Protein AF-A0A382HNX2-F1 (afdb_monomer)

pLDDT: mean 73.64, std 20.99, range [24.77, 97.56]

Mean predicted aligned error: 14.46 Å

Structure (mmCIF, N/CA/C/O backbone):
data_AF-A0A382HNX2-F1
#
_entry.id   AF-A0A382HNX2-F1
#
loop_
_atom_site.group_PDB
_atom_site.id
_atom_site.type_symbol
_atom_site.label_atom_id
_atom_site.label_alt_id
_atom_site.label_comp_id
_atom_site.label_asym_id
_atom_site.label_entity_id
_atom_site.label_seq_id
_atom_site.pdbx_PDB_ins_code
_atom_site.Cartn_x
_atom_site.Cartn_y
_atom_site.Cartn_z
_atom_site.occupancy
_atom_site.B_iso_or_equiv
_atom_site.auth_seq_id
_atom_site.auth_comp_id
_atom_site.auth_asym_id
_atom_site.auth_atom_id
_atom_site.pdbx_PDB_model_num
ATOM 1 N N . GLN A 1 1 ? 37.925 16.550 -41.181 1.00 49.12 1 GLN A N 1
ATOM 2 C CA . GLN A 1 1 ? 36.698 15.886 -40.701 1.00 49.12 1 GLN A CA 1
ATOM 3 C C . GLN A 1 1 ? 35.550 16.806 -41.052 1.00 49.12 1 GLN A C 1
ATOM 5 O O . GLN A 1 1 ? 35.467 17.882 -40.474 1.00 49.12 1 GLN A O 1
ATOM 10 N N . GLU A 1 2 ? 34.756 16.438 -42.053 1.00 73.44 2 GLU A N 1
ATOM 11 C CA . GLU A 1 2 ? 33.459 17.076 -42.283 1.00 73.44 2 GLU A CA 1
ATOM 12 C C . GLU A 1 2 ? 32.478 16.519 -41.256 1.00 73.44 2 GLU A C 1
ATOM 14 O O . GLU A 1 2 ? 32.384 15.306 -41.069 1.00 73.44 2 GLU A O 1
ATOM 19 N N . TRP A 1 3 ? 31.809 17.417 -40.544 1.00 77.94 3 TRP A N 1
ATOM 20 C CA . TRP A 1 3 ? 30.756 17.072 -39.603 1.00 77.94 3 TRP A CA 1
ATOM 21 C C . TRP A 1 3 ? 29.420 17.252 -40.316 1.00 77.94 3 TRP A C 1
ATOM 23 O O . TRP A 1 3 ? 29.147 18.337 -40.823 1.00 77.94 3 TRP A O 1
ATOM 33 N N . ALA A 1 4 ? 28.601 16.203 -40.349 1.00 78.12 4 ALA A N 1
ATOM 34 C CA . ALA A 1 4 ? 27.236 16.274 -40.854 1.00 78.12 4 ALA A CA 1
ATOM 35 C C . ALA A 1 4 ? 26.265 16.418 -39.677 1.00 78.12 4 ALA A C 1
ATOM 37 O O . ALA A 1 4 ? 26.322 15.644 -38.716 1.00 78.12 4 ALA A O 1
ATOM 38 N N . THR A 1 5 ? 25.376 17.406 -39.750 1.00 83.69 5 THR A N 1
ATOM 39 C CA . THR A 1 5 ? 24.282 17.556 -38.786 1.00 83.69 5 THR A CA 1
ATOM 40 C C . THR A 1 5 ? 23.164 16.603 -39.176 1.00 83.69 5 THR A C 1
ATOM 42 O O . THR A 1 5 ? 22.699 16.629 -40.311 1.00 83.69 5 THR A O 1
ATOM 45 N N . VAL A 1 6 ? 22.723 15.769 -38.236 1.00 86.81 6 VAL A N 1
ATOM 46 C CA . VAL A 1 6 ? 21.667 14.779 -38.474 1.00 86.81 6 VAL A CA 1
ATOM 47 C C . VAL A 1 6 ? 20.552 14.924 -37.447 1.00 86.81 6 VAL A C 1
ATOM 49 O O . VAL A 1 6 ? 20.805 15.226 -36.279 1.00 86.81 6 VAL A O 1
ATOM 52 N N . GLN A 1 7 ? 19.310 14.712 -37.873 1.00 86.88 7 GLN A N 1
ATOM 53 C CA . GLN A 1 7 ? 18.127 14.839 -37.023 1.00 86.88 7 GLN A CA 1
ATOM 54 C C . GLN A 1 7 ? 17.655 13.477 -36.506 1.00 86.88 7 GLN A C 1
ATOM 56 O O . GLN A 1 7 ? 17.804 12.451 -37.167 1.00 86.88 7 GLN A O 1
ATOM 61 N N . TYR A 1 8 ? 17.076 13.454 -35.305 1.00 87.12 8 TYR A N 1
ATOM 62 C CA . TYR A 1 8 ? 16.462 12.237 -34.780 1.00 87.12 8 TYR A CA 1
ATOM 63 C C . TYR A 1 8 ? 15.129 11.979 -35.483 1.00 87.12 8 TYR A C 1
ATOM 65 O O . TYR A 1 8 ? 14.230 12.817 -35.431 1.00 87.12 8 TYR A O 1
ATOM 73 N N . ALA A 1 9 ? 14.999 10.808 -36.098 1.00 86.81 9 ALA A N 1
ATOM 74 C CA . ALA A 1 9 ? 13.754 10.313 -36.660 1.00 86.81 9 ALA A CA 1
ATOM 75 C C . ALA A 1 9 ? 13.205 9.217 -35.740 1.00 86.81 9 ALA A C 1
ATOM 77 O O . ALA A 1 9 ? 13.688 8.082 -35.758 1.00 86.81 9 ALA A O 1
ATOM 78 N N . SER A 1 10 ? 12.210 9.552 -34.912 1.00 86.06 10 SER A N 1
ATOM 79 C CA . SER A 1 10 ? 11.530 8.531 -34.111 1.00 86.06 10 SER A CA 1
ATOM 80 C C . SER A 1 10 ? 10.676 7.640 -35.021 1.00 86.06 10 SER A C 1
ATOM 82 O O . SER A 1 10 ? 9.797 8.161 -35.706 1.00 86.06 10 SER A O 1
ATOM 84 N N . PRO A 1 11 ? 10.860 6.308 -35.002 1.00 86.00 11 PRO A N 1
ATOM 85 C CA . PRO A 1 11 ? 10.054 5.389 -35.808 1.00 86.00 11 PRO A CA 1
ATOM 86 C C . PRO A 1 11 ? 8.613 5.234 -35.295 1.00 86.00 11 PRO A C 1
ATOM 88 O O . PRO A 1 11 ? 7.787 4.628 -35.970 1.00 86.00 11 PRO A O 1
ATOM 91 N N . PHE A 1 12 ? 8.309 5.761 -34.105 1.00 87.56 12 PHE A N 1
ATOM 92 C CA . PHE A 1 12 ? 7.009 5.616 -33.448 1.00 87.56 12 PHE A CA 1
ATOM 93 C C . PHE A 1 12 ? 6.353 6.961 -33.122 1.00 87.56 12 PHE A C 1
ATOM 95 O O . PHE A 1 12 ? 5.431 6.978 -32.311 1.00 87.56 12 PHE A O 1
ATOM 102 N N . ALA A 1 13 ? 6.840 8.077 -33.679 1.00 86.25 13 ALA A N 1
ATOM 103 C CA . ALA A 1 13 ? 6.238 9.397 -33.500 1.00 86.25 13 ALA A CA 1
ATOM 104 C C . ALA A 1 13 ? 5.675 9.936 -34.818 1.00 86.25 13 ALA A C 1
ATOM 106 O O . ALA A 1 13 ? 6.231 9.698 -35.887 1.00 86.25 13 ALA A O 1
ATOM 107 N N . GLY A 1 14 ? 4.592 10.700 -34.718 1.00 82.00 14 GLY A N 1
ATOM 108 C CA . GLY A 1 14 ? 3.951 11.376 -35.836 1.00 82.00 14 GLY A CA 1
ATOM 109 C C . GLY A 1 14 ? 3.401 12.737 -35.425 1.00 82.00 14 GLY A C 1
ATOM 110 O O . GLY A 1 14 ? 3.397 13.108 -34.248 1.00 82.00 14 GLY A O 1
ATOM 111 N N . ALA A 1 15 ? 2.931 13.489 -36.412 1.00 79.94 15 ALA A N 1
ATOM 112 C CA . ALA A 1 15 ? 2.198 14.726 -36.202 1.00 79.94 15 ALA A CA 1
ATOM 113 C C . ALA A 1 15 ? 0.983 14.740 -37.122 1.00 79.94 15 ALA A C 1
ATOM 115 O O . ALA A 1 15 ? 1.081 14.345 -38.281 1.00 79.94 15 ALA A O 1
ATOM 116 N N . ILE A 1 16 ? -0.152 15.188 -36.595 1.00 66.69 16 ILE A N 1
ATOM 117 C CA . ILE A 1 16 ? -1.338 15.478 -37.394 1.00 66.69 16 ILE A CA 1
ATOM 118 C C . ILE A 1 16 ? -1.238 16.948 -37.794 1.00 66.69 16 ILE A C 1
ATOM 120 O O . ILE A 1 16 ? -1.287 17.834 -36.933 1.00 66.69 16 ILE A O 1
ATOM 124 N N . SER A 1 17 ? -1.082 17.212 -39.091 1.00 59.78 17 SER A N 1
ATOM 125 C CA . SER A 1 17 ? -1.536 18.479 -39.657 1.00 59.78 17 SER A CA 1
ATOM 126 C C . SER A 1 17 ? -3.048 18.360 -39.842 1.00 59.78 17 SER A C 1
ATOM 128 O O . SER A 1 17 ? -3.530 17.340 -40.329 1.00 59.78 17 SER A O 1
ATOM 130 N N . GLN A 1 18 ? -3.835 19.365 -39.454 1.00 55.78 18 GLN A N 1
ATOM 131 C CA . GLN A 1 18 ? -5.302 19.305 -39.597 1.00 55.78 18 GLN A CA 1
ATOM 132 C C . GLN A 1 18 ? -5.797 19.315 -41.061 1.00 55.78 18 GLN A C 1
ATOM 134 O O . GLN A 1 18 ? -6.995 19.366 -41.320 1.00 55.78 18 GLN A O 1
ATOM 139 N N . ASP A 1 19 ? -4.881 19.200 -42.021 1.00 55.50 19 ASP A N 1
ATOM 140 C CA . ASP A 1 19 ? -5.126 19.202 -43.458 1.00 55.50 19 ASP A CA 1
ATOM 141 C C . ASP A 1 19 ? -5.513 17.848 -44.066 1.00 55.50 19 ASP A C 1
ATOM 143 O O . ASP A 1 19 ? -5.903 17.810 -45.233 1.00 55.50 19 ASP A O 1
ATOM 147 N N . GLU A 1 20 ? -5.461 16.738 -43.322 1.00 49.59 20 GLU A N 1
ATOM 148 C CA . GLU A 1 20 ? -5.934 15.442 -43.849 1.00 49.59 20 GLU A CA 1
ATOM 149 C C . GLU A 1 20 ? -7.461 15.385 -44.048 1.00 49.59 20 GLU A C 1
ATOM 151 O O . GLU A 1 20 ? -7.953 14.489 -44.733 1.00 49.59 20 GLU A O 1
ATOM 156 N N . ALA A 1 21 ? -8.217 16.359 -43.524 1.00 48.00 21 ALA A N 1
ATOM 157 C CA . ALA A 1 21 ? -9.655 16.474 -43.768 1.00 48.00 21 ALA A CA 1
ATOM 158 C C . ALA A 1 21 ? -10.026 17.336 -44.999 1.00 48.00 21 ALA A C 1
ATOM 160 O O . ALA A 1 21 ? -11.071 17.078 -45.595 1.00 48.00 21 ALA A O 1
ATOM 161 N N . GLU A 1 22 ? -9.215 18.327 -45.414 1.00 49.22 22 GLU A N 1
ATOM 162 C CA . GLU A 1 22 ? -9.618 19.312 -46.450 1.00 49.22 22 GLU A CA 1
ATOM 163 C C . GLU A 1 22 ? -8.528 19.771 -47.455 1.00 49.22 22 GLU A C 1
ATOM 165 O O . GLU A 1 22 ? -8.841 20.512 -48.390 1.00 49.22 22 GLU A O 1
ATOM 170 N N . GLY A 1 23 ? -7.272 19.314 -47.358 1.00 48.12 23 GLY A N 1
ATOM 171 C CA . GLY A 1 23 ? -6.268 19.483 -48.422 1.00 48.12 23 GLY A CA 1
ATOM 172 C C . GLY A 1 23 ? -5.794 20.918 -48.722 1.00 48.12 23 GLY A C 1
ATOM 173 O O . GLY A 1 23 ? -5.524 21.225 -49.888 1.00 48.12 23 GLY A O 1
ATOM 174 N N . LYS A 1 24 ? -5.657 21.808 -47.726 1.00 45.16 24 LYS A N 1
ATOM 175 C CA . LYS A 1 24 ? -5.153 23.184 -47.916 1.00 45.16 24 LYS A CA 1
ATOM 176 C C . LYS A 1 24 ? -4.105 23.592 -46.877 1.00 45.16 24 LYS A C 1
ATOM 178 O O . LYS A 1 24 ? -4.451 24.097 -45.821 1.00 45.16 24 LYS A O 1
ATOM 183 N N . SER A 1 25 ? -2.833 23.578 -47.279 1.00 44.91 25 SER A N 1
ATOM 184 C CA . SER A 1 25 ? -1.682 24.022 -46.476 1.00 44.91 25 SER A CA 1
ATOM 185 C C . SER A 1 25 ? -1.876 25.394 -45.810 1.00 44.91 25 SER A C 1
ATOM 187 O O . SER A 1 25 ? -1.602 26.426 -46.427 1.00 44.91 25 SER A O 1
ATOM 189 N N . VAL A 1 26 ? -2.293 25.426 -44.540 1.00 50.91 26 VAL A N 1
ATOM 190 C CA . VAL A 1 26 ? -2.293 26.655 -43.728 1.00 50.91 26 VAL A CA 1
ATOM 191 C C . VAL A 1 26 ? -1.007 26.713 -42.911 1.00 50.91 26 VAL A C 1
ATOM 193 O O . VAL A 1 26 ? -0.846 26.089 -41.865 1.00 50.91 26 VAL A O 1
ATOM 196 N N . MET A 1 27 ? -0.051 27.470 -43.438 1.00 51.03 27 MET A N 1
ATOM 197 C CA . MET A 1 27 ? 1.117 27.930 -42.700 1.00 51.03 27 MET A CA 1
ATOM 198 C C . MET A 1 27 ? 0.672 28.972 -41.670 1.00 51.03 27 MET A C 1
ATOM 200 O O . MET A 1 27 ? 0.082 29.976 -42.055 1.00 51.03 27 MET A O 1
ATOM 204 N N . PHE A 1 28 ? 1.003 28.739 -40.396 1.00 55.47 28 PHE A N 1
ATOM 205 C CA . PHE A 1 28 ? 1.136 29.752 -39.342 1.00 55.47 28 PHE A CA 1
ATOM 206 C C . PHE A 1 28 ? 0.075 30.869 -39.365 1.00 55.47 28 PHE A C 1
ATOM 208 O O . PHE A 1 28 ? 0.379 32.006 -39.726 1.00 55.47 28 PHE A O 1
ATOM 215 N N . ASP A 1 29 ? -1.150 30.580 -38.916 1.00 54.62 29 ASP A N 1
ATOM 216 C CA . ASP A 1 29 ? -2.023 31.666 -38.472 1.00 54.62 29 ASP A CA 1
ATOM 217 C C . ASP A 1 29 ? -1.476 32.202 -37.139 1.00 54.62 29 ASP A C 1
ATOM 219 O O . ASP A 1 29 ? -1.540 31.536 -36.103 1.00 54.62 29 ASP A O 1
ATOM 223 N N . SER A 1 30 ? -0.911 33.413 -37.156 1.00 54.47 30 SER A N 1
ATOM 224 C CA . SER A 1 30 ? -0.420 34.104 -35.956 1.00 54.47 30 SER A CA 1
ATOM 225 C C . SER A 1 30 ? -1.533 34.459 -34.956 1.00 54.47 30 SER A C 1
ATOM 227 O O . SER A 1 30 ? -1.247 35.049 -33.914 1.00 54.47 30 SER A O 1
ATOM 229 N N . SER A 1 31 ? -2.784 34.110 -35.271 1.00 54.81 31 SER A N 1
ATOM 230 C CA . SER A 1 31 ? -3.999 34.340 -34.484 1.00 54.81 31 SER A CA 1
ATOM 231 C C . SER A 1 31 ? -4.629 33.062 -33.909 1.00 54.81 31 SER A C 1
ATOM 233 O O . SER A 1 31 ? -5.722 33.151 -33.352 1.00 54.81 31 SER A O 1
ATOM 235 N N . ALA A 1 32 ? -3.977 31.895 -34.016 1.00 55.72 32 ALA A N 1
ATOM 236 C CA . ALA A 1 32 ? -4.496 30.611 -33.527 1.00 55.72 32 ALA A CA 1
ATOM 237 C C . ALA A 1 32 ? -4.654 30.582 -31.987 1.00 55.72 32 ALA A C 1
ATOM 239 O O . ALA A 1 32 ? -3.803 30.080 -31.254 1.00 55.72 32 ALA A O 1
ATOM 240 N N . GLY A 1 33 ? -5.750 31.158 -31.487 1.00 60.19 33 GLY A N 1
ATOM 241 C CA . GLY A 1 33 ? -6.189 31.083 -30.090 1.00 60.19 33 GLY A CA 1
ATOM 242 C C . GLY A 1 33 ? -7.009 29.829 -29.775 1.00 60.19 33 GLY A C 1
ATOM 243 O O . GLY A 1 33 ? -7.269 29.550 -28.606 1.00 60.19 33 GLY A O 1
ATOM 244 N N . ASP A 1 34 ? -7.391 29.063 -30.801 1.00 65.25 34 ASP A N 1
ATOM 245 C CA . ASP A 1 34 ? -8.194 27.852 -30.667 1.00 65.25 34 ASP A CA 1
ATOM 246 C C . ASP A 1 34 ? -7.316 26.598 -30.659 1.00 65.25 34 ASP A C 1
ATOM 248 O O . ASP A 1 34 ? -6.572 26.327 -31.603 1.00 65.25 34 ASP A O 1
ATOM 252 N N . TYR A 1 35 ? -7.470 25.771 -29.620 1.00 62.94 35 TYR A N 1
ATOM 253 C CA . TYR A 1 35 ? -6.813 24.458 -29.496 1.00 62.94 35 TYR A CA 1
ATOM 254 C C . TYR A 1 35 ? -7.069 23.553 -30.713 1.00 62.94 35 TYR A C 1
ATOM 256 O O . TYR A 1 35 ? -6.234 22.738 -31.088 1.00 62.94 35 TYR A O 1
ATOM 264 N N . ASN A 1 36 ? -8.203 23.751 -31.384 1.00 63.34 36 ASN A N 1
ATOM 265 C CA . ASN A 1 36 ? -8.571 23.032 -32.595 1.00 63.34 36 ASN A CA 1
ATOM 266 C C . ASN A 1 36 ? -7.934 23.603 -33.868 1.00 63.34 36 ASN A C 1
ATOM 268 O O . ASN A 1 36 ? -8.417 23.256 -34.930 1.00 63.34 36 ASN A O 1
ATOM 272 N N . SER A 1 37 ? -6.924 24.471 -33.794 1.00 61.44 37 SER A N 1
ATOM 273 C CA . SER A 1 37 ? -6.220 25.020 -34.968 1.00 61.44 37 SER A CA 1
ATOM 274 C C . SER A 1 37 ? -4.703 24.785 -34.932 1.00 61.44 37 SER A C 1
ATOM 276 O O . SER A 1 37 ? -3.972 25.260 -35.800 1.00 61.44 37 SER A O 1
ATOM 278 N N . VAL A 1 38 ? -4.210 24.043 -33.931 1.00 65.69 38 VAL A N 1
ATOM 279 C CA . VAL A 1 38 ? -2.777 23.785 -33.728 1.00 65.69 38 VAL A CA 1
ATOM 280 C C . VAL A 1 38 ? -2.398 22.344 -34.073 1.00 65.69 38 VAL A C 1
ATOM 282 O O . VAL A 1 38 ? -3.174 21.404 -33.895 1.00 65.69 38 VAL A O 1
ATOM 285 N N . PHE A 1 39 ? -1.165 22.160 -34.551 1.00 68.62 39 PHE A N 1
ATOM 286 C CA . PHE A 1 39 ? -0.590 20.836 -34.789 1.00 68.62 39 PHE A CA 1
ATOM 287 C C . PHE A 1 39 ? -0.551 20.020 -33.498 1.00 68.62 39 PHE A C 1
ATOM 289 O O . PHE A 1 39 ? -0.147 20.519 -32.447 1.00 68.62 39 PHE A O 1
ATOM 296 N N . THR A 1 40 ? -0.904 18.740 -33.601 1.00 74.56 40 THR A N 1
ATOM 297 C CA . THR A 1 40 ? -0.832 17.803 -32.475 1.00 74.56 40 THR A CA 1
ATOM 298 C C . THR A 1 40 ? 0.122 16.664 -32.821 1.00 74.56 40 THR A C 1
ATOM 300 O O . THR A 1 40 ? -0.093 15.937 -33.792 1.00 74.56 40 THR A O 1
ATOM 303 N N . SER A 1 41 ? 1.197 16.514 -32.045 1.00 81.38 41 SER A N 1
ATOM 304 C CA . SER A 1 41 ? 2.126 15.384 -32.143 1.00 81.38 41 SER A CA 1
ATOM 305 C C . SER A 1 41 ? 1.685 14.217 -31.256 1.00 81.38 41 SER A C 1
ATOM 307 O O . SER A 1 41 ? 1.023 14.408 -30.237 1.00 81.38 41 SER A O 1
ATOM 309 N N . TYR A 1 42 ? 2.041 12.993 -31.646 1.00 82.31 42 TYR A N 1
ATOM 310 C CA . TYR A 1 42 ? 1.700 11.766 -30.922 1.00 82.31 42 TYR A CA 1
ATOM 311 C C . TYR A 1 42 ? 2.802 10.707 -31.070 1.00 82.31 42 TYR A C 1
ATOM 313 O O . TYR A 1 42 ? 3.628 10.780 -31.980 1.00 82.31 42 TYR A O 1
ATOM 321 N N . GLY A 1 43 ? 2.806 9.706 -30.183 1.00 85.44 43 GLY A N 1
ATOM 322 C CA . GLY A 1 43 ? 3.707 8.552 -30.258 1.00 85.44 43 GLY A CA 1
ATOM 323 C C . GLY A 1 43 ? 4.835 8.534 -29.220 1.00 85.44 43 GLY A C 1
ATOM 324 O O . GLY A 1 43 ? 4.747 9.191 -28.184 1.00 85.44 43 GLY A O 1
ATOM 325 N N . MET A 1 44 ? 5.886 7.743 -29.467 1.00 86.38 44 MET A N 1
ATOM 326 C CA . MET A 1 44 ? 7.024 7.598 -28.544 1.00 86.38 44 MET A CA 1
ATOM 327 C C . MET A 1 44 ? 8.199 8.479 -28.968 1.00 86.38 44 MET A C 1
ATOM 329 O O . MET A 1 44 ? 8.638 8.429 -30.117 1.00 86.38 44 MET A O 1
ATOM 333 N N . TRP A 1 45 ? 8.759 9.241 -28.029 1.00 85.38 45 TRP A N 1
ATOM 334 C CA . TRP A 1 45 ? 9.949 10.059 -28.260 1.00 85.38 45 TRP A CA 1
ATOM 335 C C . TRP A 1 45 ? 11.076 9.640 -27.322 1.00 85.38 45 TRP A C 1
ATOM 337 O O . TRP A 1 45 ? 10.991 9.825 -26.106 1.00 85.38 45 TRP A O 1
ATOM 347 N N . PHE A 1 46 ? 12.140 9.070 -27.884 1.00 83.81 46 PHE A N 1
ATOM 348 C CA . PHE A 1 46 ? 13.290 8.636 -27.102 1.00 83.81 46 PHE A CA 1
ATOM 349 C C . PHE A 1 46 ? 14.323 9.763 -26.973 1.00 83.81 46 PHE A C 1
ATOM 351 O O . PHE A 1 46 ? 14.476 10.585 -27.880 1.00 83.81 46 PHE A O 1
ATOM 358 N N . PRO A 1 47 ? 15.041 9.839 -25.839 1.00 80.75 47 PRO A N 1
ATOM 359 C CA . PRO A 1 47 ? 16.089 10.829 -25.658 1.00 80.75 47 PRO A CA 1
ATOM 360 C C . PRO A 1 47 ? 17.218 10.622 -26.669 1.00 80.75 47 PRO A C 1
ATOM 362 O O . PRO A 1 47 ? 17.553 9.497 -27.039 1.00 80.75 47 PRO A O 1
ATOM 365 N N . GLN A 1 48 ? 17.830 11.735 -27.063 1.00 77.75 48 GLN A N 1
ATOM 366 C CA . GLN A 1 48 ? 18.949 11.766 -27.999 1.00 77.75 48 GLN A CA 1
ATOM 367 C C . GLN A 1 48 ? 20.109 10.894 -27.505 1.00 77.75 48 GLN A C 1
ATOM 369 O O . GLN A 1 48 ? 20.364 10.792 -26.296 1.00 77.75 48 GLN A O 1
ATOM 374 N N . VAL A 1 49 ? 20.848 10.311 -28.450 1.00 77.38 49 VAL A N 1
ATOM 375 C CA . VAL A 1 49 ? 22.042 9.528 -28.129 1.00 77.38 49 VAL A CA 1
ATOM 376 C C . VAL A 1 49 ? 23.077 10.377 -27.398 1.00 77.38 49 VAL A C 1
ATOM 378 O O . VAL A 1 49 ? 23.268 11.560 -27.676 1.00 77.38 49 VAL A O 1
ATOM 381 N N . LYS A 1 50 ? 23.754 9.766 -26.426 1.00 76.75 50 LYS A N 1
ATOM 382 C CA . LYS A 1 50 ? 24.860 10.418 -25.724 1.00 76.75 50 LYS A CA 1
ATOM 383 C C . LYS A 1 50 ? 26.114 10.397 -26.595 1.00 76.75 50 LYS A C 1
ATOM 385 O O . LYS A 1 50 ? 26.274 9.507 -27.432 1.00 76.75 50 LYS A O 1
ATOM 390 N N . ILE A 1 51 ? 27.005 11.358 -26.356 1.00 78.25 51 ILE A N 1
ATOM 391 C CA . ILE A 1 51 ? 28.327 11.443 -26.991 1.00 78.25 51 ILE A CA 1
ATOM 392 C C . ILE A 1 51 ? 29.049 10.087 -26.848 1.00 78.25 51 ILE A C 1
ATOM 394 O O . ILE A 1 51 ? 28.885 9.412 -25.832 1.00 78.25 51 ILE A O 1
ATOM 398 N N . ASN A 1 52 ? 29.829 9.700 -27.862 1.00 76.56 52 ASN A N 1
ATOM 399 C CA . ASN A 1 52 ? 30.576 8.433 -27.962 1.00 76.56 52 ASN A CA 1
ATOM 400 C C . ASN A 1 52 ? 29.744 7.157 -28.205 1.00 76.56 52 ASN A C 1
ATOM 402 O O . ASN A 1 52 ? 30.285 6.059 -28.097 1.00 76.56 52 ASN A O 1
ATOM 406 N N . ASN A 1 53 ? 28.467 7.270 -28.589 1.00 77.75 53 ASN A N 1
ATOM 407 C CA . ASN A 1 53 ? 27.687 6.129 -29.087 1.00 77.75 53 ASN A CA 1
ATOM 408 C C . ASN A 1 53 ? 27.682 6.065 -30.617 1.00 77.75 53 ASN A C 1
ATOM 410 O O . ASN A 1 53 ? 27.781 7.088 -31.296 1.00 77.75 53 ASN A O 1
ATOM 414 N N . LYS A 1 54 ? 27.542 4.853 -31.161 1.00 83.38 54 LYS A N 1
ATOM 415 C CA . LYS A 1 54 ? 27.423 4.620 -32.604 1.00 83.38 54 LYS A CA 1
ATOM 416 C C . LYS A 1 54 ? 25.950 4.637 -32.999 1.00 83.38 54 LYS A C 1
ATOM 418 O O . LYS A 1 54 ? 25.130 4.018 -32.337 1.00 83.38 54 LYS A O 1
ATOM 423 N N . VAL A 1 55 ? 25.613 5.309 -34.093 1.00 85.06 55 VAL A N 1
ATOM 424 C CA . VAL A 1 55 ? 24.241 5.364 -34.618 1.00 85.06 55 VAL A CA 1
ATOM 425 C C . VAL A 1 55 ? 24.199 4.949 -36.076 1.00 85.06 55 VAL A C 1
ATOM 427 O O . VAL A 1 55 ? 25.175 5.124 -36.805 1.00 85.06 55 VAL A O 1
ATOM 430 N N . ILE A 1 56 ? 23.051 4.425 -36.497 1.00 86.56 56 ILE A N 1
ATOM 431 C CA . ILE A 1 56 ? 22.754 4.223 -37.914 1.00 86.56 56 ILE A CA 1
ATOM 432 C C . ILE A 1 56 ? 22.144 5.515 -38.449 1.00 86.56 56 ILE A C 1
ATOM 434 O O . ILE A 1 56 ? 21.095 5.955 -37.973 1.00 86.56 56 ILE A O 1
ATOM 438 N N . VAL A 1 57 ? 22.817 6.100 -39.438 1.00 86.81 57 VAL A N 1
ATOM 439 C CA . VAL A 1 57 ? 22.407 7.323 -40.131 1.00 86.81 57 VAL A CA 1
ATOM 440 C C . VAL A 1 57 ? 22.019 6.976 -41.562 1.00 86.81 57 VAL A C 1
ATOM 442 O O . VAL A 1 57 ? 22.705 6.194 -42.219 1.00 86.81 57 VAL A O 1
ATOM 445 N N . PHE A 1 58 ? 20.946 7.583 -42.051 1.00 87.25 58 PHE A N 1
ATOM 446 C CA . PHE A 1 58 ? 20.555 7.563 -43.453 1.00 87.25 58 PHE A CA 1
ATOM 447 C C . PHE A 1 58 ? 20.439 8.996 -43.973 1.00 87.25 58 PHE A C 1
ATOM 449 O O . PHE A 1 58 ? 20.009 9.893 -43.252 1.00 87.25 58 PHE A O 1
ATOM 456 N N . PHE A 1 59 ? 20.829 9.205 -45.226 1.00 88.19 59 PHE A N 1
ATOM 457 C CA . PHE A 1 59 ? 20.740 10.495 -45.904 1.00 88.19 59 PHE A CA 1
ATOM 458 C C . PHE A 1 59 ? 19.638 10.412 -46.952 1.00 88.19 59 PHE A C 1
ATOM 460 O O . PHE A 1 59 ? 19.677 9.546 -47.831 1.00 88.19 59 PHE A O 1
ATOM 467 N N . ALA A 1 60 ? 18.628 11.269 -46.830 1.00 84.75 60 ALA A N 1
ATOM 468 C CA . ALA A 1 60 ? 17.551 11.323 -47.806 1.00 84.75 60 ALA A CA 1
ATOM 469 C C . ALA A 1 60 ? 18.067 11.919 -49.125 1.00 84.75 60 ALA A C 1
ATOM 471 O O . ALA A 1 60 ? 18.886 12.832 -49.117 1.00 84.75 60 ALA A O 1
ATOM 472 N N . GLU A 1 61 ? 17.585 11.402 -50.259 1.00 85.38 61 GLU A N 1
ATOM 473 C CA . GLU A 1 61 ? 17.813 11.993 -51.592 1.00 85.38 61 GLU A CA 1
ATOM 474 C C . GLU A 1 61 ? 19.292 12.152 -52.002 1.00 85.38 61 GLU A C 1
ATOM 476 O O . GLU A 1 61 ? 19.603 12.943 -52.888 1.00 85.38 61 GLU A O 1
ATOM 481 N N . ASN A 1 62 ? 20.204 11.377 -51.398 1.00 80.44 62 ASN A N 1
ATOM 482 C CA . ASN A 1 62 ? 21.653 11.512 -51.596 1.00 80.44 62 ASN A CA 1
ATOM 483 C C . ASN A 1 62 ? 22.195 12.910 -51.211 1.00 80.44 62 ASN A C 1
ATOM 485 O O . ASN A 1 62 ? 23.212 13.355 -51.742 1.00 80.44 62 ASN A O 1
ATOM 489 N N . ASP A 1 63 ? 21.512 13.589 -50.287 1.00 80.31 63 ASP A N 1
ATOM 490 C CA . ASP A 1 63 ? 21.875 14.902 -49.761 1.00 80.31 63 ASP A CA 1
ATOM 491 C C . ASP A 1 63 ? 22.452 14.771 -48.341 1.00 80.31 63 ASP A C 1
ATOM 493 O O . ASP A 1 63 ? 21.789 14.294 -47.415 1.00 80.31 63 ASP A O 1
ATOM 497 N N . PHE A 1 64 ? 23.702 15.207 -48.163 1.00 77.25 64 PHE A N 1
ATOM 498 C CA . PHE A 1 64 ? 24.399 15.165 -46.875 1.00 77.25 64 PHE A CA 1
ATOM 499 C C . PHE A 1 64 ? 23.806 16.123 -45.832 1.00 77.25 64 PHE A C 1
ATOM 501 O O . PHE A 1 64 ? 24.041 15.929 -44.638 1.00 77.25 64 PHE A O 1
ATOM 508 N N . GLU A 1 65 ? 23.014 17.117 -46.246 1.00 81.94 65 GLU A N 1
ATOM 509 C CA . GLU A 1 65 ? 22.326 18.032 -45.328 1.00 81.94 65 GLU A CA 1
ATOM 510 C C . GLU A 1 65 ? 21.034 17.430 -44.749 1.00 81.94 65 GLU A C 1
ATOM 512 O O . GLU A 1 65 ? 20.574 17.849 -43.685 1.00 81.94 65 GLU A O 1
ATOM 517 N N . LYS A 1 66 ? 20.466 16.399 -45.392 1.00 83.56 66 LYS A N 1
ATOM 518 C CA . LYS A 1 66 ? 19.219 15.727 -44.976 1.00 83.56 66 LYS A CA 1
ATOM 519 C C . LYS A 1 66 ? 19.486 14.381 -44.304 1.00 83.56 66 LYS A C 1
ATOM 521 O O . LYS A 1 66 ? 18.940 13.342 -44.690 1.00 83.56 66 LYS A O 1
ATOM 526 N N . GLY A 1 67 ? 20.362 14.392 -43.306 1.00 86.25 67 GLY A N 1
ATOM 527 C CA . GLY A 1 67 ? 20.692 13.205 -42.527 1.00 86.25 67 GLY A CA 1
ATOM 528 C C . GLY A 1 67 ? 19.719 12.961 -41.374 1.00 86.25 67 GLY A C 1
ATOM 529 O O . GLY A 1 67 ? 19.391 13.871 -40.611 1.00 86.25 67 GLY A O 1
ATOM 530 N N . TYR A 1 68 ? 19.316 11.708 -41.194 1.00 87.31 68 TYR A N 1
ATOM 531 C CA . TYR A 1 68 ? 18.459 11.260 -40.103 1.00 87.31 68 TYR A CA 1
ATOM 532 C C . TYR A 1 68 ? 19.046 10.026 -39.422 1.00 87.31 68 TYR A C 1
ATOM 534 O O . TYR A 1 68 ? 19.669 9.183 -40.066 1.00 87.31 68 TYR A O 1
ATOM 542 N N . TYR A 1 69 ? 18.823 9.885 -38.117 1.00 88.12 69 TYR A N 1
ATOM 543 C CA . TYR A 1 69 ? 19.166 8.673 -37.375 1.00 88.12 69 TYR A CA 1
ATOM 544 C C . TYR A 1 69 ? 17.963 8.161 -36.586 1.00 88.12 69 TYR A C 1
ATOM 546 O O . TYR A 1 69 ? 17.188 8.950 -36.047 1.00 88.12 69 TYR A O 1
ATOM 554 N N . PHE A 1 70 ? 17.820 6.837 -36.499 1.00 84.00 70 PHE A N 1
ATOM 555 C CA . PHE A 1 70 ? 16.694 6.195 -35.803 1.00 84.00 70 PHE A CA 1
ATOM 556 C C . PHE A 1 70 ? 17.118 5.083 -34.830 1.00 84.00 70 PHE A C 1
ATOM 558 O O . PHE A 1 70 ? 16.353 4.738 -33.931 1.00 84.00 70 PHE A O 1
ATOM 565 N N . ALA A 1 71 ? 18.333 4.537 -34.973 1.00 81.44 71 ALA A N 1
ATOM 566 C CA . ALA A 1 71 ? 18.819 3.410 -34.177 1.00 81.44 71 ALA A CA 1
ATOM 567 C C . ALA A 1 71 ? 20.203 3.678 -33.567 1.00 81.44 71 ALA A C 1
ATOM 569 O O . ALA A 1 71 ? 21.086 4.253 -34.207 1.00 81.44 71 ALA A O 1
ATOM 570 N N . ASN A 1 72 ? 20.385 3.210 -32.330 1.00 82.19 72 ASN A N 1
ATOM 571 C CA . ASN A 1 72 ? 21.661 3.197 -31.619 1.00 82.19 72 ASN A CA 1
ATOM 572 C C . ASN A 1 72 ? 22.274 1.790 -31.692 1.00 82.19 72 ASN A C 1
ATOM 574 O O . ASN A 1 72 ? 21.601 0.797 -31.409 1.00 82.19 72 ASN A O 1
ATOM 578 N N . CYS A 1 73 ? 23.549 1.712 -32.051 1.00 77.44 73 CYS A N 1
ATOM 579 C CA . CYS A 1 73 ? 24.337 0.491 -32.017 1.00 77.44 73 CYS A CA 1
ATOM 580 C C . CYS A 1 73 ? 25.017 0.393 -30.651 1.00 77.44 73 CYS A C 1
ATOM 582 O O . CYS A 1 73 ? 26.047 1.028 -30.407 1.00 77.44 73 CYS A O 1
ATOM 584 N N . LEU A 1 74 ? 24.427 -0.410 -29.766 1.00 72.50 74 LEU A N 1
ATOM 585 C CA . LEU A 1 74 ? 24.992 -0.674 -28.447 1.00 72.50 74 LEU A CA 1
ATOM 586 C C . LEU A 1 74 ? 26.365 -1.357 -28.587 1.00 72.50 74 LEU A C 1
ATOM 588 O O . LEU A 1 74 ? 26.500 -2.258 -29.418 1.00 72.50 74 LEU A O 1
ATOM 592 N N . PRO A 1 75 ? 27.375 -0.960 -27.793 1.00 67.31 75 PRO A N 1
ATOM 593 C CA . PRO A 1 75 ? 28.648 -1.667 -27.741 1.00 67.31 75 PRO A CA 1
ATOM 594 C C . PRO A 1 75 ? 28.466 -3.117 -27.282 1.00 67.31 75 PRO A C 1
ATOM 596 O O . PRO A 1 75 ? 27.579 -3.428 -26.477 1.00 67.31 75 PRO A O 1
ATOM 599 N N . ASP A 1 76 ? 29.332 -4.005 -27.771 1.00 61.59 76 ASP A N 1
ATOM 600 C CA . ASP A 1 76 ? 29.319 -5.407 -27.363 1.00 61.59 76 ASP A CA 1
ATOM 601 C C . ASP A 1 76 ? 29.481 -5.515 -25.837 1.00 61.59 76 ASP A C 1
ATOM 603 O O . ASP A 1 76 ? 30.306 -4.833 -25.229 1.00 61.59 76 ASP A O 1
ATOM 607 N N . TYR A 1 77 ? 28.672 -6.376 -25.214 1.00 62.16 77 TYR A N 1
ATOM 608 C CA . TYR A 1 77 ? 28.662 -6.637 -23.766 1.00 62.16 77 TYR A CA 1
ATOM 609 C C . TYR A 1 77 ? 28.224 -5.470 -22.847 1.00 62.16 77 TYR A C 1
ATOM 611 O O . TYR A 1 77 ? 28.427 -5.561 -21.634 1.00 62.16 77 TYR A O 1
ATOM 619 N N . GLN A 1 78 ? 27.575 -4.421 -23.376 1.00 66.31 78 GLN A N 1
ATOM 620 C CA . GLN A 1 78 ? 27.113 -3.245 -22.608 1.00 66.31 78 GLN A CA 1
ATOM 621 C C . GLN A 1 78 ? 25.592 -3.017 -22.593 1.00 66.31 78 GLN A C 1
ATOM 623 O O . GLN A 1 78 ? 25.100 -1.901 -22.762 1.00 66.31 78 GLN A O 1
ATOM 628 N N . ASN A 1 79 ? 24.820 -4.083 -22.438 1.00 70.00 79 ASN A N 1
ATOM 629 C CA . ASN A 1 79 ? 23.362 -3.996 -22.419 1.00 70.00 79 ASN A CA 1
ATOM 630 C C . ASN A 1 79 ? 22.727 -4.934 -21.391 1.00 70.00 79 ASN A C 1
ATOM 632 O O . ASN A 1 79 ? 21.617 -5.429 -21.588 1.00 70.00 79 ASN A O 1
ATOM 636 N N . HIS A 1 80 ? 23.448 -5.220 -20.309 1.00 70.88 80 HIS A N 1
ATOM 637 C CA . HIS A 1 80 ? 22.981 -6.149 -19.290 1.00 70.88 80 HIS A CA 1
ATOM 638 C C . HIS A 1 80 ? 21.817 -5.582 -18.469 1.00 70.88 80 HIS A C 1
ATOM 640 O O . HIS A 1 80 ? 20.975 -6.329 -17.978 1.00 70.88 80 HIS A O 1
ATOM 646 N N . THR A 1 81 ? 21.748 -4.265 -18.327 1.00 72.94 81 THR A N 1
ATOM 647 C CA . THR A 1 81 ? 20.689 -3.575 -17.592 1.00 72.94 81 THR A CA 1
ATOM 648 C C . THR A 1 81 ? 19.413 -3.403 -18.407 1.00 72.94 81 THR A C 1
ATOM 650 O O . THR A 1 81 ? 18.372 -3.098 -17.832 1.00 72.94 81 THR A O 1
ATOM 653 N N . LEU A 1 82 ? 19.450 -3.636 -19.722 1.00 79.69 82 LEU A N 1
ATOM 654 C CA . LEU A 1 82 ? 18.264 -3.562 -20.567 1.00 79.69 82 LEU A CA 1
ATOM 655 C C . LEU A 1 82 ? 17.451 -4.863 -20.482 1.00 79.69 82 LEU A C 1
ATOM 657 O O . LEU A 1 82 ? 18.038 -5.932 -20.641 1.00 79.69 82 LEU A O 1
ATOM 661 N N . PRO A 1 83 ? 16.117 -4.813 -20.318 1.00 77.81 83 PRO A N 1
ATOM 662 C CA . PRO A 1 83 ? 15.289 -3.640 -20.019 1.00 77.81 83 PRO A CA 1
ATOM 663 C C . PRO A 1 83 ? 15.129 -3.355 -18.509 1.00 77.81 83 PRO A C 1
ATOM 665 O O . PRO A 1 83 ? 14.565 -2.321 -18.158 1.00 77.81 83 PRO A O 1
ATOM 668 N N . GLY A 1 84 ? 15.570 -4.258 -17.621 1.00 72.06 84 GLY A N 1
ATOM 669 C CA . GLY A 1 84 ? 15.100 -4.306 -16.233 1.00 72.06 84 GLY A CA 1
ATOM 670 C C . GLY A 1 84 ? 16.143 -4.382 -15.123 1.00 72.06 84 GLY A C 1
ATOM 671 O O . GLY A 1 84 ? 15.812 -4.935 -14.080 1.00 72.06 84 GLY A O 1
ATOM 672 N N . LEU A 1 85 ? 17.360 -3.855 -15.300 1.00 76.25 85 LEU A N 1
ATOM 673 C CA . LEU A 1 85 ? 18.402 -3.769 -14.256 1.00 76.25 85 LEU A CA 1
ATOM 674 C C . LEU A 1 85 ? 18.610 -5.092 -13.498 1.00 76.25 85 LEU A C 1
ATOM 676 O O . LEU A 1 85 ? 18.412 -5.167 -12.280 1.00 76.25 85 LEU A O 1
ATOM 680 N N . ALA A 1 86 ? 18.981 -6.147 -14.223 1.00 69.38 86 ALA A N 1
ATOM 681 C CA . ALA A 1 86 ? 19.151 -7.460 -13.620 1.00 69.38 86 ALA A CA 1
ATOM 682 C C . ALA A 1 86 ? 20.213 -7.475 -12.502 1.00 69.38 86 ALA A C 1
ATOM 684 O O . ALA A 1 86 ? 21.264 -6.829 -12.567 1.00 69.38 86 ALA A O 1
ATOM 685 N N . SER A 1 87 ? 19.909 -8.227 -11.448 1.00 70.19 87 SER A N 1
ATOM 686 C CA . SER A 1 87 ? 20.766 -8.423 -10.286 1.00 70.19 87 SER A CA 1
ATOM 687 C C . SER A 1 87 ? 21.884 -9.428 -10.563 1.00 70.19 87 SER A C 1
ATOM 689 O O . SER A 1 87 ? 21.758 -10.300 -11.420 1.00 70.19 87 SER A O 1
ATOM 691 N N . SER A 1 88 ? 22.988 -9.332 -9.822 1.00 63.62 88 SER A N 1
ATOM 692 C CA . SER A 1 88 ? 24.087 -10.299 -9.893 1.00 63.62 88 SER A CA 1
ATOM 693 C C . SER A 1 88 ? 24.695 -10.579 -8.520 1.00 63.62 88 SER A C 1
ATOM 695 O O . SER A 1 88 ? 24.757 -9.695 -7.667 1.00 63.62 88 SER A O 1
ATOM 697 N N . LYS A 1 89 ? 25.205 -11.803 -8.333 1.00 54.28 89 LYS A N 1
ATOM 698 C CA . LYS A 1 89 ? 25.810 -12.280 -7.076 1.00 54.28 89 LYS A CA 1
ATOM 699 C C . LYS A 1 89 ? 27.190 -11.665 -6.750 1.00 54.28 89 LYS A C 1
ATOM 701 O O . LYS A 1 89 ? 27.724 -11.923 -5.679 1.00 54.28 89 LYS A O 1
ATOM 706 N N . LYS A 1 90 ? 27.811 -10.877 -7.642 1.00 51.34 90 LYS A N 1
ATOM 707 C CA . LYS A 1 90 ? 29.225 -10.452 -7.514 1.00 51.34 90 LYS A CA 1
ATOM 708 C C . LYS A 1 90 ? 29.358 -8.952 -7.193 1.00 51.34 90 LYS A C 1
ATOM 710 O O . LYS A 1 90 ? 29.104 -8.117 -8.057 1.00 51.34 90 LYS A O 1
ATOM 715 N N . LYS A 1 91 ? 29.760 -8.622 -5.956 1.00 44.84 91 LYS A N 1
ATOM 716 C CA . LYS A 1 91 ? 30.033 -7.251 -5.461 1.00 44.84 91 LYS A CA 1
ATOM 717 C C . LYS A 1 91 ? 31.444 -6.794 -5.825 1.00 44.84 91 LYS A C 1
ATOM 719 O O . LYS A 1 91 ? 32.338 -7.618 -5.726 1.00 44.84 91 LYS A O 1
ATOM 724 N N . THR A 1 92 ? 31.636 -5.497 -6.108 1.00 38.19 92 THR A N 1
ATOM 725 C CA . THR A 1 92 ? 32.952 -4.825 -6.065 1.00 38.19 92 THR A CA 1
ATOM 726 C C . THR A 1 92 ? 33.481 -4.705 -4.639 1.00 38.19 92 THR A C 1
ATOM 728 O O . THR A 1 92 ? 32.842 -4.053 -3.816 1.00 38.19 92 THR A O 1
ATOM 731 N N . GLY A 1 93 ? 34.626 -5.328 -4.347 1.00 37.81 93 GLY A N 1
ATOM 732 C CA . GLY A 1 93 ? 35.325 -5.275 -3.059 1.00 37.81 93 GLY A CA 1
ATOM 733 C C . GLY A 1 93 ? 35.656 -6.631 -2.428 1.00 37.81 93 GLY A C 1
ATOM 734 O O . GLY A 1 93 ? 36.173 -6.659 -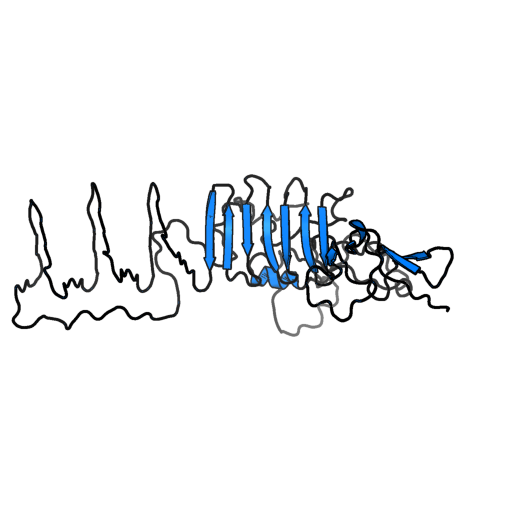1.314 1.00 37.81 93 GLY A O 1
ATOM 735 N N . GLY A 1 94 ? 35.406 -7.752 -3.110 1.00 34.22 94 GLY A N 1
ATOM 736 C CA . GLY A 1 94 ? 35.794 -9.088 -2.645 1.00 34.22 94 GLY A CA 1
ATOM 737 C C . GLY A 1 94 ? 37.271 -9.386 -2.897 1.00 34.22 94 GLY A C 1
ATOM 738 O O . GLY A 1 94 ? 37.607 -10.438 -3.435 1.00 34.22 94 GLY A O 1
ATOM 739 N N . SER A 1 95 ? 38.172 -8.456 -2.572 1.00 35.06 95 SER A N 1
ATOM 740 C CA . SER A 1 95 ? 39.601 -8.691 -2.726 1.00 35.06 95 SER A CA 1
ATOM 741 C C . SER A 1 95 ? 40.103 -9.596 -1.599 1.00 35.06 95 SER A C 1
ATOM 743 O O . SER A 1 95 ? 40.707 -9.134 -0.635 1.00 35.06 95 SER A O 1
ATOM 745 N N . GLY A 1 96 ? 40.012 -10.908 -1.817 1.00 34.44 96 GLY A N 1
ATOM 746 C CA . GLY A 1 96 ? 41.055 -11.854 -1.396 1.00 34.44 96 GLY A CA 1
ATOM 747 C C . GLY A 1 96 ? 42.376 -11.641 -2.160 1.00 34.44 96 GLY A C 1
ATOM 748 O O . GLY A 1 96 ? 43.178 -12.558 -2.302 1.00 34.44 96 GLY A O 1
ATOM 749 N N . GLY A 1 97 ? 42.597 -10.438 -2.698 1.00 31.38 97 GLY A N 1
ATOM 750 C CA . GLY A 1 97 ? 43.867 -9.994 -3.230 1.00 31.38 97 GLY A CA 1
ATOM 751 C C . GLY A 1 97 ? 44.793 -9.676 -2.066 1.00 31.38 97 GLY A C 1
ATOM 752 O O . GLY A 1 97 ? 44.436 -8.934 -1.153 1.00 31.38 97 GLY A O 1
ATOM 753 N N . LEU A 1 98 ? 45.992 -10.237 -2.142 1.00 36.06 98 LEU A N 1
ATOM 754 C CA . LEU A 1 98 ? 47.129 -10.230 -1.216 1.00 36.06 98 LEU A CA 1
ATOM 755 C C . LEU A 1 98 ? 47.552 -8.857 -0.620 1.00 36.06 98 LEU A C 1
ATOM 757 O O . LEU A 1 98 ? 48.552 -8.780 0.083 1.00 36.06 98 LEU A O 1
ATOM 761 N N . SER A 1 99 ? 46.826 -7.766 -0.883 1.00 32.94 99 SER A N 1
ATOM 762 C CA . SER A 1 99 ? 47.126 -6.399 -0.441 1.00 32.94 99 SER A CA 1
ATOM 763 C C . SER A 1 99 ? 46.395 -5.960 0.839 1.00 32.94 99 SER A C 1
ATOM 765 O O . SER A 1 99 ? 46.797 -4.965 1.438 1.00 32.94 99 SER A O 1
ATOM 767 N N . ALA A 1 100 ? 45.348 -6.668 1.286 1.00 32.62 100 ALA A N 1
ATOM 768 C CA . ALA A 1 100 ? 44.567 -6.287 2.476 1.00 32.62 100 ALA A CA 1
ATOM 769 C C . ALA A 1 100 ? 45.169 -6.756 3.821 1.00 32.62 100 ALA A C 1
ATOM 771 O O . ALA A 1 100 ? 44.681 -6.380 4.883 1.00 32.62 100 ALA A O 1
ATOM 772 N N . LEU A 1 101 ? 46.248 -7.545 3.799 1.00 30.84 101 LEU A N 1
ATOM 773 C CA . LEU A 1 101 ? 46.924 -8.047 5.005 1.00 30.84 101 LEU A CA 1
ATOM 774 C C . LEU A 1 101 ? 47.917 -7.053 5.640 1.00 30.84 101 LEU A C 1
ATOM 776 O O . LEU A 1 101 ? 48.473 -7.366 6.689 1.00 30.84 101 LEU A O 1
ATOM 780 N N . ILE A 1 102 ? 48.163 -5.878 5.040 1.00 36.94 102 ILE A N 1
ATOM 781 C CA . ILE A 1 102 ? 49.268 -4.992 5.472 1.00 36.94 102 ILE A CA 1
ATOM 782 C C . ILE A 1 102 ? 48.805 -3.639 6.044 1.00 36.94 102 ILE A C 1
ATOM 784 O O . ILE A 1 102 ? 49.552 -3.015 6.792 1.00 36.94 102 ILE A O 1
ATOM 788 N N . SER A 1 103 ? 47.574 -3.185 5.803 1.00 30.94 103 SER A N 1
ATOM 789 C CA . SER A 1 103 ? 47.118 -1.875 6.299 1.00 30.94 103 SER A CA 1
ATOM 790 C C . SER A 1 103 ? 45.835 -1.978 7.119 1.00 30.94 103 SER A C 1
ATOM 792 O O . SER A 1 103 ? 44.756 -1.586 6.677 1.00 30.94 103 SER A O 1
ATOM 794 N N . ALA A 1 104 ? 45.960 -2.499 8.338 1.00 30.31 104 ALA A N 1
ATOM 795 C CA . ALA A 1 104 ? 44.929 -2.365 9.356 1.00 30.31 104 ALA A CA 1
ATOM 796 C C . ALA A 1 104 ? 44.827 -0.893 9.805 1.00 30.31 104 ALA A C 1
ATOM 798 O O . ALA A 1 104 ? 45.749 -0.353 10.414 1.00 30.31 104 ALA A O 1
ATOM 799 N N . GLY A 1 105 ? 43.689 -0.259 9.520 1.00 27.52 105 GLY A N 1
ATOM 800 C CA . GLY A 1 105 ? 43.257 1.013 10.100 1.00 27.52 105 GLY A CA 1
ATOM 801 C C . GLY A 1 105 ? 41.746 0.946 10.361 1.00 27.52 105 GLY A C 1
ATOM 802 O O . GLY A 1 105 ? 41.003 0.621 9.437 1.00 27.52 105 GLY A O 1
ATOM 803 N N . PRO A 1 106 ? 41.259 1.171 11.595 1.00 35.97 106 PRO A N 1
ATOM 804 C CA . PRO A 1 106 ? 39.897 0.821 11.974 1.00 35.97 106 PRO A CA 1
ATOM 805 C C . PRO A 1 106 ? 38.947 1.976 11.662 1.00 35.97 106 PRO A C 1
ATOM 807 O O . PRO A 1 106 ? 38.869 2.927 12.436 1.00 35.97 106 PRO A O 1
ATOM 810 N N . THR A 1 107 ? 38.189 1.933 10.564 1.00 25.09 107 THR A N 1
ATOM 811 C CA . THR A 1 107 ? 36.968 2.752 10.472 1.00 25.09 107 THR A CA 1
ATOM 812 C C . THR A 1 107 ? 35.943 2.187 9.487 1.00 25.09 107 THR A C 1
ATOM 814 O O . THR A 1 107 ? 36.211 2.051 8.302 1.00 25.09 107 THR A O 1
ATOM 817 N N . ALA A 1 108 ? 34.742 1.961 10.030 1.00 26.52 108 ALA A N 1
ATOM 818 C CA . ALA A 1 108 ? 33.431 1.901 9.382 1.00 26.52 108 ALA A CA 1
ATOM 819 C C . ALA A 1 108 ? 33.069 0.697 8.484 1.00 26.52 108 ALA A C 1
ATOM 821 O O . ALA A 1 108 ? 33.414 0.628 7.312 1.00 26.52 108 ALA A O 1
ATOM 822 N N . GLY A 1 109 ? 32.163 -0.129 9.025 1.00 25.00 109 GLY A N 1
ATOM 823 C CA . GLY A 1 109 ? 31.025 -0.673 8.274 1.00 25.00 109 GLY A CA 1
ATOM 824 C C . GLY A 1 109 ? 31.200 -2.091 7.750 1.00 25.00 109 GLY A C 1
ATOM 825 O O . GLY A 1 109 ? 31.567 -2.282 6.598 1.00 25.00 109 GLY A O 1
ATOM 826 N N . GLY A 1 110 ? 30.879 -3.075 8.593 1.00 24.77 110 GLY A N 1
ATOM 827 C CA . GLY A 1 110 ? 30.940 -4.501 8.281 1.00 24.77 110 GLY A CA 1
ATOM 828 C C . GLY A 1 110 ? 30.251 -4.880 6.968 1.00 24.77 110 GLY A C 1
ATOM 829 O O . GLY A 1 110 ? 29.099 -4.524 6.711 1.00 24.77 110 GLY A O 1
ATOM 830 N N . GLY A 1 111 ? 30.987 -5.636 6.155 1.00 28.36 111 GLY A N 1
ATOM 831 C CA . GLY A 1 111 ? 30.447 -6.373 5.028 1.00 28.36 111 GLY A CA 1
ATOM 832 C C . GLY A 1 111 ? 29.481 -7.443 5.525 1.00 28.36 111 GLY A C 1
ATOM 833 O O . GLY A 1 111 ? 29.864 -8.330 6.277 1.00 28.36 111 GLY A O 1
ATOM 834 N N . GLY A 1 112 ? 28.224 -7.341 5.103 1.00 31.81 112 GLY A N 1
ATOM 835 C CA . GLY A 1 112 ? 27.318 -8.481 5.079 1.00 31.81 112 GLY A CA 1
ATOM 836 C C . GLY A 1 112 ? 27.598 -9.295 3.822 1.00 31.81 112 GLY A C 1
ATOM 837 O O . GLY A 1 112 ? 27.336 -8.826 2.705 1.00 31.81 112 GLY A O 1
ATOM 838 N N . GLU A 1 113 ? 28.172 -10.475 4.014 1.00 42.75 113 GLU A N 1
ATOM 839 C CA . GLU A 1 113 ? 28.047 -11.616 3.108 1.00 42.75 113 GLU A CA 1
ATOM 840 C C . GLU A 1 113 ? 26.534 -11.922 2.939 1.00 42.75 113 GLU A C 1
ATOM 842 O O . GLU A 1 113 ? 25.734 -11.601 3.818 1.00 42.75 113 GLU A O 1
ATOM 847 N N . ASP A 1 114 ? 26.123 -12.406 1.765 1.00 43.66 114 ASP A N 1
ATOM 848 C CA . ASP A 1 114 ? 24.738 -12.807 1.422 1.00 43.66 114 ASP A CA 1
ATOM 849 C C . ASP A 1 114 ? 23.724 -11.698 1.090 1.00 43.66 114 ASP A C 1
ATOM 851 O O . ASP A 1 114 ? 22.665 -11.550 1.704 1.00 43.66 114 ASP A O 1
ATOM 855 N N . GLY A 1 115 ? 24.013 -10.929 0.039 1.00 49.91 115 GLY A N 1
ATOM 856 C CA . GLY A 1 115 ? 22.996 -10.094 -0.600 1.00 49.91 115 GLY A CA 1
ATOM 857 C C . GLY A 1 115 ? 23.283 -9.910 -2.080 1.00 49.91 115 GLY A C 1
ATOM 858 O O . GLY A 1 115 ? 24.366 -9.435 -2.444 1.00 49.91 115 GLY A O 1
ATOM 859 N N . ASN A 1 116 ? 22.314 -10.276 -2.917 1.00 56.31 116 ASN A N 1
ATOM 860 C CA . ASN A 1 116 ? 22.315 -9.953 -4.335 1.00 56.31 116 ASN A CA 1
ATOM 861 C C . ASN A 1 116 ? 22.407 -8.427 -4.513 1.00 56.31 116 ASN A C 1
ATOM 863 O O . ASN A 1 116 ? 21.850 -7.656 -3.735 1.00 56.31 116 ASN A O 1
ATOM 867 N N . VAL A 1 117 ? 23.159 -7.958 -5.510 1.00 59.59 117 VAL A N 1
ATOM 868 C CA . VAL A 1 117 ? 23.283 -6.521 -5.799 1.00 59.59 117 VAL A CA 1
ATOM 869 C C . VAL A 1 117 ? 22.796 -6.235 -7.204 1.00 59.59 117 VAL A C 1
ATOM 871 O O . VAL A 1 117 ? 23.100 -6.968 -8.146 1.00 59.59 117 VAL A O 1
ATOM 874 N N . VAL A 1 118 ? 22.059 -5.135 -7.362 1.00 57.94 118 VAL A N 1
ATOM 875 C CA . VAL A 1 118 ? 21.725 -4.647 -8.699 1.00 57.94 118 VAL A CA 1
ATOM 876 C C . VAL A 1 118 ? 23.028 -4.162 -9.325 1.00 57.94 118 VAL A C 1
ATOM 878 O O . VAL A 1 118 ? 23.620 -3.194 -8.844 1.00 57.94 118 VAL A O 1
ATOM 881 N N . GLY A 1 119 ? 23.505 -4.867 -10.348 1.00 57.59 119 GLY A N 1
ATOM 882 C CA . GLY A 1 119 ? 24.755 -4.529 -11.018 1.00 57.59 119 GLY A CA 1
ATOM 883 C C . GLY A 1 119 ? 24.561 -3.350 -11.965 1.00 57.59 119 GLY A C 1
ATOM 884 O O . GLY A 1 119 ? 23.599 -3.325 -12.730 1.00 57.59 119 GLY A O 1
ATOM 885 N N . ALA A 1 120 ? 25.475 -2.382 -11.936 1.00 60.09 120 ALA A N 1
ATOM 886 C CA . ALA A 1 120 ? 25.585 -1.398 -13.008 1.00 60.09 120 ALA A CA 1
ATOM 887 C C . ALA A 1 120 ? 26.154 -2.043 -14.290 1.00 60.09 120 ALA A C 1
ATOM 889 O O . ALA A 1 120 ? 26.711 -3.147 -14.256 1.00 60.09 120 ALA A O 1
ATOM 890 N N . GLU A 1 121 ? 26.031 -1.346 -15.424 1.00 57.12 121 GLU A N 1
ATOM 891 C CA . GLU A 1 121 ? 26.697 -1.750 -16.670 1.00 57.12 121 GLU A CA 1
ATOM 892 C C . GLU A 1 121 ? 28.220 -1.838 -16.491 1.00 57.12 121 GLU A C 1
ATOM 894 O O . GLU A 1 121 ? 28.819 -1.104 -15.698 1.00 57.12 121 GLU A O 1
ATOM 899 N N . ARG A 1 122 ? 28.866 -2.732 -17.251 1.00 57.75 122 ARG A N 1
ATOM 900 C CA . ARG A 1 122 ? 30.331 -2.853 -17.245 1.00 57.75 122 ARG A CA 1
ATOM 901 C C . ARG A 1 122 ? 30.961 -1.585 -17.831 1.00 57.75 122 ARG A C 1
ATOM 903 O O . ARG A 1 122 ? 30.614 -1.176 -18.940 1.00 57.75 122 ARG A O 1
ATOM 910 N N . GLY A 1 123 ? 31.920 -0.997 -17.115 1.00 45.53 123 GLY A N 1
ATOM 911 C CA . GLY A 1 123 ? 32.777 0.054 -17.668 1.00 45.53 123 GLY A CA 1
ATOM 912 C C . GLY A 1 123 ? 33.669 -0.508 -18.778 1.00 45.53 123 GLY A C 1
ATOM 913 O O . GLY A 1 123 ? 34.214 -1.600 -18.629 1.00 45.53 123 GLY A O 1
ATOM 914 N N . ILE A 1 124 ? 33.814 0.216 -19.892 1.00 45.03 124 ILE A N 1
ATOM 915 C CA . ILE A 1 124 ? 34.796 -0.126 -20.932 1.00 45.03 124 ILE A CA 1
ATOM 916 C C . ILE A 1 124 ? 36.151 0.436 -20.507 1.00 45.03 124 ILE A C 1
ATOM 918 O O . ILE A 1 124 ? 36.253 1.633 -20.239 1.00 45.03 124 ILE A O 1
ATOM 922 N N . VAL A 1 125 ? 37.195 -0.391 -20.523 1.00 37.94 125 VAL A N 1
ATOM 923 C CA . VAL A 1 125 ? 38.549 0.103 -20.811 1.00 37.94 125 VAL A CA 1
ATOM 924 C C . VAL A 1 125 ? 38.618 0.240 -22.326 1.00 37.94 125 VAL A C 1
ATOM 926 O O . VAL A 1 125 ? 38.379 -0.744 -23.028 1.00 37.94 125 VAL A O 1
ATOM 929 N N . MET A 1 126 ? 38.839 1.454 -22.841 1.00 30.83 126 MET A N 1
ATOM 930 C CA . MET A 1 126 ? 38.826 1.695 -24.287 1.00 30.83 126 MET A CA 1
ATOM 931 C C . MET A 1 126 ? 39.788 0.730 -25.010 1.00 30.83 126 MET A C 1
ATOM 933 O O . MET A 1 126 ? 40.849 0.410 -24.461 1.00 30.83 126 MET A O 1
ATOM 937 N N . PRO A 1 127 ? 39.466 0.261 -26.233 1.00 35.56 127 PRO A N 1
ATOM 938 C CA . PRO A 1 127 ? 40.366 -0.608 -26.985 1.00 35.56 127 PRO A CA 1
ATOM 939 C C . PRO A 1 127 ? 41.679 0.143 -27.260 1.00 35.56 127 PRO A C 1
ATOM 941 O O . PRO A 1 127 ? 41.706 1.067 -28.068 1.00 35.56 127 PRO A O 1
ATOM 944 N N . GLY A 1 128 ? 42.745 -0.218 -26.542 1.00 45.22 128 GLY A N 1
ATOM 945 C CA . GLY A 1 128 ? 44.051 0.453 -26.595 1.00 45.22 128 GLY A CA 1
ATOM 946 C C . GLY A 1 128 ? 44.741 0.635 -25.238 1.00 45.22 128 GLY A C 1
ATOM 947 O O . GLY A 1 128 ? 45.955 0.800 -25.210 1.00 45.22 128 GLY A O 1
ATOM 948 N N . GLU A 1 129 ? 44.007 0.538 -24.124 1.00 44.53 129 GLU A N 1
ATOM 949 C CA . GLU A 1 129 ? 44.559 0.659 -22.758 1.00 44.53 129 GLU A CA 1
ATOM 950 C C . GLU A 1 129 ? 44.521 -0.653 -21.959 1.00 44.53 129 GLU A C 1
ATOM 952 O O . GLU A 1 129 ? 44.688 -0.647 -20.743 1.00 44.53 129 GLU A O 1
ATOM 957 N N . VAL A 1 130 ? 44.310 -1.798 -22.616 1.00 42.62 130 VAL A N 1
ATOM 958 C CA . VAL A 1 130 ? 44.427 -3.104 -21.950 1.00 42.62 130 VAL A CA 1
ATOM 959 C C . VAL A 1 130 ? 45.918 -3.456 -21.883 1.00 42.62 130 VAL A C 1
ATOM 961 O O . VAL A 1 130 ? 46.527 -3.640 -22.942 1.00 42.62 130 VAL A O 1
ATOM 964 N N . PRO A 1 131 ? 46.546 -3.530 -20.693 1.00 41.66 131 PRO A N 1
ATOM 965 C CA . PRO A 1 131 ? 47.943 -3.930 -20.585 1.00 41.66 131 PRO A CA 1
ATOM 966 C C . PRO A 1 131 ? 48.141 -5.316 -21.221 1.00 41.66 131 PRO A C 1
ATOM 968 O O . PRO A 1 131 ? 47.293 -6.195 -21.022 1.00 41.66 131 PRO A O 1
ATOM 971 N N . PRO A 1 132 ? 49.232 -5.548 -21.975 1.00 36.41 132 PRO A N 1
ATOM 972 C CA . PRO A 1 132 ? 49.502 -6.854 -22.567 1.00 36.41 132 PRO A CA 1
ATOM 973 C C . PRO A 1 132 ? 49.531 -7.933 -21.474 1.00 36.41 132 PRO A C 1
ATOM 975 O O . PRO A 1 132 ? 50.345 -7.854 -20.557 1.00 36.41 132 PRO A O 1
ATOM 978 N N . GLY A 1 133 ? 48.636 -8.922 -21.563 1.00 48.97 133 GLY A N 1
ATOM 979 C CA . GLY A 1 133 ? 48.560 -10.046 -20.619 1.00 48.97 133 GLY A CA 1
ATOM 980 C C . GLY A 1 133 ? 47.315 -10.098 -19.727 1.00 48.97 133 GLY A C 1
ATOM 981 O O . GLY A 1 133 ? 47.164 -11.066 -18.989 1.00 48.97 133 GLY A O 1
ATOM 982 N N . VAL A 1 134 ? 46.401 -9.122 -19.801 1.00 42.72 134 VAL A N 1
ATOM 983 C CA . VAL A 1 134 ? 45.065 -9.266 -19.196 1.00 42.72 134 VAL A CA 1
ATOM 984 C C . VAL A 1 134 ? 44.149 -9.930 -20.221 1.00 42.72 134 VAL A C 1
ATOM 986 O O . VAL A 1 134 ? 43.502 -9.258 -21.025 1.00 42.72 134 VAL A O 1
ATOM 989 N N . GLU A 1 135 ? 44.122 -11.264 -20.233 1.00 40.12 135 GLU A N 1
ATOM 990 C CA . GLU A 1 135 ? 43.018 -11.983 -20.865 1.00 40.12 135 GLU A CA 1
ATOM 991 C C . GLU A 1 135 ? 41.733 -11.526 -20.174 1.00 40.12 135 GLU A C 1
ATOM 993 O O . GLU A 1 135 ? 41.595 -11.625 -18.953 1.00 40.12 135 GLU A O 1
ATOM 998 N N . GLY A 1 136 ? 40.823 -10.932 -20.945 1.00 42.56 136 GLY A N 1
ATOM 999 C CA . GLY A 1 136 ? 39.522 -10.519 -20.450 1.00 42.56 136 GLY A CA 1
ATOM 1000 C C . GLY A 1 136 ? 38.717 -11.754 -20.086 1.00 42.56 136 GLY A C 1
ATOM 1001 O O . GLY A 1 136 ? 37.940 -12.235 -20.911 1.00 42.56 136 GLY A O 1
ATOM 1002 N N . ASP A 1 137 ? 38.899 -12.252 -18.863 1.00 39.28 137 ASP A N 1
ATOM 1003 C CA . ASP A 1 137 ? 38.015 -13.247 -18.282 1.00 39.28 137 ASP A CA 1
ATOM 1004 C C . ASP A 1 137 ? 36.604 -12.651 -18.264 1.00 39.28 137 ASP A C 1
ATOM 1006 O O . ASP A 1 137 ? 36.220 -11.793 -17.463 1.00 39.28 137 ASP A O 1
A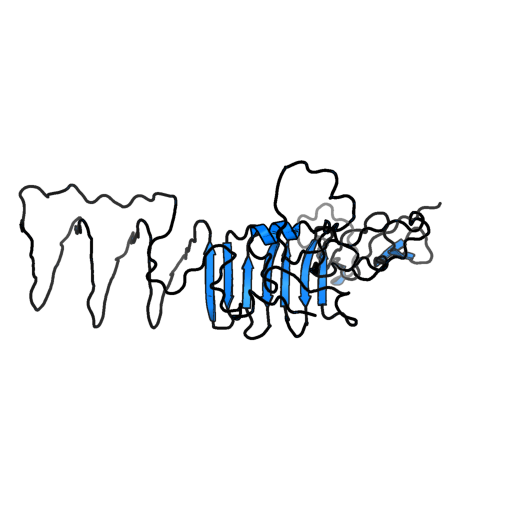TOM 1010 N N . THR A 1 138 ? 35.837 -13.048 -19.270 1.00 44.56 138 THR A N 1
ATOM 1011 C CA . THR A 1 138 ? 34.485 -12.566 -19.504 1.00 44.56 138 THR A CA 1
ATOM 1012 C C . THR A 1 138 ? 33.526 -13.218 -18.502 1.00 44.56 138 THR A C 1
ATOM 1014 O O . THR A 1 138 ? 32.434 -12.678 -18.259 1.00 44.56 138 THR A O 1
ATOM 1017 N N . ALA A 1 139 ? 33.960 -14.313 -17.857 1.00 36.78 139 ALA A N 1
ATOM 1018 C CA . ALA A 1 139 ? 33.237 -15.076 -16.858 1.00 36.78 139 ALA A CA 1
ATOM 1019 C C . ALA A 1 139 ? 33.351 -14.416 -15.474 1.00 36.78 139 ALA A C 1
ATOM 1021 O O . ALA A 1 139 ? 34.079 -14.812 -14.572 1.00 36.78 139 ALA A O 1
ATOM 1022 N N . GLY A 1 140 ? 32.503 -13.412 -15.261 1.00 45.84 140 GLY A N 1
ATOM 1023 C CA . GLY A 1 140 ? 32.218 -12.935 -13.911 1.00 45.84 140 GLY A CA 1
ATOM 1024 C C . GLY A 1 140 ? 33.113 -11.817 -13.389 1.00 45.84 140 GLY A C 1
ATOM 1025 O O . GLY A 1 140 ? 33.300 -11.734 -12.177 1.00 45.84 140 GLY A O 1
ATOM 1026 N N . ALA A 1 141 ? 33.563 -10.930 -14.279 1.00 46.97 141 ALA A N 1
ATOM 1027 C CA . ALA A 1 141 ? 34.075 -9.619 -13.899 1.00 46.97 141 ALA A CA 1
ATOM 1028 C C . ALA A 1 141 ? 33.089 -8.875 -12.974 1.00 46.97 141 ALA A C 1
ATOM 1030 O O . ALA A 1 141 ? 31.883 -8.796 -13.246 1.00 46.97 141 ALA A O 1
ATOM 1031 N N . GLU A 1 142 ? 33.649 -8.365 -11.883 1.00 53.53 142 GLU A N 1
ATOM 1032 C CA . GLU A 1 142 ? 33.021 -7.665 -10.764 1.00 53.53 142 GLU A CA 1
ATOM 1033 C C . GLU A 1 142 ? 32.227 -6.427 -11.231 1.00 53.53 142 GLU A C 1
ATOM 1035 O O . GLU A 1 142 ? 32.697 -5.674 -12.086 1.00 53.53 142 GLU A O 1
ATOM 1040 N N . ARG A 1 143 ? 31.014 -6.201 -10.701 1.00 59.06 143 ARG A N 1
ATOM 1041 C CA . ARG A 1 143 ? 30.158 -5.072 -11.112 1.00 59.06 143 ARG A CA 1
ATOM 1042 C C . ARG A 1 143 ? 29.975 -4.064 -9.994 1.00 59.06 143 ARG A C 1
ATOM 1044 O O . ARG A 1 143 ? 29.630 -4.4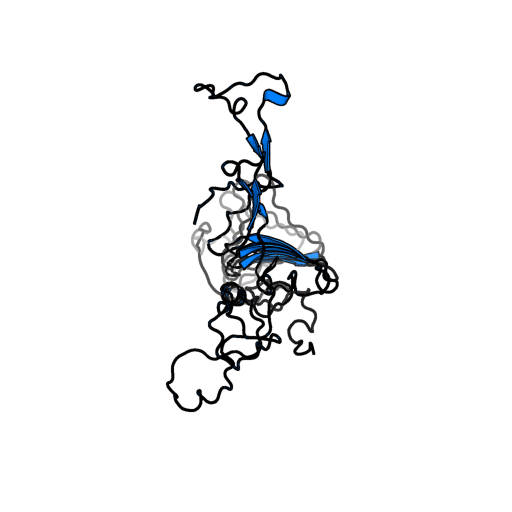32 -8.871 1.00 59.06 143 ARG A O 1
ATOM 1051 N N . VAL A 1 144 ? 30.118 -2.787 -10.347 1.00 64.06 144 VAL A N 1
ATOM 1052 C CA . VAL A 1 144 ? 29.847 -1.684 -9.424 1.00 64.06 144 VAL A CA 1
ATOM 1053 C C . VAL A 1 144 ? 28.368 -1.733 -9.019 1.00 64.06 144 VAL A C 1
ATOM 1055 O O . VAL A 1 144 ? 27.503 -1.844 -9.896 1.00 64.06 144 VAL A O 1
ATOM 1058 N N . PRO A 1 145 ? 28.046 -1.658 -7.716 1.00 65.69 145 PRO A N 1
ATOM 1059 C CA . PRO A 1 145 ? 26.664 -1.621 -7.262 1.00 65.69 145 PRO A CA 1
ATOM 1060 C C . PRO A 1 145 ? 25.918 -0.407 -7.821 1.00 65.69 145 PRO A C 1
ATOM 1062 O O . PRO A 1 145 ? 26.361 0.735 -7.693 1.00 65.69 145 PRO A O 1
ATOM 1065 N N . HIS A 1 146 ? 24.747 -0.645 -8.402 1.00 75.12 146 HIS A N 1
ATOM 1066 C CA . HIS A 1 146 ? 23.852 0.414 -8.843 1.00 75.12 146 HIS A CA 1
ATOM 1067 C C . HIS A 1 146 ? 23.209 1.118 -7.624 1.00 75.12 146 HIS A C 1
ATOM 1069 O O . HIS A 1 146 ? 22.857 0.425 -6.661 1.00 75.12 146 HIS A O 1
ATOM 1075 N N . PRO A 1 147 ? 22.967 2.450 -7.648 1.00 79.62 147 PRO A N 1
ATOM 1076 C CA . PRO A 1 147 ? 22.271 3.181 -6.580 1.00 79.62 147 PRO A CA 1
ATOM 1077 C C . PRO A 1 147 ? 20.932 2.579 -6.129 1.00 79.62 147 PRO A C 1
ATOM 1079 O O . PRO A 1 147 ? 20.555 2.724 -4.966 1.00 79.62 147 PRO A O 1
ATOM 1082 N N . LEU A 1 148 ? 20.244 1.849 -7.013 1.00 81.69 148 LEU A N 1
ATOM 1083 C CA . LEU A 1 148 ? 19.029 1.095 -6.682 1.00 81.69 148 LEU A CA 1
ATOM 1084 C C . LEU A 1 148 ? 19.257 0.090 -5.544 1.00 81.69 148 LEU A C 1
ATOM 1086 O O . LEU A 1 148 ? 18.357 -0.117 -4.743 1.00 81.69 148 LEU A O 1
ATOM 1090 N N . THR A 1 149 ? 20.457 -0.476 -5.408 1.00 80.19 149 THR A N 1
ATOM 1091 C CA . THR A 1 149 ? 20.800 -1.378 -4.296 1.00 80.19 149 THR A CA 1
ATOM 1092 C C . THR A 1 149 ? 20.595 -0.698 -2.940 1.00 80.19 149 THR A C 1
ATOM 1094 O O . THR A 1 149 ? 20.077 -1.309 -2.011 1.00 80.19 149 THR A O 1
ATOM 1097 N N . ASN A 1 150 ? 20.941 0.588 -2.819 1.00 81.75 150 ASN A N 1
ATOM 1098 C CA . ASN A 1 150 ? 20.733 1.338 -1.579 1.00 81.75 150 ASN A CA 1
ATOM 1099 C C . ASN A 1 150 ? 19.250 1.638 -1.339 1.00 81.75 150 ASN A C 1
ATOM 1101 O O . ASN A 1 150 ? 18.804 1.630 -0.195 1.00 81.75 150 ASN A O 1
ATOM 1105 N N . ALA A 1 151 ? 18.484 1.871 -2.407 1.00 83.81 151 ALA A N 1
ATOM 1106 C CA . ALA A 1 151 ? 17.041 2.044 -2.304 1.00 83.81 151 ALA A CA 1
ATOM 1107 C C . ALA A 1 151 ? 16.339 0.750 -1.866 1.00 83.81 151 ALA A C 1
ATOM 1109 O O . ALA A 1 151 ? 15.515 0.806 -0.962 1.00 83.81 151 ALA A O 1
ATOM 1110 N N . LEU A 1 152 ? 16.712 -0.410 -2.420 1.00 84.50 152 LEU A N 1
ATOM 1111 C CA . LEU A 1 152 ? 16.158 -1.706 -2.008 1.00 84.50 152 LEU A CA 1
ATOM 1112 C C . LEU A 1 152 ? 16.464 -2.016 -0.539 1.00 84.50 152 LEU A C 1
ATOM 1114 O O . LEU A 1 152 ? 15.578 -2.451 0.187 1.00 84.50 152 LEU A O 1
ATOM 1118 N N . LYS A 1 153 ? 17.676 -1.701 -0.067 1.00 85.69 153 LYS A N 1
ATOM 1119 C CA . LYS A 1 153 ? 18.023 -1.805 1.361 1.00 85.69 153 LYS A CA 1
ATOM 1120 C C . LYS A 1 153 ? 17.173 -0.887 2.235 1.00 85.69 153 LYS A C 1
ATOM 1122 O O . LYS A 1 153 ? 16.689 -1.313 3.274 1.00 85.69 153 LYS A O 1
ATOM 1127 N N . ALA A 1 154 ? 16.969 0.363 1.818 1.00 85.56 154 ALA A N 1
ATOM 1128 C CA . ALA A 1 154 ? 16.114 1.301 2.548 1.00 85.56 154 ALA A CA 1
ATOM 1129 C C . ALA A 1 154 ? 14.641 0.857 2.571 1.00 85.56 154 ALA A C 1
ATOM 1131 O O . ALA A 1 154 ? 13.919 1.189 3.506 1.00 85.56 154 ALA A O 1
ATOM 1132 N N . GLN A 1 155 ? 14.212 0.119 1.548 1.00 85.62 155 GLN A N 1
ATOM 1133 C CA . GLN A 1 155 ? 12.892 -0.494 1.453 1.00 85.62 155 GLN A CA 1
ATOM 1134 C C . GLN A 1 155 ? 12.773 -1.819 2.199 1.00 85.62 155 GLN A C 1
ATOM 1136 O O . GLN A 1 155 ? 11.661 -2.300 2.303 1.00 85.62 155 GLN A O 1
ATOM 1141 N N . GLY A 1 156 ? 13.867 -2.436 2.653 1.00 83.88 156 GLY A N 1
ATOM 1142 C CA . GLY A 1 156 ? 13.835 -3.787 3.221 1.00 83.88 156 GLY A CA 1
ATOM 1143 C C . GLY A 1 156 ? 13.620 -4.915 2.201 1.00 83.88 156 GLY A C 1
ATOM 1144 O O . GLY A 1 156 ? 13.292 -6.028 2.592 1.00 83.88 156 GLY A O 1
ATOM 1145 N N . LEU A 1 157 ? 13.810 -4.652 0.902 1.00 84.88 157 LEU A N 1
ATOM 1146 C CA . LEU A 1 157 ? 13.595 -5.619 -0.186 1.00 84.88 157 LEU A CA 1
ATOM 1147 C C . LEU A 1 157 ? 14.899 -6.187 -0.772 1.00 84.88 157 LEU A C 1
ATOM 1149 O O . LEU A 1 157 ? 14.880 -6.854 -1.800 1.00 84.88 157 LEU A O 1
ATOM 1153 N N . ASP A 1 158 ? 16.054 -5.927 -0.163 1.00 79.75 158 ASP A N 1
ATOM 1154 C CA . ASP A 1 158 ? 17.359 -6.373 -0.675 1.00 79.75 158 ASP A CA 1
ATOM 1155 C C . ASP A 1 158 ? 17.559 -7.897 -0.635 1.00 79.75 158 ASP A C 1
ATOM 1157 O O . ASP A 1 158 ? 18.390 -8.434 -1.361 1.00 79.75 158 ASP A O 1
ATOM 1161 N N . LYS A 1 159 ? 16.790 -8.605 0.193 1.00 79.75 159 LYS A N 1
ATOM 1162 C CA . LYS A 1 159 ? 16.774 -10.076 0.229 1.00 79.75 159 LYS A CA 1
ATOM 1163 C C . LYS A 1 159 ? 15.556 -10.684 -0.463 1.00 79.75 159 LYS A C 1
ATOM 1165 O O . LYS A 1 159 ? 15.507 -11.896 -0.656 1.00 79.75 159 LYS A O 1
ATOM 1170 N N . ASP A 1 160 ? 14.599 -9.851 -0.864 1.00 79.81 160 ASP A N 1
ATOM 1171 C CA . ASP A 1 160 ? 13.415 -10.283 -1.594 1.00 79.81 160 ASP A CA 1
ATOM 1172 C C . ASP A 1 160 ? 13.728 -10.318 -3.097 1.00 79.81 160 ASP A C 1
ATOM 1174 O O . ASP A 1 160 ? 13.821 -9.295 -3.786 1.00 79.81 160 ASP A O 1
ATOM 1178 N N . HIS A 1 161 ? 13.917 -11.528 -3.614 1.00 77.56 161 HIS A N 1
ATOM 1179 C CA . HIS A 1 161 ? 14.258 -11.754 -5.016 1.00 77.56 161 HIS A CA 1
ATOM 1180 C C . HIS A 1 161 ? 13.098 -11.493 -5.976 1.00 77.56 161 HIS A C 1
ATOM 1182 O O . HIS A 1 161 ? 13.338 -11.191 -7.143 1.00 77.56 161 HIS A O 1
ATOM 1188 N N . ILE A 1 162 ? 11.866 -11.569 -5.479 1.00 81.75 162 ILE A N 1
ATOM 1189 C CA . ILE A 1 162 ? 10.640 -11.469 -6.266 1.00 81.75 162 ILE A CA 1
ATOM 1190 C C . ILE A 1 162 ? 10.211 -9.996 -6.340 1.00 81.75 162 ILE A C 1
ATOM 1192 O O . ILE A 1 162 ? 10.018 -9.435 -7.424 1.00 81.75 162 ILE A O 1
ATOM 1196 N N . ARG A 1 163 ? 10.119 -9.317 -5.189 1.00 86.50 163 ARG A N 1
ATOM 1197 C CA . ARG A 1 163 ? 9.663 -7.918 -5.101 1.00 86.50 163 ARG A CA 1
ATOM 1198 C C . ARG A 1 163 ? 10.798 -6.916 -5.282 1.00 86.50 163 ARG A C 1
ATOM 1200 O O . ARG A 1 163 ? 10.589 -5.860 -5.888 1.00 86.50 163 ARG A O 1
ATOM 1207 N N . GLY A 1 164 ? 11.993 -7.231 -4.785 1.00 83.00 164 GLY A N 1
ATOM 1208 C CA . GLY A 1 164 ? 13.131 -6.316 -4.739 1.00 83.00 164 GLY A CA 1
ATOM 1209 C C . GLY A 1 164 ? 14.059 -6.430 -5.939 1.00 83.00 164 GLY A C 1
ATOM 1210 O O . GLY A 1 164 ? 14.188 -5.496 -6.740 1.00 83.00 164 GLY A O 1
ATOM 1211 N N . HIS A 1 165 ? 14.717 -7.570 -6.103 1.00 79.50 165 HIS A N 1
ATOM 1212 C CA . HIS A 1 165 ? 15.616 -7.753 -7.238 1.00 79.50 165 HIS A CA 1
ATOM 1213 C C . HIS A 1 165 ? 14.859 -7.954 -8.555 1.00 79.50 165 HIS A C 1
ATOM 1215 O O . HIS A 1 165 ? 13.652 -8.180 -8.615 1.00 79.50 165 HIS A O 1
ATOM 1221 N N . SER A 1 166 ? 15.564 -7.715 -9.654 1.00 77.50 166 SER A N 1
ATOM 1222 C CA . SER A 1 166 ? 15.085 -7.980 -11.006 1.00 77.50 166 SER A CA 1
ATOM 1223 C C . SER A 1 166 ? 15.991 -9.034 -11.613 1.00 77.50 166 SER A C 1
ATOM 1225 O O . SER A 1 166 ? 17.206 -8.950 -11.433 1.00 77.50 166 SER A O 1
ATOM 1227 N N . SER A 1 167 ? 15.429 -10.001 -12.321 1.00 75.06 167 SER A N 1
ATOM 1228 C CA . SER A 1 167 ? 16.171 -10.947 -13.163 1.00 75.06 167 SER A CA 1
ATOM 1229 C C . SER A 1 167 ? 16.101 -10.565 -14.648 1.00 75.06 167 SER A C 1
ATOM 1231 O O . SER A 1 167 ? 16.892 -11.057 -15.448 1.00 75.06 167 SER A O 1
ATOM 1233 N N . SER A 1 168 ? 15.231 -9.622 -15.018 1.00 79.38 168 SER A N 1
ATOM 1234 C CA . SER A 1 168 ? 14.912 -9.294 -16.408 1.00 79.38 168 SER A CA 1
ATOM 1235 C C . SER A 1 168 ? 16.051 -8.575 -17.138 1.00 79.38 168 SER A C 1
ATOM 1237 O O . SER A 1 168 ? 16.313 -7.384 -16.925 1.00 79.38 168 SER A O 1
ATOM 1239 N N . SER A 1 169 ? 16.716 -9.300 -18.038 1.00 79.00 169 SER A N 1
ATOM 1240 C CA . SER A 1 169 ? 17.775 -8.786 -18.907 1.00 79.00 169 SER A CA 1
ATOM 1241 C C . SER A 1 169 ? 17.750 -9.455 -20.276 1.00 79.00 169 SER A C 1
ATOM 1243 O O . SER A 1 169 ? 17.682 -10.679 -20.379 1.00 79.00 169 SER A O 1
ATOM 1245 N N . ALA A 1 170 ? 17.950 -8.661 -21.330 1.00 74.62 170 ALA A N 1
ATOM 1246 C CA . ALA A 1 170 ? 18.071 -9.119 -22.714 1.00 74.62 170 ALA A CA 1
ATOM 1247 C C . ALA A 1 170 ? 19.301 -10.016 -22.960 1.00 74.62 170 ALA A C 1
ATOM 1249 O O . ALA A 1 170 ? 19.511 -10.504 -24.071 1.00 74.62 170 ALA A O 1
ATOM 1250 N N . ARG A 1 171 ? 20.160 -10.183 -21.946 1.00 72.44 171 ARG A N 1
ATOM 1251 C CA . ARG A 1 171 ? 21.352 -11.038 -21.967 1.00 72.44 171 ARG A CA 1
ATOM 1252 C C . ARG A 1 171 ? 21.326 -12.140 -20.906 1.00 72.44 171 ARG A C 1
ATOM 1254 O O . ARG A 1 171 ? 22.338 -12.817 -20.755 1.00 72.44 171 ARG A O 1
ATOM 1261 N N . ARG A 1 172 ? 20.226 -12.301 -20.153 1.00 67.44 172 ARG A N 1
ATOM 1262 C CA . ARG A 1 172 ? 20.072 -13.423 -19.207 1.00 67.44 172 ARG A CA 1
ATOM 1263 C C . ARG A 1 172 ? 19.981 -14.749 -19.963 1.00 67.44 172 ARG A C 1
ATOM 1265 O O . ARG A 1 172 ? 20.649 -15.706 -19.597 1.00 67.44 172 ARG A O 1
ATOM 1272 N N . ASP A 1 173 ? 19.190 -14.770 -21.030 1.00 68.06 173 ASP A N 1
ATOM 1273 C CA . ASP A 1 173 ? 18.886 -15.957 -21.826 1.00 68.06 173 ASP A CA 1
ATOM 1274 C C . ASP A 1 173 ? 19.442 -15.832 -23.256 1.00 68.06 173 ASP A C 1
ATOM 1276 O O . ASP A 1 173 ? 19.601 -14.728 -23.783 1.00 68.06 173 ASP A O 1
ATOM 1280 N N . LEU A 1 174 ? 19.690 -16.971 -23.917 1.00 70.00 174 LEU A N 1
ATOM 1281 C CA . LEU A 1 174 ? 20.046 -17.013 -25.348 1.00 70.00 174 LEU A CA 1
ATOM 1282 C C . LEU A 1 174 ? 18.940 -16.417 -26.233 1.00 70.00 174 LEU A C 1
ATOM 1284 O O . LEU A 1 174 ? 19.225 -15.802 -27.259 1.00 70.00 174 LEU A O 1
ATOM 1288 N N . THR A 1 175 ? 17.687 -16.585 -25.808 1.00 76.44 175 THR A N 1
ATOM 1289 C CA . THR A 1 175 ? 16.509 -15.973 -26.428 1.00 76.44 175 THR A CA 1
ATOM 1290 C C . THR A 1 175 ? 15.901 -15.025 -25.406 1.00 76.44 175 THR A C 1
ATOM 1292 O O . THR A 1 175 ? 15.533 -15.471 -24.323 1.00 76.44 175 THR A O 1
ATOM 1295 N N . SER A 1 176 ? 15.827 -13.727 -25.713 1.00 77.50 176 SER A N 1
ATOM 1296 C CA . SER A 1 176 ? 15.287 -12.740 -24.769 1.00 77.50 176 SER A CA 1
ATOM 1297 C C . SER A 1 176 ? 13.824 -13.050 -24.460 1.00 77.50 176 SER A C 1
ATOM 1299 O O . SER A 1 176 ? 12.991 -13.005 -25.360 1.00 77.50 176 SER A O 1
ATOM 1301 N N . LYS A 1 177 ? 13.527 -13.328 -23.189 1.00 84.19 177 LYS A N 1
ATOM 1302 C CA . LYS A 1 177 ? 12.160 -13.511 -22.666 1.00 84.19 177 LYS A CA 1
ATOM 1303 C C . LYS A 1 177 ? 11.568 -12.227 -22.086 1.00 84.19 177 LYS A C 1
ATOM 1305 O O . LYS A 1 177 ? 10.414 -12.197 -21.689 1.00 84.19 177 LYS A O 1
ATOM 1310 N N . CYS A 1 178 ? 12.370 -11.166 -22.013 1.00 85.31 178 CYS A N 1
ATOM 1311 C CA . CYS A 1 178 ? 11.946 -9.888 -21.472 1.00 85.31 178 CYS A CA 1
ATOM 1312 C C . CYS A 1 178 ? 11.810 -8.831 -22.569 1.00 85.31 178 CYS A C 1
ATOM 1314 O O . CYS A 1 178 ? 12.644 -8.730 -23.477 1.00 85.31 178 CYS A O 1
ATOM 1316 N N . PHE A 1 179 ? 10.793 -7.994 -22.424 1.00 90.00 179 PHE A N 1
ATOM 1317 C CA . PHE A 1 179 ? 10.531 -6.815 -23.231 1.00 90.00 179 PHE A CA 1
ATOM 1318 C C . PHE A 1 179 ? 10.399 -5.597 -22.316 1.00 90.00 179 PHE A C 1
ATOM 1320 O O . PHE A 1 179 ? 9.943 -5.705 -21.180 1.00 90.00 179 PHE A O 1
ATOM 1327 N N . GLY A 1 180 ? 10.808 -4.416 -22.776 1.00 90.19 180 GLY A N 1
ATOM 1328 C CA . GLY A 1 180 ? 10.646 -3.226 -21.955 1.00 90.19 180 GLY A CA 1
ATOM 1329 C C . GLY A 1 180 ? 11.448 -2.014 -22.387 1.00 90.19 180 GLY A C 1
ATOM 1330 O O . GLY A 1 180 ? 12.138 -2.010 -23.405 1.00 90.19 180 GLY A O 1
ATOM 1331 N N . ILE A 1 181 ? 11.345 -0.975 -21.565 1.00 89.81 181 ILE A N 1
ATOM 1332 C CA . ILE A 1 181 ? 11.960 0.331 -21.762 1.00 89.81 181 ILE A CA 1
ATOM 1333 C C . ILE A 1 181 ? 12.745 0.685 -20.501 1.00 89.81 181 ILE A C 1
ATOM 1335 O O . ILE A 1 181 ? 12.179 0.768 -19.411 1.00 89.81 181 ILE A O 1
ATOM 1339 N N . LEU A 1 182 ? 14.036 0.967 -20.676 1.00 88.56 182 LEU A N 1
ATOM 1340 C CA . LEU A 1 182 ? 14.880 1.584 -19.659 1.00 88.56 182 LEU A CA 1
ATOM 1341 C C . LEU A 1 182 ? 15.286 2.977 -20.136 1.00 88.56 182 LEU A C 1
ATOM 1343 O O . LEU A 1 182 ? 15.916 3.144 -21.180 1.00 88.56 182 LEU A O 1
ATOM 1347 N N . THR A 1 183 ? 14.924 3.996 -19.368 1.00 88.06 183 THR A N 1
ATOM 1348 C CA . THR A 1 183 ? 15.341 5.375 -19.663 1.00 88.06 183 THR A CA 1
ATOM 1349 C C . THR A 1 183 ? 16.810 5.599 -19.270 1.00 88.06 183 THR A C 1
ATOM 1351 O O . THR A 1 183 ? 17.315 4.896 -18.397 1.00 88.06 183 THR A O 1
ATOM 1354 N N . PRO A 1 184 ? 17.509 6.622 -19.800 1.00 83.62 184 PRO A N 1
ATOM 1355 C CA . PRO A 1 184 ? 18.871 6.956 -19.359 1.00 83.62 184 PRO A CA 1
ATOM 1356 C C . PRO A 1 184 ? 18.974 7.297 -17.865 1.00 83.62 184 PRO A C 1
ATOM 1358 O O . PRO A 1 184 ? 20.017 7.105 -17.251 1.00 83.62 184 PRO A O 1
ATOM 1361 N N . GLY A 1 185 ? 17.883 7.799 -17.278 1.00 83.69 185 GLY A N 1
ATOM 1362 C CA . GLY A 1 185 ? 17.762 8.014 -15.836 1.00 83.69 185 GLY A CA 1
ATOM 1363 C C . GLY A 1 185 ? 17.490 6.736 -15.042 1.00 83.69 185 GLY A C 1
ATOM 1364 O O . GLY A 1 185 ? 17.459 6.808 -13.822 1.00 83.69 185 GLY A O 1
ATOM 1365 N N . GLN A 1 186 ? 17.316 5.596 -15.717 1.00 86.00 186 GLN A N 1
ATOM 1366 C CA . GLN A 1 186 ? 17.083 4.252 -15.180 1.00 86.00 186 GLN A CA 1
ATOM 1367 C C . GLN A 1 186 ? 15.705 4.022 -14.545 1.00 86.00 186 GLN A C 1
ATOM 1369 O O . GLN A 1 186 ? 15.536 3.189 -13.659 1.00 86.00 186 GLN A O 1
ATOM 1374 N N . HIS A 1 187 ? 14.688 4.745 -15.016 1.00 90.81 187 HIS A N 1
ATOM 1375 C CA . HIS A 1 187 ? 13.293 4.322 -14.857 1.00 90.81 187 HIS A CA 1
ATOM 1376 C C . HIS A 1 187 ? 13.010 3.155 -15.798 1.00 90.81 187 HIS A C 1
ATOM 1378 O O . HIS A 1 187 ? 13.415 3.221 -16.962 1.00 90.81 187 HIS A O 1
ATOM 1384 N N . GLN A 1 188 ? 12.309 2.144 -15.299 1.00 91.62 188 GLN A N 1
ATOM 1385 C CA . GLN A 1 188 ? 12.067 0.888 -15.995 1.00 91.62 188 GLN A CA 1
ATOM 1386 C C . GLN A 1 188 ? 10.571 0.620 -16.171 1.00 91.62 188 GLN A C 1
ATOM 1388 O O . GLN A 1 188 ? 9.772 0.820 -15.250 1.00 91.62 188 GLN A O 1
ATOM 1393 N N . PHE A 1 189 ? 10.238 0.113 -17.351 1.00 93.38 189 PHE A N 1
ATOM 1394 C CA . PHE A 1 189 ? 9.011 -0.608 -17.648 1.00 93.38 189 PHE A CA 1
ATOM 1395 C C . PHE A 1 189 ? 9.402 -1.950 -18.251 1.00 93.38 189 PHE A C 1
ATOM 1397 O O . PHE A 1 189 ? 10.091 -1.973 -19.267 1.00 93.38 189 PHE A O 1
ATOM 1404 N N . VAL A 1 190 ? 9.021 -3.050 -17.613 1.00 92.50 190 VAL A N 1
ATOM 1405 C CA . VAL A 1 190 ? 9.483 -4.395 -17.966 1.00 92.50 190 VAL A CA 1
ATOM 1406 C C . VAL A 1 190 ? 8.302 -5.349 -17.988 1.00 92.50 190 VAL A C 1
ATOM 1408 O O . VAL A 1 190 ? 7.469 -5.299 -17.089 1.00 92.50 190 VAL A O 1
ATOM 1411 N N . MET A 1 191 ? 8.273 -6.216 -18.989 1.00 93.81 191 MET A N 1
ATOM 1412 C CA . MET A 1 191 ? 7.468 -7.430 -19.068 1.00 93.81 191 MET A CA 1
ATOM 1413 C C . MET A 1 191 ? 8.458 -8.591 -19.206 1.00 93.81 191 MET A C 1
ATOM 1415 O O . MET A 1 191 ? 9.335 -8.530 -20.070 1.00 93.81 191 MET A O 1
ATOM 1419 N N . ASP A 1 192 ? 8.395 -9.587 -18.333 1.00 90.44 192 ASP A N 1
ATOM 1420 C CA . ASP A 1 192 ? 9.289 -10.749 -18.352 1.00 90.44 192 ASP A CA 1
ATOM 1421 C C . ASP A 1 192 ? 8.439 -12.013 -18.395 1.00 90.44 192 ASP A C 1
ATOM 1423 O O . ASP A 1 192 ? 7.669 -12.250 -17.470 1.00 90.44 192 ASP A O 1
ATOM 1427 N N . ASP A 1 193 ? 8.590 -12.800 -19.458 1.00 88.50 193 ASP A N 1
ATOM 1428 C CA . ASP A 1 193 ? 7.904 -14.081 -19.662 1.00 88.50 193 ASP A CA 1
ATOM 1429 C C . ASP A 1 193 ? 8.739 -15.249 -19.099 1.00 88.50 193 ASP A C 1
ATOM 1431 O O . ASP A 1 193 ? 8.713 -16.373 -19.610 1.00 88.50 193 ASP A O 1
ATOM 1435 N N . ASP A 1 194 ? 9.572 -14.981 -18.090 1.00 84.06 194 ASP A N 1
ATOM 1436 C CA . ASP A 1 194 ? 10.345 -16.025 -17.428 1.00 84.06 194 ASP A CA 1
ATOM 1437 C C . ASP A 1 194 ? 9.400 -17.012 -16.744 1.00 84.06 194 ASP A C 1
ATOM 1439 O O . ASP A 1 194 ? 8.525 -16.598 -15.993 1.00 84.06 194 ASP A O 1
ATOM 1443 N N . ALA A 1 195 ? 9.575 -18.312 -16.977 1.00 77.62 195 ALA A N 1
ATOM 1444 C CA . ALA A 1 195 ? 8.629 -19.322 -16.500 1.00 77.62 195 ALA A CA 1
ATOM 1445 C C . ALA A 1 195 ? 8.555 -19.382 -14.965 1.00 77.62 195 ALA A C 1
ATOM 1447 O O . ALA A 1 195 ? 7.498 -19.675 -14.411 1.00 77.62 195 ALA A O 1
ATOM 1448 N N . ASP A 1 196 ? 9.665 -19.076 -14.289 1.00 79.44 196 ASP A N 1
ATOM 1449 C CA . ASP A 1 196 ? 9.746 -19.109 -12.830 1.00 79.44 196 ASP A CA 1
ATOM 1450 C C . ASP A 1 196 ? 9.181 -17.837 -12.183 1.00 79.44 196 ASP A C 1
ATOM 1452 O O . ASP A 1 196 ? 8.750 -17.874 -11.031 1.00 79.44 196 ASP A O 1
ATOM 1456 N N . GLN A 1 197 ? 9.218 -16.700 -12.890 1.00 81.00 197 GLN A N 1
ATOM 1457 C CA . GLN A 1 197 ? 8.852 -15.376 -12.375 1.00 81.00 197 GLN A CA 1
ATOM 1458 C C . GLN A 1 197 ? 8.248 -14.479 -13.473 1.00 81.00 197 GLN A C 1
ATOM 1460 O O . GLN A 1 197 ? 8.819 -13.422 -13.777 1.00 81.00 197 GLN A O 1
ATOM 1465 N N . PRO A 1 198 ? 7.100 -14.858 -14.067 1.00 89.81 198 PRO A N 1
ATOM 1466 C CA . PRO A 1 198 ? 6.452 -14.015 -15.056 1.00 89.81 198 PRO A CA 1
ATOM 1467 C C . PRO A 1 198 ? 5.934 -12.744 -14.379 1.00 89.81 198 PRO A C 1
ATOM 1469 O O . PRO A 1 198 ? 5.269 -12.798 -13.339 1.00 89.81 198 PRO A O 1
ATOM 1472 N N . LEU A 1 199 ? 6.290 -11.574 -14.913 1.00 93.12 199 LEU A N 1
ATOM 1473 C CA . LEU A 1 199 ? 5.969 -10.306 -14.257 1.00 93.12 199 LEU A CA 1
ATOM 1474 C C . LEU A 1 199 ? 5.855 -9.115 -15.202 1.00 93.12 199 LEU A C 1
ATOM 1476 O O . LEU A 1 199 ? 6.465 -9.053 -16.267 1.00 93.12 199 LEU A O 1
ATOM 1480 N N . ILE A 1 200 ? 5.131 -8.101 -14.731 1.00 95.25 200 ILE A N 1
ATOM 1481 C CA . ILE A 1 200 ? 5.133 -6.745 -15.271 1.00 95.25 200 ILE A CA 1
ATOM 1482 C C . ILE A 1 200 ? 5.581 -5.791 -14.167 1.00 95.25 200 ILE A C 1
ATOM 1484 O O . ILE A 1 200 ? 5.039 -5.788 -13.061 1.00 95.25 200 ILE A O 1
ATOM 1488 N N . ARG A 1 201 ? 6.568 -4.942 -14.457 1.00 94.19 201 ARG A N 1
ATOM 1489 C CA . ARG A 1 201 ? 7.161 -4.024 -13.481 1.00 94.19 201 ARG A CA 1
ATOM 1490 C C . ARG A 1 201 ? 7.278 -2.611 -14.019 1.00 94.19 201 ARG A C 1
ATOM 1492 O O . ARG A 1 201 ? 7.900 -2.368 -15.050 1.00 94.19 201 ARG A O 1
ATOM 1499 N N . LEU A 1 202 ? 6.780 -1.667 -13.230 1.00 95.25 202 LEU A N 1
ATOM 1500 C CA . LEU A 1 202 ? 7.038 -0.240 -13.365 1.00 95.25 202 LEU A CA 1
ATOM 1501 C C . LEU A 1 202 ? 7.852 0.199 -12.156 1.00 95.25 202 LEU A C 1
ATOM 1503 O O . LEU A 1 202 ? 7.395 0.068 -11.022 1.00 95.25 202 LEU A O 1
ATOM 1507 N N . ARG A 1 203 ? 9.062 0.716 -12.364 1.00 93.19 203 ARG A N 1
ATOM 1508 C CA . ARG A 1 203 ? 9.884 1.200 -11.248 1.00 93.19 203 ARG A CA 1
ATOM 1509 C C . ARG A 1 203 ? 10.635 2.461 -11.621 1.00 93.19 203 ARG A C 1
ATOM 1511 O O . ARG A 1 203 ? 11.168 2.616 -12.717 1.00 93.19 203 ARG A O 1
ATOM 1518 N N . THR A 1 204 ? 10.714 3.364 -10.659 1.00 92.81 204 THR A N 1
ATOM 1519 C CA . THR A 1 204 ? 11.592 4.528 -10.753 1.00 92.81 204 THR A CA 1
ATOM 1520 C C . THR A 1 204 ? 13.047 4.138 -10.506 1.00 92.81 204 THR A C 1
ATOM 1522 O O . THR A 1 204 ? 13.331 3.171 -9.806 1.00 92.81 204 THR A O 1
ATOM 1525 N N . SER A 1 205 ? 13.990 4.937 -10.992 1.00 86.69 205 SER A N 1
ATOM 1526 C CA . SER A 1 205 ? 15.428 4.712 -10.768 1.00 86.69 205 SER A CA 1
ATOM 1527 C C . SER A 1 205 ? 15.840 4.594 -9.300 1.00 86.69 205 SER A C 1
ATOM 1529 O O . SER A 1 205 ? 16.835 3.957 -8.963 1.00 86.69 205 SER A O 1
ATOM 1531 N N . ASN A 1 206 ? 15.035 5.188 -8.423 1.00 84.94 206 ASN A N 1
ATOM 1532 C CA . ASN A 1 206 ? 15.227 5.205 -6.986 1.00 84.94 206 ASN A CA 1
ATOM 1533 C C . ASN A 1 206 ? 14.338 4.205 -6.229 1.00 84.94 206 ASN A C 1
ATOM 1535 O O . ASN A 1 206 ? 14.285 4.281 -5.010 1.00 84.94 206 ASN A O 1
ATOM 1539 N N . GLY A 1 207 ? 13.624 3.303 -6.905 1.00 85.38 207 GLY A N 1
ATOM 1540 C CA . GLY A 1 207 ? 13.006 2.142 -6.263 1.00 85.38 207 GLY A CA 1
ATOM 1541 C C . GLY A 1 207 ? 11.502 2.197 -5.989 1.00 85.38 207 GLY A C 1
ATOM 1542 O O . GLY A 1 207 ? 10.958 1.149 -5.668 1.00 85.38 207 GLY A O 1
ATOM 1543 N N . SER A 1 208 ? 10.791 3.327 -6.130 1.00 93.56 208 SER A N 1
ATOM 1544 C CA . SER A 1 208 ? 9.310 3.278 -6.081 1.00 93.56 208 SER A CA 1
ATOM 1545 C C . SER A 1 208 ? 8.800 2.349 -7.179 1.00 93.56 208 SER A C 1
ATOM 1547 O O . SER A 1 208 ? 9.270 2.482 -8.316 1.00 93.56 208 SER A O 1
ATOM 1549 N N . GLN A 1 209 ? 7.869 1.456 -6.853 1.00 94.38 209 GLN A N 1
ATOM 1550 C CA . GLN A 1 209 ? 7.499 0.333 -7.710 1.00 94.38 209 GLN A CA 1
ATOM 1551 C C . GLN A 1 209 ? 5.999 0.049 -7.726 1.00 94.38 209 GLN A C 1
ATOM 1553 O O . GLN A 1 209 ? 5.329 0.137 -6.699 1.00 94.38 209 GLN A O 1
ATOM 1558 N N . ILE A 1 210 ? 5.549 -0.399 -8.898 1.00 96.44 210 ILE A N 1
ATOM 1559 C CA . ILE A 1 210 ? 4.375 -1.241 -9.105 1.00 96.44 210 ILE A CA 1
ATOM 1560 C C . ILE A 1 210 ? 4.865 -2.549 -9.735 1.00 96.44 210 ILE A C 1
ATOM 1562 O O . ILE A 1 210 ? 5.616 -2.524 -10.715 1.00 96.44 210 ILE A O 1
ATOM 1566 N N . LEU A 1 211 ? 4.476 -3.678 -9.160 1.00 94.50 211 LEU A N 1
ATOM 1567 C CA . LEU A 1 211 ? 4.810 -5.012 -9.638 1.00 94.50 211 LEU A CA 1
ATOM 1568 C C . LEU A 1 211 ? 3.537 -5.841 -9.722 1.00 94.50 211 LEU A C 1
ATOM 1570 O O . LEU A 1 211 ? 2.780 -5.906 -8.762 1.00 94.50 211 LEU A O 1
ATOM 1574 N N . ILE A 1 212 ? 3.342 -6.477 -10.864 1.00 95.56 212 ILE A N 1
ATOM 1575 C CA . ILE A 1 212 ? 2.332 -7.501 -11.088 1.00 95.56 212 ILE A CA 1
ATOM 1576 C C . ILE A 1 212 ? 3.121 -8.774 -11.355 1.00 95.56 212 ILE A C 1
ATOM 1578 O O . ILE A 1 212 ? 3.927 -8.800 -12.284 1.00 95.56 212 ILE A O 1
ATOM 1582 N N . ASN A 1 213 ? 2.955 -9.779 -10.511 1.00 93.06 213 ASN A N 1
ATOM 1583 C CA . ASN A 1 213 ? 3.614 -11.067 -10.641 1.00 93.06 213 ASN A CA 1
ATOM 1584 C C . ASN A 1 213 ? 2.546 -12.126 -10.917 1.00 93.06 213 ASN A C 1
ATOM 1586 O O . ASN A 1 213 ? 1.518 -12.143 -10.244 1.00 93.06 213 ASN A O 1
ATOM 1590 N N . ASP A 1 214 ? 2.798 -12.964 -11.914 1.00 90.69 214 ASP A N 1
ATOM 1591 C CA . ASP A 1 214 ? 1.901 -14.031 -12.371 1.00 90.69 214 ASP A CA 1
ATOM 1592 C C . ASP A 1 214 ? 2.491 -15.423 -12.062 1.00 90.69 214 ASP A C 1
ATOM 1594 O O . ASP A 1 214 ? 2.126 -16.429 -12.662 1.00 90.69 214 ASP A O 1
ATOM 1598 N N . ALA A 1 215 ? 3.481 -15.490 -11.162 1.00 85.94 215 ALA A N 1
ATOM 1599 C CA . ALA A 1 215 ? 4.061 -16.748 -10.712 1.00 85.94 215 ALA A CA 1
ATOM 1600 C C . ALA A 1 215 ? 3.153 -17.385 -9.650 1.00 85.94 215 ALA A C 1
ATOM 1602 O O . ALA A 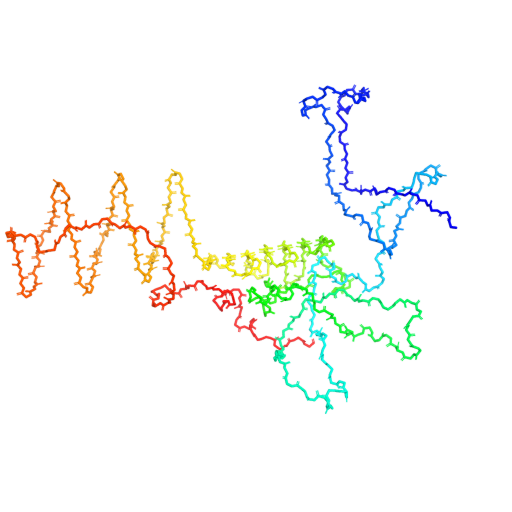1 215 ? 2.782 -16.736 -8.670 1.00 85.94 215 ALA A O 1
ATOM 1603 N N . GLY A 1 216 ? 2.843 -18.676 -9.795 1.00 84.75 216 GLY A N 1
ATOM 1604 C CA . GLY A 1 216 ? 1.990 -19.387 -8.836 1.00 84.75 216 GLY A CA 1
ATOM 1605 C C . GLY A 1 216 ? 0.589 -18.771 -8.748 1.00 84.75 216 GLY A C 1
ATOM 1606 O O . GLY A 1 216 ? -0.070 -18.613 -9.770 1.00 84.75 216 GLY A O 1
ATOM 1607 N N . ASP A 1 217 ? 0.147 -18.417 -7.538 1.00 84.19 217 ASP A N 1
ATOM 1608 C CA . ASP A 1 217 ? -1.143 -17.738 -7.314 1.00 84.19 217 ASP A CA 1
ATOM 1609 C C . ASP A 1 217 ? -1.105 -16.236 -7.677 1.00 84.19 217 ASP A C 1
ATOM 1611 O O . ASP A 1 217 ? -2.140 -15.568 -7.681 1.00 84.19 217 ASP A O 1
ATOM 1615 N N . GLY A 1 218 ? 0.081 -15.710 -8.004 1.00 88.69 218 GLY A N 1
ATOM 1616 C CA . GLY A 1 218 ? 0.311 -14.319 -8.378 1.00 88.69 218 GLY A CA 1
ATOM 1617 C C . GLY A 1 218 ? 0.125 -13.328 -7.225 1.00 88.69 218 GLY A C 1
ATOM 1618 O O . GLY A 1 218 ? -0.383 -13.650 -6.153 1.00 88.69 218 GLY A O 1
ATOM 1619 N N . PHE A 1 219 ? 0.565 -12.088 -7.432 1.00 93.00 219 PHE A N 1
ATOM 1620 C CA . PHE A 1 219 ? 0.276 -10.976 -6.522 1.00 93.00 219 PHE A CA 1
ATOM 1621 C C . PHE A 1 219 ? 0.493 -9.620 -7.204 1.00 93.00 219 PHE A C 1
ATOM 1623 O O . PHE A 1 219 ? 1.199 -9.498 -8.212 1.00 93.00 219 PHE A O 1
ATOM 1630 N N . ILE A 1 220 ? -0.089 -8.569 -6.625 1.00 95.88 220 ILE A N 1
ATOM 1631 C CA . ILE A 1 220 ? 0.118 -7.181 -7.054 1.00 95.88 220 ILE A CA 1
ATOM 1632 C C . ILE A 1 220 ? 0.691 -6.376 -5.893 1.00 95.88 220 ILE A C 1
ATOM 1634 O O . ILE A 1 220 ? 0.089 -6.295 -4.825 1.00 95.88 220 ILE A O 1
ATOM 1638 N N . TYR A 1 221 ? 1.828 -5.725 -6.125 1.00 96.00 221 TYR A N 1
ATOM 1639 C CA . TYR A 1 221 ? 2.583 -5.026 -5.096 1.00 96.00 221 TYR A CA 1
ATOM 1640 C C . TYR A 1 221 ? 2.914 -3.582 -5.467 1.00 96.00 221 TYR A C 1
ATOM 1642 O O . TYR A 1 221 ? 3.434 -3.290 -6.548 1.00 96.00 221 TYR A O 1
ATOM 1650 N N . PHE A 1 222 ? 2.686 -2.683 -4.514 1.00 96.50 222 PHE A N 1
ATOM 1651 C CA . PHE A 1 222 ? 2.993 -1.261 -4.599 1.00 96.50 222 PHE A CA 1
ATOM 1652 C C . PHE A 1 222 ? 3.897 -0.867 -3.435 1.00 96.50 222 PHE A C 1
ATOM 1654 O O . PHE A 1 222 ? 3.579 -1.160 -2.285 1.00 96.50 222 PHE A O 1
ATOM 1661 N N . ILE A 1 223 ? 4.985 -0.141 -3.704 1.00 95.75 223 ILE A N 1
ATOM 1662 C CA . ILE A 1 223 ? 5.880 0.363 -2.653 1.00 95.75 223 ILE A CA 1
ATOM 1663 C C . ILE A 1 223 ? 6.461 1.736 -3.005 1.00 95.75 223 ILE A C 1
ATOM 1665 O O . ILE A 1 223 ? 6.820 2.042 -4.147 1.00 95.75 223 ILE A O 1
ATOM 1669 N N . THR A 1 224 ? 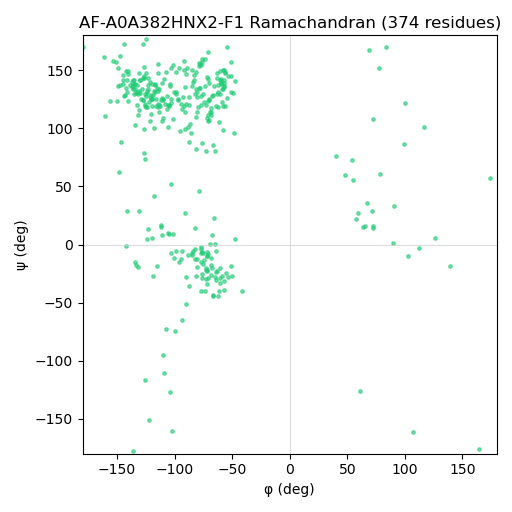6.579 2.582 -1.984 1.00 94.62 224 THR A N 1
ATOM 1670 C CA . THR A 1 224 ? 7.265 3.878 -2.071 1.00 94.62 224 THR A CA 1
ATOM 1671 C C . THR A 1 224 ? 8.790 3.734 -2.014 1.00 94.62 224 THR A C 1
ATOM 1673 O O . THR A 1 224 ? 9.322 2.807 -1.416 1.00 94.62 224 THR A O 1
ATOM 1676 N N . LYS A 1 225 ? 9.528 4.716 -2.551 1.00 90.62 225 LYS A N 1
ATOM 1677 C CA . LYS A 1 225 ? 11.005 4.756 -2.562 1.00 90.62 225 LYS A CA 1
ATOM 1678 C C . LYS A 1 225 ? 11.682 4.301 -1.258 1.00 90.62 225 LYS A C 1
ATOM 1680 O O . LYS A 1 225 ? 12.708 3.644 -1.341 1.00 90.62 225 LYS A O 1
ATOM 1685 N N . ASN A 1 226 ? 11.141 4.658 -0.094 1.00 89.62 226 ASN A N 1
ATOM 1686 C CA . ASN A 1 226 ? 11.755 4.377 1.210 1.00 89.62 226 ASN A CA 1
ATOM 1687 C C . ASN A 1 226 ? 11.052 3.250 1.994 1.00 89.62 226 ASN A C 1
ATOM 1689 O O . ASN A 1 226 ? 11.270 3.150 3.194 1.00 89.62 226 ASN A O 1
ATOM 1693 N N . GLY A 1 227 ? 10.125 2.505 1.381 1.00 88.69 227 GLY A N 1
ATOM 1694 C CA . GLY A 1 227 ? 9.380 1.425 2.047 1.00 88.69 227 GLY A CA 1
ATOM 1695 C C . GLY A 1 227 ? 8.483 1.867 3.206 1.00 88.69 227 GLY A C 1
ATOM 1696 O O . GLY A 1 227 ? 8.032 1.050 3.998 1.00 88.69 227 GLY A O 1
ATOM 1697 N N . LYS A 1 228 ? 8.201 3.171 3.318 1.00 91.94 228 LYS A N 1
ATOM 1698 C CA . LYS A 1 228 ? 7.376 3.729 4.403 1.00 91.94 228 LYS A CA 1
ATOM 1699 C C . LYS A 1 228 ? 5.881 3.503 4.207 1.00 91.94 228 LYS A C 1
ATOM 1701 O O . LYS A 1 228 ? 5.121 3.700 5.145 1.00 91.94 228 LYS A O 1
ATOM 1706 N N . SER A 1 229 ? 5.478 3.128 3.002 1.00 94.44 229 SER A N 1
ATOM 1707 C CA . SER A 1 229 ? 4.108 2.754 2.677 1.00 94.44 229 SER A CA 1
ATOM 1708 C C . SER A 1 229 ? 4.143 1.726 1.559 1.00 94.44 229 SER A C 1
ATOM 1710 O O . SER A 1 229 ? 4.914 1.902 0.599 1.00 94.44 229 SER A O 1
ATOM 1712 N N . TRP A 1 230 ? 3.318 0.694 1.696 1.00 95.44 230 TRP A N 1
ATOM 1713 C CA . TRP A 1 230 ? 3.156 -0.366 0.711 1.00 95.44 230 TRP A CA 1
ATOM 1714 C C . TRP A 1 230 ? 1.740 -0.953 0.760 1.00 95.44 230 TRP A C 1
ATOM 1716 O O . TRP A 1 230 ? 1.032 -0.830 1.762 1.00 95.44 230 TRP A O 1
ATOM 1726 N N . LEU A 1 231 ? 1.334 -1.554 -0.354 1.00 96.31 231 LEU A N 1
ATOM 1727 C CA . LEU A 1 231 ? 0.090 -2.304 -0.505 1.00 96.31 231 LEU A CA 1
ATOM 1728 C C . LEU A 1 231 ? 0.412 -3.596 -1.250 1.00 96.31 231 LEU A C 1
ATOM 1730 O O . LEU A 1 231 ? 1.056 -3.543 -2.300 1.00 96.31 231 LEU A O 1
ATOM 1734 N N . ASN A 1 232 ? -0.035 -4.729 -0.713 1.00 94.56 232 ASN A N 1
ATOM 1735 C CA . ASN A 1 232 ? 0.092 -6.030 -1.357 1.00 94.56 232 ASN A CA 1
ATOM 1736 C C . ASN A 1 232 ? -1.281 -6.691 -1.495 1.00 94.56 232 ASN A C 1
ATOM 1738 O O . ASN A 1 232 ? -2.040 -6.756 -0.529 1.00 94.56 232 ASN A O 1
ATOM 1742 N N . MET A 1 233 ? -1.589 -7.167 -2.696 1.00 95.88 233 MET A N 1
ATOM 1743 C CA . MET A 1 233 ? -2.755 -7.992 -2.994 1.00 95.88 233 MET A CA 1
ATOM 1744 C C . MET A 1 233 ? -2.251 -9.390 -3.323 1.00 95.88 233 MET A C 1
ATOM 1746 O O . MET A 1 233 ? -1.674 -9.596 -4.390 1.00 95.88 233 MET A O 1
ATOM 1750 N N . HIS A 1 234 ? -2.446 -10.314 -2.392 1.00 92.00 234 HIS A N 1
ATOM 1751 C CA . HIS A 1 234 ? -1.986 -11.692 -2.478 1.00 92.00 234 HIS A CA 1
ATOM 1752 C C . HIS A 1 234 ? -2.904 -12.538 -3.370 1.00 92.00 234 HIS A C 1
ATOM 1754 O O . HIS A 1 234 ? -4.105 -12.269 -3.475 1.00 92.00 234 HIS A O 1
ATOM 1760 N N . GLY A 1 235 ? -2.357 -13.599 -3.964 1.00 89.44 235 GLY A N 1
ATOM 1761 C CA . GLY A 1 235 ? -3.110 -14.553 -4.785 1.00 89.44 235 GLY A CA 1
ATOM 1762 C C . GLY A 1 235 ? -4.176 -15.341 -4.015 1.00 89.44 235 GLY A C 1
ATOM 1763 O O . GLY A 1 235 ? -5.194 -15.736 -4.579 1.00 89.44 235 GLY A O 1
ATOM 1764 N N . ASP A 1 236 ? -4.013 -15.481 -2.695 1.00 89.38 236 ASP A N 1
ATOM 1765 C CA . ASP A 1 236 ? -4.999 -16.106 -1.801 1.00 89.38 236 ASP A CA 1
ATOM 1766 C C . ASP A 1 236 ? -6.204 -15.195 -1.471 1.00 89.38 236 ASP A C 1
ATOM 1768 O O . ASP A 1 236 ? -7.136 -15.607 -0.773 1.00 89.38 236 ASP A O 1
ATOM 1772 N N . GLY A 1 237 ? -6.196 -13.956 -1.976 1.00 89.56 237 GLY A N 1
ATOM 1773 C CA . GLY A 1 237 ? -7.224 -12.943 -1.751 1.00 89.56 237 GLY A CA 1
ATOM 1774 C C . GLY A 1 237 ? -6.992 -12.057 -0.525 1.00 89.56 237 GLY A C 1
ATOM 1775 O O . GLY A 1 237 ? -7.813 -11.174 -0.257 1.00 89.56 237 GLY A O 1
ATOM 1776 N N . THR A 1 238 ? -5.898 -12.249 0.218 1.00 91.12 238 THR A N 1
ATOM 1777 C CA . THR A 1 238 ? -5.504 -11.351 1.309 1.00 91.12 238 THR A CA 1
ATOM 1778 C C . THR A 1 238 ? -5.027 -10.012 0.747 1.00 91.12 238 THR A C 1
ATOM 1780 O O . THR A 1 238 ? -4.297 -9.949 -0.241 1.00 91.12 238 THR A O 1
ATOM 1783 N N . ILE A 1 239 ? -5.419 -8.912 1.392 1.00 94.12 239 ILE A N 1
ATOM 1784 C CA . ILE A 1 239 ? -4.916 -7.574 1.073 1.00 94.12 239 ILE A CA 1
ATOM 1785 C C . ILE A 1 239 ? -4.287 -6.993 2.328 1.00 94.12 239 ILE A C 1
ATOM 1787 O O . ILE A 1 239 ? -4.960 -6.838 3.347 1.00 94.12 239 ILE A O 1
ATOM 1791 N N . ASP A 1 240 ? -3.016 -6.631 2.223 1.00 93.19 240 ASP A N 1
ATOM 1792 C CA . ASP A 1 240 ? -2.253 -6.021 3.299 1.00 93.19 240 ASP A CA 1
ATOM 1793 C C . ASP A 1 240 ? -1.849 -4.597 2.913 1.00 93.19 240 ASP A C 1
ATOM 1795 O O . ASP A 1 240 ? -1.402 -4.324 1.796 1.00 93.19 240 ASP A O 1
ATOM 1799 N N . VAL A 1 241 ? -2.021 -3.671 3.855 1.00 94.75 241 VAL A N 1
ATOM 1800 C CA . VAL A 1 241 ? -1.715 -2.251 3.672 1.00 94.75 241 VAL A CA 1
ATOM 1801 C C . VAL A 1 241 ? -0.927 -1.762 4.874 1.00 94.75 241 VAL A C 1
ATOM 1803 O O . VAL A 1 241 ? -1.347 -1.949 6.015 1.00 94.75 241 VAL A O 1
ATOM 1806 N N . TYR A 1 242 ? 0.185 -1.082 4.613 1.00 94.69 242 TYR A N 1
ATOM 1807 C CA . TYR A 1 242 ? 1.022 -0.481 5.642 1.00 94.69 242 TYR A CA 1
ATOM 1808 C C . TYR A 1 242 ? 1.331 0.984 5.327 1.00 94.69 242 TYR A C 1
ATOM 1810 O O . TYR A 1 242 ? 1.613 1.360 4.186 1.00 94.69 242 TYR A O 1
ATOM 1818 N N . SER A 1 243 ? 1.344 1.809 6.374 1.00 94.56 243 SER A N 1
ATOM 1819 C CA . SER A 1 243 ? 1.838 3.184 6.354 1.00 94.56 243 SER A CA 1
ATOM 1820 C C . SER A 1 243 ? 2.583 3.465 7.656 1.00 94.56 243 SER A C 1
ATOM 1822 O O . SER A 1 243 ? 2.060 3.226 8.736 1.00 94.56 243 SER A O 1
ATOM 1824 N N . ALA A 1 244 ? 3.790 4.023 7.566 1.00 92.81 244 ALA A N 1
ATOM 1825 C CA . ALA A 1 244 ? 4.600 4.419 8.721 1.00 92.81 244 ALA A CA 1
ATOM 1826 C C . ALA A 1 244 ? 4.050 5.653 9.461 1.00 92.81 244 ALA A C 1
ATOM 1828 O O . ALA A 1 244 ? 4.599 6.060 10.485 1.00 92.81 244 ALA A O 1
ATOM 1829 N N . LYS A 1 245 ? 3.036 6.309 8.893 1.00 92.88 245 LYS A N 1
ATOM 1830 C CA . LYS A 1 245 ? 2.315 7.420 9.510 1.00 92.88 245 LYS A CA 1
ATOM 1831 C C . LYS A 1 245 ? 0.828 7.080 9.508 1.00 92.88 245 LYS A C 1
ATOM 1833 O O . LYS A 1 245 ? 0.428 6.094 10.108 1.00 92.88 245 LYS A O 1
ATOM 1838 N N . ASP A 1 246 ? 0.036 7.864 8.793 1.00 93.62 246 ASP A N 1
ATOM 1839 C CA . ASP A 1 246 ? -1.412 7.783 8.828 1.00 93.62 246 ASP A CA 1
ATOM 1840 C C . ASP A 1 246 ? -1.951 7.041 7.601 1.00 93.62 246 ASP A C 1
ATOM 1842 O O . ASP A 1 246 ? -1.328 7.016 6.530 1.00 93.62 246 ASP A O 1
ATOM 1846 N N . ILE A 1 247 ? -3.134 6.456 7.770 1.00 94.75 247 ILE A N 1
ATOM 1847 C CA . ILE A 1 247 ? -4.012 6.003 6.692 1.00 94.75 247 ILE A CA 1
ATOM 1848 C C . ILE A 1 247 ? -5.330 6.752 6.886 1.00 94.75 247 ILE A C 1
ATOM 1850 O O . ILE A 1 247 ? -5.898 6.741 7.976 1.00 94.75 247 ILE A O 1
ATOM 1854 N N . SER A 1 248 ? -5.809 7.429 5.845 1.00 94.12 248 SER A N 1
ATOM 1855 C CA . SER A 1 248 ? -7.041 8.220 5.898 1.00 94.12 248 SER A CA 1
ATOM 1856 C C . SER A 1 248 ? -8.020 7.754 4.830 1.00 94.12 248 SER A C 1
ATOM 1858 O O . SER A 1 248 ? -7.631 7.536 3.683 1.00 94.12 248 SER A O 1
ATOM 1860 N N . PHE A 1 249 ? -9.294 7.645 5.204 1.00 94.62 249 PHE A N 1
ATOM 1861 C CA . PHE A 1 249 ? -10.391 7.299 4.306 1.00 94.62 249 PHE A CA 1
ATOM 1862 C C . PHE A 1 249 ? -11.476 8.373 4.396 1.00 94.62 249 PHE A C 1
ATOM 1864 O O . PHE A 1 249 ? -11.934 8.697 5.490 1.00 94.62 249 PHE A O 1
ATOM 1871 N N . THR A 1 250 ? -11.904 8.891 3.246 1.00 96.31 250 THR A N 1
ATOM 1872 C CA . THR A 1 250 ? -12.985 9.879 3.127 1.00 96.31 250 THR A CA 1
ATOM 1873 C C . THR A 1 250 ? -13.883 9.476 1.966 1.00 96.31 250 THR A C 1
ATOM 1875 O O . THR A 1 250 ? -13.384 9.117 0.901 1.00 96.31 250 THR A O 1
ATOM 1878 N N . ALA A 1 251 ? -15.199 9.557 2.151 1.00 96.38 251 ALA A N 1
ATOM 1879 C CA . ALA A 1 251 ? -16.178 9.366 1.087 1.00 96.38 251 ALA A CA 1
ATOM 1880 C C . ALA A 1 251 ? -17.258 10.449 1.181 1.00 96.38 251 ALA A C 1
ATOM 1882 O O . ALA A 1 251 ? -17.685 10.793 2.278 1.00 96.38 251 ALA A O 1
ATOM 1883 N N . GLU A 1 252 ? -17.717 10.959 0.036 1.00 97.25 252 GLU A N 1
ATOM 1884 C CA . GLU A 1 252 ? -18.821 11.934 -0.018 1.00 97.25 252 GLU A CA 1
ATOM 1885 C C . GLU A 1 252 ? -20.168 11.319 0.379 1.00 97.25 252 GLU A C 1
ATOM 1887 O O . GLU A 1 252 ? -21.058 12.017 0.853 1.00 97.25 252 GLU A O 1
ATOM 1892 N N . ASN A 1 253 ? -20.304 10.006 0.187 1.00 97.25 253 ASN A N 1
ATOM 1893 C CA . ASN A 1 253 ? -21.494 9.252 0.550 1.00 97.25 253 ASN A CA 1
ATOM 1894 C C . ASN A 1 253 ? -21.188 8.332 1.739 1.00 97.25 253 ASN A C 1
ATOM 1896 O O . ASN A 1 253 ? -21.236 8.767 2.883 1.00 97.25 253 ASN A O 1
ATOM 1900 N N . ASN A 1 254 ? -20.848 7.066 1.485 1.00 97.12 254 ASN A N 1
ATOM 1901 C CA . ASN A 1 254 ? -20.722 6.056 2.535 1.00 97.12 254 ASN A CA 1
ATOM 1902 C C . ASN A 1 254 ? -19.366 5.349 2.487 1.00 97.12 254 ASN A C 1
ATOM 1904 O O . ASN A 1 254 ? -18.855 5.046 1.409 1.00 97.12 254 ASN A O 1
ATOM 1908 N N . ILE A 1 255 ? -18.852 5.004 3.667 1.00 97.56 255 ILE A N 1
ATOM 1909 C CA . ILE A 1 255 ? -17.821 3.980 3.855 1.00 97.56 255 ILE A CA 1
ATOM 1910 C C . ILE A 1 255 ? -18.505 2.804 4.555 1.00 97.56 255 ILE A C 1
ATOM 1912 O O . ILE A 1 255 ? -19.108 2.985 5.609 1.00 97.56 255 ILE A O 1
ATOM 1916 N N . ASN A 1 256 ? -18.429 1.609 3.966 1.00 96.62 256 ASN A N 1
ATOM 1917 C CA . ASN A 1 256 ? -19.097 0.411 4.472 1.00 96.62 256 ASN A CA 1
ATOM 1918 C C . ASN A 1 256 ? -18.068 -0.655 4.857 1.00 96.62 256 ASN A C 1
ATOM 1920 O O . ASN A 1 256 ? -17.149 -0.925 4.086 1.00 96.62 256 ASN A O 1
ATOM 1924 N N . PHE A 1 257 ? -18.279 -1.318 5.995 1.00 95.75 257 PHE A N 1
ATOM 1925 C CA . PHE A 1 257 ? -17.492 -2.473 6.428 1.00 95.75 257 PHE A CA 1
ATOM 1926 C C . PHE A 1 257 ? -18.424 -3.655 6.707 1.00 95.75 257 PHE A C 1
ATOM 1928 O O . PHE A 1 257 ? -19.390 -3.527 7.457 1.00 95.75 257 PHE A O 1
ATOM 1935 N N . PHE A 1 258 ? -18.139 -4.808 6.104 1.00 96.19 258 PHE A N 1
ATOM 1936 C CA . PHE A 1 258 ? -18.877 -6.051 6.318 1.00 96.19 258 PHE A CA 1
ATOM 1937 C C . PHE A 1 258 ? -17.907 -7.231 6.298 1.00 96.19 258 PHE A C 1
ATOM 1939 O O . PHE A 1 258 ? -17.137 -7.385 5.353 1.00 96.19 258 PHE A O 1
ATOM 1946 N N . ALA A 1 259 ? -17.973 -8.080 7.322 1.00 94.88 259 ALA A N 1
ATOM 1947 C CA . ALA A 1 259 ? -17.225 -9.327 7.389 1.00 94.88 259 ALA A CA 1
ATOM 1948 C C . ALA A 1 259 ? -18.131 -10.441 7.924 1.00 94.88 259 ALA A C 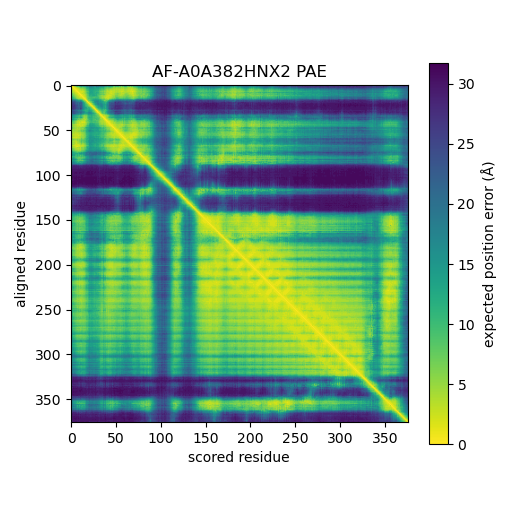1
ATOM 1950 O O . ALA A 1 259 ? -18.901 -10.229 8.857 1.00 94.88 259 ALA A O 1
ATOM 1951 N N . GLN A 1 260 ? -18.024 -11.643 7.353 1.00 95.44 260 GLN A N 1
ATOM 1952 C CA . GLN A 1 260 ? -18.838 -12.795 7.770 1.00 95.44 260 GLN A CA 1
ATOM 1953 C C . GLN A 1 260 ? -18.424 -13.373 9.131 1.00 95.44 260 GLN A C 1
ATOM 1955 O O . GLN A 1 260 ? -19.207 -14.084 9.754 1.00 95.44 260 GLN A O 1
ATOM 1960 N N . LYS A 1 261 ? -17.183 -13.117 9.561 1.00 93.00 261 LYS A N 1
ATOM 1961 C CA . LYS A 1 261 ? -16.631 -13.630 10.819 1.00 93.00 261 LYS A CA 1
ATOM 1962 C C . LYS A 1 261 ? -16.516 -12.520 11.853 1.00 93.00 261 LYS A C 1
ATOM 1964 O O . LYS A 1 261 ? -17.296 -12.484 12.796 1.00 93.00 261 LYS A O 1
ATOM 1969 N N . GLU A 1 262 ? -15.554 -11.624 11.669 1.00 91.31 262 GLU A N 1
ATOM 1970 C CA . GLU A 1 262 ? -15.197 -10.627 12.673 1.00 91.31 262 GLU A CA 1
ATOM 1971 C C . GLU A 1 262 ? -14.677 -9.339 12.031 1.00 91.31 262 GLU A C 1
ATOM 1973 O O . GLU A 1 262 ? -14.101 -9.359 10.943 1.00 91.31 262 GLU A O 1
ATOM 1978 N N . ILE A 1 263 ? -14.880 -8.227 12.735 1.00 93.38 263 ILE A N 1
ATOM 1979 C CA . ILE A 1 263 ? -14.218 -6.947 12.490 1.00 93.38 263 ILE A CA 1
ATOM 1980 C C . ILE A 1 263 ? -13.540 -6.574 13.805 1.00 93.38 263 ILE A C 1
ATOM 1982 O O . ILE A 1 263 ? -14.217 -6.395 14.816 1.00 93.38 263 ILE A O 1
ATOM 1986 N N . ASN A 1 264 ? -12.214 -6.460 13.783 1.00 87.44 264 ASN A N 1
ATOM 1987 C CA . ASN A 1 264 ? -11.406 -6.113 14.948 1.00 87.44 264 ASN A CA 1
ATOM 1988 C C . ASN A 1 264 ? -10.820 -4.708 14.758 1.00 87.44 264 ASN A C 1
ATOM 1990 O O . ASN A 1 264 ? -10.181 -4.441 13.743 1.00 87.44 264 ASN A O 1
ATOM 1994 N N . ILE A 1 265 ? -11.034 -3.815 15.730 1.00 91.06 265 ILE A N 1
ATOM 1995 C CA . ILE A 1 265 ? -10.536 -2.431 15.718 1.00 91.06 265 ILE A CA 1
ATOM 1996 C C . ILE A 1 265 ? -9.748 -2.211 17.008 1.00 91.06 265 ILE A C 1
ATOM 1998 O O . ILE A 1 265 ? -10.296 -2.375 18.096 1.00 91.06 265 ILE A O 1
ATOM 2002 N N . ASN A 1 266 ? -8.469 -1.856 16.888 1.00 84.75 266 ASN A N 1
ATOM 2003 C CA . ASN A 1 266 ? -7.576 -1.635 18.023 1.00 84.75 266 ASN A CA 1
ATOM 2004 C C . ASN A 1 266 ? -6.752 -0.355 17.830 1.00 84.75 266 ASN A C 1
ATOM 2006 O O . ASN A 1 266 ? -6.289 -0.082 16.724 1.00 84.75 266 ASN A O 1
ATOM 2010 N N . ALA A 1 267 ? -6.546 0.394 18.912 1.00 87.56 267 ALA A N 1
ATOM 2011 C CA . ALA A 1 267 ? -5.690 1.571 18.962 1.00 87.56 267 ALA A CA 1
ATOM 2012 C C . ALA A 1 267 ? -4.957 1.611 20.310 1.00 87.56 267 ALA A C 1
ATOM 2014 O O . ALA A 1 267 ? -5.581 1.439 21.352 1.00 87.56 267 ALA A O 1
ATOM 2015 N N . ASN A 1 268 ? -3.648 1.885 20.300 1.00 82.44 268 ASN A N 1
ATOM 2016 C CA . ASN A 1 268 ? -2.841 1.931 21.533 1.00 82.44 268 ASN A CA 1
ATOM 2017 C C . ASN A 1 268 ? -3.146 3.159 22.404 1.00 82.44 268 ASN A C 1
ATOM 2019 O O . ASN A 1 268 ? -2.837 3.168 23.592 1.00 82.44 268 ASN A O 1
ATOM 2023 N N . GLN A 1 269 ? -3.705 4.209 21.801 1.00 89.56 269 GLN A N 1
ATOM 2024 C CA . GLN A 1 269 ? -4.120 5.426 22.492 1.00 89.56 269 GLN A CA 1
ATOM 2025 C C . GLN A 1 269 ? -5.654 5.495 22.521 1.00 89.56 269 GLN A C 1
ATOM 2027 O O . GLN A 1 269 ? -6.304 4.702 23.193 1.00 89.56 269 GLN A O 1
ATOM 2032 N N . ASN A 1 270 ? -6.243 6.426 21.771 1.00 88.44 270 ASN A N 1
ATOM 2033 C CA . ASN A 1 270 ? -7.675 6.685 21.788 1.00 88.44 270 ASN A CA 1
ATOM 2034 C C . ASN A 1 270 ? -8.356 6.104 20.544 1.00 88.44 270 ASN A C 1
ATOM 2036 O O . ASN A 1 270 ? -7.872 6.283 19.427 1.00 88.44 270 ASN A O 1
ATOM 2040 N N . LEU A 1 271 ? -9.529 5.495 20.731 1.00 93.25 271 LEU A N 1
ATOM 2041 C CA . LEU A 1 271 ? -10.488 5.236 19.657 1.00 93.25 271 LEU A CA 1
ATOM 2042 C C . LEU A 1 271 ? -11.598 6.291 19.726 1.00 93.25 271 LEU A C 1
ATOM 2044 O O . LEU A 1 271 ? -12.425 6.274 20.636 1.00 93.25 271 LEU A O 1
ATOM 2048 N N . GLY A 1 272 ? -11.608 7.220 18.771 1.00 89.69 272 GLY A N 1
ATOM 2049 C CA . GLY A 1 272 ? -12.654 8.236 18.648 1.00 89.69 272 GLY A CA 1
ATOM 2050 C C . GLY A 1 272 ? -13.775 7.781 17.715 1.00 89.69 272 GLY A C 1
ATOM 2051 O O . GLY A 1 272 ? -13.511 7.414 16.573 1.00 89.69 272 GLY A O 1
ATOM 2052 N N . ILE A 1 273 ? -15.026 7.837 18.178 1.00 95.00 273 ILE A N 1
ATOM 2053 C CA . ILE A 1 273 ? -16.222 7.576 17.363 1.00 95.00 273 ILE A CA 1
ATOM 2054 C C . ILE A 1 273 ? -17.200 8.722 17.597 1.00 95.00 273 ILE A C 1
ATOM 2056 O O . ILE A 1 273 ? -17.685 8.916 18.711 1.00 95.00 273 ILE A O 1
ATOM 2060 N N . VAL A 1 274 ? -17.477 9.494 16.548 1.00 92.62 274 VAL A N 1
ATOM 2061 C CA . VAL A 1 274 ? -18.323 10.688 16.623 1.00 92.62 274 VAL A CA 1
ATOM 2062 C C . VAL A 1 274 ? -19.280 10.701 15.437 1.00 92.62 274 VAL A C 1
ATOM 2064 O O . VAL A 1 274 ? -18.870 10.487 14.300 1.00 92.62 274 VAL A O 1
ATOM 2067 N N . SER A 1 275 ? -20.553 10.986 15.705 1.00 94.12 275 SER A N 1
ATOM 2068 C CA . SER A 1 275 ? -21.530 11.366 14.684 1.00 94.12 275 SER A CA 1
ATOM 2069 C C . SER A 1 275 ? -21.953 12.807 14.941 1.00 94.12 275 SER A C 1
ATOM 2071 O O . SER A 1 275 ? -22.423 13.125 16.030 1.00 94.12 275 SER A O 1
ATOM 2073 N N . THR A 1 276 ? -21.744 13.690 13.965 1.00 93.06 276 THR A N 1
ATOM 2074 C CA . THR A 1 276 ? -21.989 15.134 14.134 1.00 93.06 276 THR A CA 1
ATOM 2075 C C . THR A 1 276 ? -23.473 15.481 14.073 1.00 93.06 276 THR A C 1
ATOM 2077 O O . THR A 1 276 ? -23.946 16.339 14.813 1.00 93.06 276 THR A O 1
ATOM 2080 N N . THR A 1 277 ? -24.210 14.838 13.167 1.00 94.56 277 THR A N 1
ATOM 2081 C CA . THR A 1 277 ? -25.627 15.137 12.903 1.00 94.56 277 THR A CA 1
ATOM 2082 C C . THR A 1 277 ? -26.547 13.952 13.168 1.00 94.56 277 THR A C 1
ATOM 2084 O O . THR A 1 277 ? -27.727 14.152 13.450 1.00 94.56 277 THR A O 1
ATOM 2087 N N . GLY A 1 278 ? -26.029 12.729 13.050 1.00 94.50 278 GLY A N 1
ATOM 2088 C CA . GLY A 1 278 ? -26.792 11.497 13.185 1.00 94.50 278 GLY A CA 1
ATOM 2089 C C . GLY A 1 278 ? -26.593 10.810 14.532 1.00 94.50 278 GLY A C 1
ATOM 2090 O O . GLY A 1 278 ? -26.147 11.400 15.513 1.00 94.50 278 GLY A O 1
ATOM 2091 N N . ASN A 1 279 ? -26.915 9.518 14.552 1.00 96.38 279 ASN A N 1
ATOM 2092 C CA . ASN A 1 279 ? -26.771 8.663 15.726 1.00 96.38 279 ASN A CA 1
ATOM 2093 C C . ASN A 1 279 ? -25.537 7.763 15.584 1.00 96.38 279 ASN A C 1
ATOM 2095 O O . ASN A 1 279 ? -25.192 7.350 14.477 1.00 96.38 279 ASN A O 1
ATOM 2099 N N . VAL A 1 280 ? -24.944 7.378 16.714 1.00 96.94 280 VAL A N 1
ATOM 2100 C CA . VAL A 1 280 ? -24.086 6.189 16.808 1.00 96.94 280 VAL A CA 1
ATOM 2101 C C . VAL A 1 280 ? -24.968 5.035 17.289 1.00 96.94 280 VAL A C 1
ATOM 2103 O O . VAL A 1 280 ? -25.590 5.145 18.343 1.00 96.94 280 VAL A O 1
ATOM 2106 N N . GLN A 1 281 ? -25.071 3.958 16.506 1.00 96.44 281 GLN A N 1
ATOM 2107 C CA . GLN A 1 281 ? -25.918 2.795 16.809 1.00 96.44 281 GLN A CA 1
ATOM 2108 C C . GLN A 1 281 ? -25.052 1.541 16.962 1.00 96.44 281 GLN A C 1
ATOM 2110 O O . GLN A 1 281 ? -24.195 1.282 16.119 1.00 96.44 281 GLN A O 1
ATOM 2115 N N . ILE A 1 282 ? -25.276 0.773 18.031 1.00 96.25 282 ILE A N 1
ATOM 2116 C CA . ILE A 1 282 ? -24.568 -0.479 18.333 1.00 96.25 282 ILE A CA 1
ATOM 2117 C C . ILE A 1 282 ? -25.623 -1.525 18.703 1.00 96.25 282 ILE A C 1
ATOM 2119 O O . ILE A 1 282 ? -26.378 -1.325 19.653 1.00 96.25 282 ILE A O 1
ATOM 2123 N N . GLU A 1 283 ? -25.684 -2.626 17.954 1.00 95.69 283 GLU A N 1
ATOM 2124 C CA . GLU A 1 283 ? -26.681 -3.687 18.133 1.00 95.69 283 GLU A CA 1
ATOM 2125 C C . GLU A 1 283 ? -26.041 -5.072 17.981 1.00 95.69 283 GLU A C 1
ATOM 2127 O O . GLU A 1 283 ? -25.287 -5.334 17.043 1.00 95.69 283 GLU A O 1
ATOM 2132 N N . THR A 1 284 ? -26.413 -5.989 18.871 1.00 95.44 284 THR A N 1
ATOM 2133 C CA . THR A 1 284 ? -26.155 -7.425 18.753 1.00 95.44 284 THR A CA 1
ATOM 2134 C C . THR A 1 284 ? -27.488 -8.172 18.722 1.00 95.44 284 THR A C 1
ATOM 2136 O O . THR A 1 284 ? -28.316 -8.043 19.618 1.00 95.44 284 THR A O 1
ATOM 2139 N N . LYS A 1 285 ? -27.718 -8.998 17.693 1.00 93.88 285 LYS A N 1
ATOM 2140 C CA . LYS A 1 285 ? -29.025 -9.664 17.507 1.00 93.88 285 LYS A CA 1
ATOM 2141 C C . LYS A 1 285 ? -29.281 -10.855 18.432 1.00 93.88 285 LYS A C 1
ATOM 2143 O O . LYS A 1 285 ? -30.427 -11.243 18.626 1.00 93.88 285 LYS A O 1
ATOM 2148 N N . GLN A 1 286 ? -28.223 -11.500 18.921 1.00 93.00 286 GLN A N 1
ATOM 2149 C CA . GLN A 1 286 ? -28.327 -12.781 19.639 1.00 93.00 286 GLN A CA 1
ATOM 2150 C C . GLN A 1 286 ? -27.498 -12.855 20.922 1.00 93.00 286 GLN A C 1
ATOM 2152 O O . GLN A 1 286 ? -27.656 -13.799 21.694 1.00 93.00 286 GLN A O 1
ATOM 2157 N N . LYS A 1 287 ? -26.557 -11.932 21.105 1.00 94.31 287 LYS A N 1
ATOM 2158 C CA . LYS A 1 287 ? -25.520 -11.988 22.138 1.00 94.31 287 LYS A CA 1
ATOM 2159 C C . LYS A 1 287 ? -25.369 -10.626 22.796 1.00 94.31 287 LYS A C 1
ATOM 2161 O O . LYS A 1 287 ? -26.110 -9.701 22.476 1.00 94.31 287 LYS A O 1
ATOM 2166 N N . ASP A 1 288 ? -24.425 -10.527 23.712 1.00 94.62 288 ASP A N 1
ATOM 2167 C CA . ASP A 1 288 ? -24.282 -9.383 24.598 1.00 94.62 288 ASP A CA 1
ATOM 2168 C C . ASP A 1 288 ? -23.472 -8.249 23.956 1.00 94.62 288 ASP A C 1
ATOM 2170 O O . ASP A 1 288 ? -22.557 -8.488 23.166 1.00 94.62 288 ASP A O 1
ATOM 2174 N N . VAL A 1 289 ? -23.774 -7.013 24.354 1.00 95.75 289 VAL A N 1
ATOM 2175 C CA . VAL A 1 289 ? -22.866 -5.871 24.192 1.00 95.75 289 VAL A CA 1
ATOM 2176 C C . VAL A 1 289 ? -2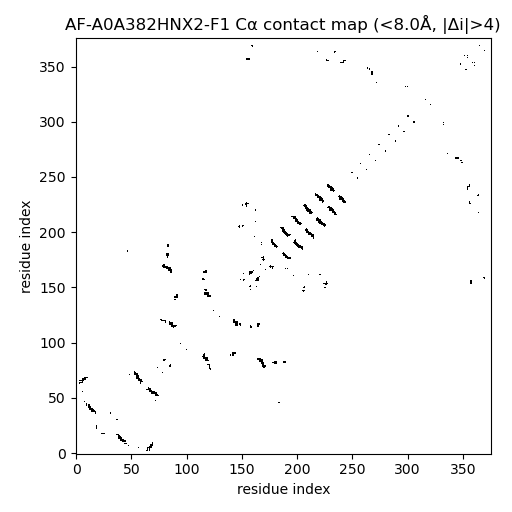2.036 -5.764 25.468 1.00 95.75 289 VAL A C 1
ATOM 2178 O O . VAL A 1 289 ? -22.586 -5.568 26.551 1.00 95.75 289 VAL A O 1
ATOM 2181 N N . MET A 1 290 ? -20.714 -5.891 25.354 1.00 91.88 290 MET A N 1
ATOM 2182 C CA . MET A 1 290 ? -19.790 -5.807 26.488 1.00 91.88 290 MET A CA 1
ATOM 2183 C C . MET A 1 290 ? -19.023 -4.486 26.450 1.00 91.88 290 MET A C 1
ATOM 2185 O O . MET A 1 290 ? -18.400 -4.165 25.441 1.00 91.88 290 MET A O 1
ATOM 2189 N N . LEU A 1 291 ? -19.033 -3.746 27.560 1.00 92.94 291 LEU A N 1
ATOM 2190 C CA . LEU A 1 291 ? -18.269 -2.512 27.742 1.00 92.94 291 LEU A CA 1
ATOM 2191 C C . LEU A 1 291 ? -17.448 -2.629 29.028 1.00 92.94 291 LEU A C 1
ATOM 2193 O O . LEU A 1 291 ? -18.004 -2.868 30.099 1.00 92.94 291 LEU A O 1
ATOM 2197 N N . LEU A 1 292 ? -16.132 -2.454 28.931 1.00 88.56 292 LEU A N 1
ATOM 2198 C CA . LEU A 1 292 ? -15.209 -2.541 30.061 1.00 88.56 292 LEU A CA 1
ATOM 2199 C C . LEU A 1 292 ? -14.264 -1.339 30.048 1.00 88.56 292 LEU A C 1
ATOM 2201 O O . LEU A 1 292 ? -13.646 -1.046 29.029 1.00 88.56 292 LEU A O 1
ATOM 2205 N N . ALA A 1 293 ? -14.122 -0.684 31.198 1.00 89.75 293 ALA A N 1
ATOM 2206 C CA . ALA A 1 293 ? -13.111 0.336 31.447 1.00 89.75 293 ALA A CA 1
ATOM 2207 C C . ALA A 1 293 ? -12.406 0.007 32.767 1.00 89.75 293 ALA A C 1
ATOM 2209 O O . ALA A 1 293 ? -13.073 -0.280 33.758 1.00 89.75 293 ALA A O 1
ATOM 2210 N N . GLN A 1 294 ? -11.071 0.034 32.776 1.00 88.25 294 GLN A N 1
ATOM 2211 C CA . GLN A 1 294 ? -10.280 -0.289 33.974 1.00 88.25 294 GLN A CA 1
ATOM 2212 C C . GLN A 1 294 ? -10.345 0.815 35.037 1.00 88.25 294 GLN A C 1
ATOM 2214 O O . GLN A 1 294 ? -10.252 0.529 36.225 1.00 88.25 294 GLN A O 1
ATOM 2219 N N . GLU A 1 295 ? -10.518 2.071 34.617 1.00 91.12 295 GLU A N 1
ATOM 2220 C CA . GLU A 1 295 ? -10.613 3.210 35.533 1.00 91.12 295 GLU A CA 1
ATOM 2221 C C . GLU A 1 295 ? -12.063 3.637 35.763 1.00 91.12 295 GLU A C 1
ATOM 2223 O O . GLU A 1 295 ? -12.638 3.396 36.822 1.00 91.12 295 GLU A O 1
ATOM 2228 N N . SER A 1 296 ? -12.674 4.294 34.775 1.00 89.56 296 SER A N 1
ATOM 2229 C CA . SER A 1 296 ? -14.037 4.803 34.892 1.00 89.56 296 SER A CA 1
ATOM 2230 C C . SER A 1 296 ? -14.784 4.717 33.570 1.00 89.56 296 SER A C 1
ATOM 2232 O O . SER A 1 296 ? -14.213 4.908 32.498 1.00 89.56 296 SER A O 1
ATOM 2234 N N . MET A 1 297 ? -16.085 4.460 33.662 1.00 92.00 297 MET A N 1
ATOM 2235 C CA . MET A 1 297 ? -17.028 4.602 32.560 1.00 92.00 297 MET A CA 1
ATOM 2236 C C . MET A 1 297 ? -17.926 5.799 32.862 1.00 92.00 297 MET A C 1
ATOM 2238 O O . MET A 1 297 ? -18.533 5.864 33.930 1.00 92.00 297 MET A O 1
ATOM 2242 N N . LYS A 1 298 ? -18.003 6.754 31.933 1.00 89.56 298 LYS A N 1
ATOM 2243 C CA . LYS A 1 298 ? -18.838 7.952 32.066 1.00 89.56 298 LYS A CA 1
ATOM 2244 C C . LYS A 1 298 ? -19.915 7.939 30.987 1.00 89.56 298 LYS A C 1
ATOM 2246 O O . LYS A 1 298 ? -19.595 7.837 29.808 1.00 89.56 298 LYS A O 1
ATOM 2251 N N . ILE A 1 299 ? -21.177 8.056 31.391 1.00 91.38 299 ILE A N 1
ATOM 2252 C CA . ILE A 1 299 ? -22.337 8.093 30.492 1.00 91.38 299 ILE A CA 1
ATOM 2253 C C . ILE A 1 299 ? -23.168 9.315 30.872 1.00 91.38 299 ILE A C 1
ATOM 2255 O O . ILE A 1 299 ? -23.545 9.476 32.032 1.00 91.38 299 ILE A O 1
ATOM 2259 N N . ALA A 1 300 ? -23.437 10.186 29.903 1.00 88.94 300 ALA A N 1
ATOM 2260 C CA . ALA A 1 300 ? -24.201 11.409 30.106 1.00 88.94 300 ALA A CA 1
ATOM 2261 C C . ALA A 1 300 ? -25.130 11.666 28.914 1.00 88.94 300 ALA A C 1
ATOM 2263 O O . ALA A 1 300 ? -24.797 11.338 27.778 1.00 88.94 300 ALA A O 1
ATOM 2264 N N . SER A 1 301 ? -26.272 12.303 29.175 1.00 88.69 301 SER A N 1
ATOM 2265 C CA . SER A 1 301 ? -27.145 12.886 28.152 1.00 88.69 301 SER A CA 1
ATOM 2266 C C . SER A 1 301 ? -27.193 14.393 28.376 1.00 88.69 301 SER A C 1
ATOM 2268 O O . SER A 1 301 ? -27.357 14.843 29.509 1.00 88.69 301 SER A O 1
ATOM 2270 N N . GLY A 1 302 ? -26.992 15.178 27.314 1.00 84.12 302 GLY A N 1
ATOM 2271 C CA . GLY A 1 302 ? -26.844 16.632 27.437 1.00 84.12 302 GLY A CA 1
ATOM 2272 C C . GLY A 1 302 ? -28.155 17.361 27.736 1.00 84.12 302 GLY A C 1
ATOM 2273 O O . GLY A 1 302 ? -28.174 18.305 28.520 1.00 84.12 302 GLY A O 1
ATOM 2274 N N . THR A 1 303 ? -29.252 16.938 27.106 1.00 88.12 303 THR A N 1
ATOM 2275 C CA . THR A 1 303 ? -30.542 17.652 27.171 1.00 88.12 303 THR A CA 1
ATOM 2276 C C . THR A 1 303 ? -31.741 16.759 27.447 1.00 88.12 303 THR A C 1
ATOM 2278 O O . THR A 1 303 ? -32.803 17.266 27.800 1.00 88.12 303 THR A O 1
ATOM 2281 N N . LYS A 1 304 ? -31.605 15.446 27.258 1.00 90.00 304 LYS A N 1
ATOM 2282 C CA . LYS A 1 304 ? -32.710 14.490 27.352 1.00 90.00 304 LYS A CA 1
ATOM 2283 C C . LYS A 1 304 ? -32.397 13.430 28.407 1.00 90.00 304 LYS A C 1
ATOM 2285 O O . LYS A 1 304 ? -31.719 13.695 29.394 1.00 90.00 304 LYS A O 1
ATOM 2290 N N . THR A 1 305 ? -32.938 12.239 28.221 1.00 92.25 305 THR A N 1
ATOM 2291 C CA . THR A 1 305 ? -32.887 11.127 29.158 1.00 92.25 305 THR A CA 1
ATOM 2292 C C . THR A 1 305 ? -31.691 10.217 28.882 1.00 92.25 305 THR A C 1
ATOM 2294 O O . THR A 1 305 ? -31.134 10.197 27.782 1.00 92.25 305 THR A O 1
ATOM 2297 N N . ILE A 1 306 ? -31.290 9.474 29.913 1.00 93.88 306 ILE A N 1
ATOM 2298 C CA . ILE A 1 306 ? -30.599 8.191 29.775 1.00 93.88 306 ILE A CA 1
ATOM 2299 C C . ILE A 1 306 ? -31.648 7.143 30.137 1.00 93.88 306 ILE A C 1
ATOM 2301 O O . ILE A 1 306 ? -32.188 7.180 31.243 1.00 93.88 306 ILE A O 1
ATOM 2305 N N . GLU A 1 307 ? -31.960 6.241 29.213 1.00 94.19 307 GLU A N 1
ATOM 2306 C CA . GLU A 1 307 ? -32.976 5.203 29.398 1.00 94.19 307 GLU A CA 1
ATOM 2307 C C . GLU A 1 307 ? -32.304 3.833 29.454 1.00 94.19 307 GLU A C 1
ATOM 2309 O O . GLU A 1 307 ? -31.572 3.453 28.544 1.00 94.19 307 GLU A O 1
ATOM 2314 N N . LEU A 1 308 ? -32.551 3.094 30.537 1.00 93.69 308 LEU A N 1
ATOM 2315 C CA . LEU A 1 308 ? -32.088 1.722 30.718 1.00 93.69 308 LEU A CA 1
ATOM 2316 C C . LEU A 1 308 ? -33.315 0.822 30.835 1.00 93.69 308 LEU A C 1
ATOM 2318 O O . LEU A 1 308 ? -33.946 0.751 31.889 1.00 93.69 308 LEU A O 1
ATOM 2322 N N . GLN A 1 309 ? -33.669 0.155 29.741 1.00 93.56 309 GLN A N 1
ATOM 2323 C CA . GLN A 1 309 ? -34.787 -0.779 29.709 1.00 93.56 309 GLN A CA 1
ATOM 2324 C C . GLN A 1 309 ? -34.258 -2.212 29.685 1.00 93.56 309 GLN A C 1
ATOM 2326 O O . GLN A 1 309 ? -33.589 -2.620 28.740 1.00 93.56 309 GLN A O 1
ATOM 2331 N N . CYS A 1 310 ? -34.603 -3.002 30.700 1.00 92.88 310 CYS A N 1
ATOM 2332 C CA . CYS A 1 310 ? -34.401 -4.445 30.681 1.00 92.88 310 CYS A CA 1
ATOM 2333 C C . CYS A 1 310 ? -35.682 -5.160 31.137 1.00 92.88 310 CYS A C 1
ATOM 2335 O O . CYS A 1 310 ? -36.297 -4.736 32.116 1.00 92.88 310 CYS A O 1
ATOM 2337 N N . PRO A 1 311 ? -36.100 -6.252 30.474 1.00 95.06 311 PRO A N 1
ATOM 2338 C CA . PRO A 1 311 ? -37.252 -7.038 30.920 1.00 95.06 311 PRO A CA 1
ATOM 2339 C C . PRO A 1 311 ? -36.959 -7.862 32.184 1.00 95.06 311 PRO A C 1
ATOM 2341 O O . PRO A 1 311 ? -37.886 -8.296 32.860 1.00 95.06 311 PRO A O 1
ATOM 2344 N N . ALA A 1 312 ? -35.678 -8.101 32.476 1.00 96.31 312 ALA A N 1
ATOM 2345 C CA . ALA A 1 312 ? -35.215 -8.817 33.657 1.00 96.31 312 ALA A CA 1
ATOM 2346 C C . ALA A 1 312 ? -34.645 -7.827 34.691 1.00 96.31 312 ALA A C 1
ATOM 2348 O O . ALA A 1 312 ? -35.310 -6.863 35.058 1.00 96.31 312 ALA A O 1
ATOM 2349 N N . ASN A 1 313 ? -33.420 -8.055 35.164 1.00 94.94 313 ASN A N 1
ATOM 2350 C CA . ASN A 1 313 ? -32.840 -7.313 36.280 1.00 94.94 313 ASN A CA 1
ATOM 2351 C C . ASN A 1 313 ? -31.806 -6.283 35.809 1.00 94.94 313 ASN A C 1
ATOM 2353 O O . ASN A 1 313 ? -30.917 -6.619 35.027 1.00 94.94 313 ASN A O 1
ATOM 2357 N N . ILE A 1 314 ? -31.855 -5.077 36.381 1.00 95.69 314 ILE A N 1
ATOM 2358 C CA . ILE A 1 314 ? -30.711 -4.156 36.408 1.00 95.69 314 ILE A CA 1
ATOM 2359 C C . ILE A 1 314 ? -29.929 -4.449 37.687 1.00 95.69 314 ILE A C 1
ATOM 2361 O O . ILE A 1 314 ? -30.477 -4.344 38.784 1.00 95.69 314 ILE A O 1
ATOM 2365 N N . VAL A 1 315 ? -28.653 -4.809 37.559 1.00 93.75 315 VAL A N 1
ATOM 2366 C CA . VAL A 1 315 ? -27.767 -5.054 38.705 1.00 93.75 315 VAL A CA 1
ATOM 2367 C C . VAL A 1 315 ? -26.790 -3.892 38.832 1.00 93.75 315 VAL A C 1
ATOM 2369 O O . VAL A 1 315 ? -25.967 -3.672 37.949 1.00 93.75 315 VAL A O 1
ATOM 2372 N N . LEU A 1 316 ? -26.871 -3.162 39.945 1.00 93.31 316 LEU A N 1
ATOM 2373 C CA . LEU A 1 316 ? -25.923 -2.113 40.315 1.00 93.31 316 LEU A CA 1
ATOM 2374 C C . LEU A 1 316 ? -25.173 -2.571 41.563 1.00 93.31 316 LEU A C 1
ATOM 2376 O O . LEU A 1 316 ? -25.773 -2.736 42.624 1.00 93.31 316 LEU A O 1
ATOM 2380 N N . ALA A 1 317 ? -23.870 -2.796 41.432 1.00 91.31 317 ALA A N 1
ATOM 2381 C CA . ALA A 1 317 ? -23.027 -3.262 42.522 1.00 91.31 317 ALA A CA 1
ATOM 2382 C C . ALA A 1 317 ? -21.732 -2.451 42.569 1.00 91.31 317 ALA A C 1
ATOM 2384 O O . ALA A 1 317 ? -21.083 -2.222 41.552 1.00 91.31 317 ALA A O 1
ATOM 2385 N N . GLY A 1 318 ? -21.361 -2.026 43.769 1.00 90.12 318 GLY A N 1
ATOM 2386 C CA . GLY A 1 318 ? -20.150 -1.268 44.042 1.00 90.12 318 GLY A CA 1
ATOM 2387 C C . GLY A 1 318 ? -20.052 -0.976 45.534 1.00 90.12 318 GLY A C 1
ATOM 2388 O O . GLY A 1 318 ? -21.008 -1.195 46.276 1.00 90.12 318 GLY A O 1
ATOM 2389 N N . ALA A 1 319 ? -18.907 -0.464 45.983 1.00 94.81 319 ALA A N 1
ATOM 2390 C CA . ALA A 1 319 ? -18.734 -0.079 47.386 1.00 94.81 319 ALA A CA 1
ATOM 2391 C C . ALA A 1 319 ? -19.729 1.017 47.822 1.00 94.81 319 ALA A C 1
ATOM 2393 O O . ALA A 1 319 ? -20.111 1.080 48.988 1.00 94.81 319 ALA A O 1
ATOM 2394 N N . LYS A 1 320 ? -20.159 1.869 46.882 1.00 90.56 320 LYS A N 1
ATOM 2395 C CA . LYS A 1 320 ? -21.155 2.922 47.083 1.00 90.56 320 LYS A CA 1
ATOM 2396 C C . LYS A 1 320 ? -21.963 3.124 45.801 1.00 90.56 320 LYS A C 1
ATOM 2398 O O . LYS A 1 320 ? -21.385 3.166 44.719 1.00 90.56 320 LYS A O 1
ATOM 2403 N N . VAL A 1 321 ? -23.278 3.283 45.938 1.00 91.88 321 VAL A N 1
ATOM 2404 C CA . VAL A 1 321 ? -24.182 3.673 44.848 1.00 91.88 321 VAL A CA 1
ATOM 2405 C C . VAL A 1 321 ? -24.873 4.966 45.264 1.00 91.88 321 VAL A C 1
ATOM 2407 O O . VAL A 1 321 ? -25.732 4.957 46.143 1.00 91.88 321 VAL A O 1
ATOM 2410 N N . ASP A 1 322 ? -24.474 6.080 44.656 1.00 87.62 322 ASP A N 1
ATOM 2411 C CA . ASP A 1 322 ? -25.127 7.373 44.849 1.00 87.62 322 ASP A CA 1
ATOM 2412 C C . ASP A 1 322 ? -26.177 7.578 43.757 1.00 87.62 322 ASP A C 1
ATOM 2414 O O . ASP A 1 322 ? -25.852 7.670 42.574 1.00 87.62 322 ASP A O 1
ATOM 2418 N N . LEU A 1 323 ? -27.443 7.673 44.156 1.00 89.69 323 LEU A N 1
ATOM 2419 C CA . LEU A 1 323 ? -28.540 8.036 43.265 1.00 89.69 323 LEU A CA 1
ATOM 2420 C C . LEU A 1 323 ? -28.922 9.490 43.537 1.00 89.69 323 LEU A C 1
ATOM 2422 O O . LEU A 1 323 ? -29.216 9.844 44.676 1.00 89.69 323 LEU A O 1
ATOM 2426 N N . MET A 1 324 ? -28.920 10.318 42.489 1.00 84.94 324 MET A N 1
ATOM 2427 C CA . MET A 1 324 ? -29.224 11.756 42.565 1.00 84.94 324 MET A CA 1
ATOM 2428 C C . MET A 1 324 ? -28.357 12.530 43.585 1.00 84.94 324 MET A C 1
ATOM 2430 O O . MET A 1 324 ? -28.897 13.179 44.485 1.00 84.94 324 MET A O 1
ATOM 2434 N N . PRO A 1 325 ? -27.014 12.484 43.490 1.00 82.88 325 PRO A N 1
ATOM 2435 C CA . PRO A 1 325 ? -26.161 13.241 44.402 1.00 82.88 325 PRO A CA 1
ATOM 2436 C C . PRO A 1 325 ? -26.384 14.757 44.240 1.00 82.88 325 PRO A C 1
ATOM 2438 O O . PRO A 1 325 ? -26.561 15.253 43.129 1.00 82.88 325 PRO A O 1
ATOM 2441 N N . ALA A 1 326 ? -26.334 15.507 45.349 1.00 72.31 326 ALA A N 1
ATOM 2442 C CA . ALA A 1 326 ? -26.581 16.959 45.379 1.00 72.31 326 ALA A CA 1
ATOM 2443 C C . ALA A 1 326 ? -25.604 17.785 44.512 1.00 72.31 326 ALA A C 1
ATOM 2445 O O . ALA A 1 326 ? -25.911 18.913 44.133 1.00 72.31 326 ALA A O 1
ATOM 2446 N N . ALA A 1 327 ? -24.445 17.212 44.182 1.00 63.78 327 ALA A N 1
ATOM 2447 C CA . ALA A 1 327 ? -23.535 17.693 43.154 1.00 63.78 327 ALA A CA 1
ATOM 2448 C C . ALA A 1 327 ? -23.039 16.482 42.342 1.00 63.78 327 ALA A C 1
ATOM 2450 O O . ALA A 1 327 ? -22.688 15.470 42.957 1.00 63.78 327 ALA A O 1
ATOM 2451 N N . PRO A 1 328 ? -22.998 16.545 40.997 1.00 59.50 328 PRO A N 1
ATOM 2452 C CA . PRO A 1 328 ? -22.431 15.468 40.194 1.00 59.50 328 PRO A CA 1
ATOM 2453 C C . PRO A 1 328 ? -20.958 15.252 40.590 1.00 59.50 328 PRO A C 1
ATOM 2455 O O . PRO A 1 328 ? -20.169 16.200 40.533 1.00 59.50 328 PRO A O 1
ATOM 2458 N N . PRO A 1 329 ? -20.556 14.041 41.017 1.00 55.94 329 PRO A N 1
ATOM 2459 C CA . PRO A 1 329 ? -19.156 13.733 41.259 1.00 55.94 329 PRO A CA 1
ATOM 2460 C C . PRO A 1 329 ? -18.430 13.679 39.909 1.00 55.94 329 PRO A C 1
ATOM 2462 O O . PRO A 1 329 ? -18.618 12.749 39.130 1.00 55.94 329 PRO A O 1
ATOM 2465 N N . GLY A 1 330 ? -17.611 14.694 39.628 1.00 54.22 330 GLY A N 1
ATOM 2466 C CA . GLY A 1 330 ? -16.845 14.818 38.386 1.00 54.22 330 GLY A CA 1
ATOM 2467 C C . GLY A 1 330 ? -17.507 15.766 37.387 1.00 54.22 330 GLY A C 1
ATOM 2468 O O . GLY A 1 330 ? -18.656 15.575 37.000 1.00 54.22 330 GLY A O 1
ATOM 2469 N N . GLY A 1 331 ? -16.769 16.812 37.000 1.00 55.59 331 GLY A N 1
ATOM 2470 C CA . GLY A 1 331 ? -17.195 17.830 36.040 1.00 55.59 331 GLY A CA 1
ATOM 2471 C C . GLY A 1 331 ? -17.647 17.264 34.689 1.00 55.59 331 GLY A C 1
ATOM 2472 O O . GLY A 1 331 ? -17.496 16.074 34.408 1.00 55.59 331 GLY A O 1
ATOM 2473 N N . LYS A 1 332 ? -18.229 18.146 33.867 1.00 55.47 332 LYS A N 1
ATOM 2474 C CA . LYS A 1 332 ? -18.776 17.823 32.542 1.00 55.47 332 LYS A CA 1
ATOM 2475 C C . LYS A 1 332 ? -17.785 16.985 31.724 1.00 55.47 332 LYS A C 1
ATOM 2477 O O . LYS A 1 332 ? -16.576 17.192 31.781 1.00 55.47 332 LYS A O 1
ATOM 2482 N N . ILE A 1 333 ? -18.314 16.005 30.994 1.00 52.31 333 ILE A N 1
ATOM 2483 C CA . ILE A 1 333 ? -17.539 15.246 30.012 1.00 52.31 333 ILE A CA 1
ATOM 2484 C C . ILE A 1 333 ? -17.267 16.206 28.854 1.00 52.31 333 ILE A C 1
ATOM 2486 O O . ILE A 1 333 ? -18.206 16.618 28.174 1.00 52.31 333 ILE A O 1
ATOM 2490 N N . GLU A 1 334 ? -16.010 16.598 28.683 1.00 54.19 334 GLU A N 1
ATOM 2491 C CA . GLU A 1 334 ? -15.592 17.496 27.607 1.00 54.19 334 GLU A CA 1
ATOM 2492 C C . GLU A 1 334 ? -15.412 16.717 26.284 1.00 54.19 334 GLU A C 1
ATOM 2494 O O . GLU A 1 334 ? -15.064 15.530 26.326 1.00 54.19 334 GLU A O 1
ATOM 2499 N N . PRO A 1 335 ? -15.667 17.337 25.113 1.00 56.19 335 PRO A N 1
ATOM 2500 C CA . PRO A 1 335 ? -15.470 16.713 23.803 1.00 56.19 335 PRO A CA 1
ATOM 2501 C C . PRO A 1 335 ? -14.029 16.227 23.582 1.00 56.19 335 PRO A C 1
ATOM 2503 O O . PRO A 1 335 ? -13.075 16.804 24.099 1.00 56.19 335 PRO A O 1
ATOM 2506 N N . LEU A 1 336 ? -13.869 15.171 22.780 1.00 44.41 336 LEU A N 1
ATOM 2507 C CA . LEU A 1 336 ? -12.558 14.703 22.326 1.00 44.41 336 LEU A CA 1
ATOM 2508 C C . LEU A 1 336 ? -11.954 15.726 21.356 1.00 44.41 336 LEU A C 1
ATOM 2510 O O . LEU A 1 336 ? -12.462 15.904 20.250 1.00 44.41 336 LEU A O 1
ATOM 2514 N N . GLU A 1 337 ? -10.858 16.362 21.760 1.00 34.66 337 GLU A N 1
ATOM 2515 C CA . GLU A 1 337 ? -10.029 17.177 20.871 1.00 34.66 337 GLU A CA 1
ATOM 2516 C C . GLU A 1 337 ? -9.036 16.282 20.104 1.00 34.66 337 GLU A C 1
ATOM 2518 O O . GLU A 1 337 ? -8.477 15.346 20.687 1.00 34.66 337 GLU A O 1
ATOM 2523 N N . PRO A 1 338 ? -8.797 16.531 18.803 1.00 32.22 338 PRO A N 1
ATOM 2524 C CA . PRO A 1 338 ? -7.847 15.756 18.019 1.00 32.22 338 PRO A CA 1
ATOM 2525 C C . PRO A 1 338 ? -6.409 16.097 18.429 1.00 32.22 338 PRO A C 1
ATOM 2527 O O . PRO A 1 338 ? -5.953 17.230 18.267 1.00 32.22 338 PRO A O 1
ATOM 2530 N N . THR A 1 339 ? -5.663 15.101 18.903 1.00 35.16 339 THR A N 1
ATOM 2531 C CA . THR A 1 339 ? -4.230 15.235 19.195 1.00 35.16 339 THR A CA 1
ATOM 2532 C C . THR A 1 339 ? -3.413 14.210 18.420 1.00 35.16 339 THR A C 1
ATOM 2534 O O . THR A 1 339 ? -3.741 13.030 18.353 1.00 35.16 339 THR A O 1
ATOM 2537 N N . ASN A 1 340 ? -2.339 14.712 17.818 1.00 33.34 340 ASN A N 1
ATOM 2538 C CA . ASN A 1 340 ? -1.421 14.012 16.930 1.00 33.34 340 ASN A CA 1
ATOM 2539 C C . ASN A 1 340 ? -0.230 13.392 17.697 1.00 33.34 340 ASN A C 1
ATOM 2541 O O . ASN A 1 340 ? 0.290 14.025 18.616 1.00 33.34 340 ASN A O 1
ATOM 2545 N N . LEU A 1 341 ? 0.291 12.274 17.154 1.00 43.81 341 LEU A N 1
ATOM 2546 C CA . LEU A 1 341 ? 1.641 11.672 17.319 1.00 43.81 341 LEU A CA 1
ATOM 2547 C C . LEU A 1 341 ? 1.891 10.756 18.561 1.00 43.81 341 LEU A C 1
ATOM 2549 O O . LEU A 1 341 ? 1.052 10.642 19.446 1.00 43.81 341 LEU A O 1
ATOM 2553 N N . PRO A 1 342 ? 3.036 10.037 18.633 1.00 44.34 342 PRO A N 1
ATOM 2554 C CA . PRO A 1 342 ? 3.269 8.733 18.002 1.00 44.34 342 PRO A CA 1
ATOM 2555 C C . PRO A 1 342 ? 3.780 7.675 19.016 1.00 44.34 342 PRO A C 1
ATOM 2557 O O . PRO A 1 342 ? 4.192 8.014 20.121 1.00 44.34 342 PRO A O 1
ATOM 2560 N N . GLY A 1 343 ? 3.886 6.407 18.601 1.00 37.16 343 GLY A N 1
ATOM 2561 C CA . GLY A 1 343 ? 4.882 5.491 19.181 1.00 37.16 343 GLY A CA 1
ATOM 2562 C C . GLY A 1 343 ? 4.360 4.262 19.927 1.00 37.16 343 GLY A C 1
ATOM 2563 O O . GLY A 1 343 ? 4.071 4.315 21.114 1.00 37.16 343 GLY A O 1
ATOM 2564 N N . ASP A 1 344 ? 4.424 3.153 19.196 1.00 46.62 344 ASP A N 1
ATOM 2565 C CA . ASP A 1 344 ? 4.789 1.802 19.632 1.00 46.62 344 ASP A CA 1
ATOM 2566 C C . ASP A 1 344 ? 3.792 0.908 20.395 1.00 46.62 344 ASP A C 1
ATOM 2568 O O . ASP A 1 344 ? 2.822 1.331 21.020 1.00 46.62 344 ASP A O 1
ATOM 2572 N N . GLN A 1 345 ? 4.049 -0.379 20.171 1.00 59.19 345 GLN A N 1
ATOM 2573 C CA . GLN A 1 345 ? 3.185 -1.542 20.032 1.00 59.19 345 GLN A CA 1
ATOM 2574 C C . GLN A 1 345 ? 2.758 -2.176 21.361 1.00 59.19 345 GLN A C 1
ATOM 2576 O O . GLN A 1 345 ? 3.563 -2.362 22.271 1.00 59.19 345 GLN A O 1
ATOM 2581 N N . GLY A 1 346 ? 1.502 -2.626 21.433 1.00 39.56 346 GLY A N 1
ATOM 2582 C CA . GLY A 1 346 ? 1.019 -3.440 2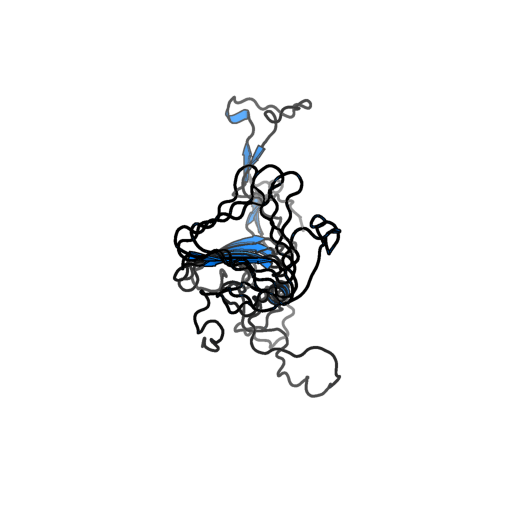2.543 1.00 39.56 346 GLY A CA 1
ATOM 2583 C C . GLY A 1 346 ? -0.251 -4.210 22.194 1.00 39.56 346 GLY A C 1
ATOM 2584 O O . GLY A 1 346 ? -1.319 -3.626 22.079 1.00 39.56 346 GLY A O 1
ATOM 2585 N N . SER A 1 347 ? -0.119 -5.536 22.080 1.00 40.25 347 SER A N 1
ATOM 2586 C CA . SER A 1 347 ? -1.212 -6.522 22.075 1.00 40.25 347 SER A CA 1
ATOM 2587 C C . SER A 1 347 ? -2.322 -6.273 21.041 1.00 40.25 347 SER A C 1
ATOM 2589 O O . SER A 1 347 ? -3.459 -5.939 21.382 1.00 40.25 347 SER A O 1
ATOM 2591 N N . ALA A 1 348 ? -2.032 -6.510 19.762 1.00 43.41 348 ALA A N 1
ATOM 2592 C CA . ALA A 1 348 ? -3.098 -6.647 18.779 1.00 43.41 348 ALA A CA 1
ATOM 2593 C C . ALA A 1 348 ? -3.854 -7.968 19.008 1.00 43.41 348 ALA A C 1
ATOM 2595 O O . ALA A 1 348 ? -3.272 -9.045 18.933 1.00 43.41 348 ALA A O 1
ATOM 2596 N N . PHE A 1 349 ? -5.174 -7.896 19.205 1.00 48.00 349 PHE A N 1
ATOM 2597 C CA . PHE A 1 349 ? -6.070 -9.059 19.076 1.00 48.00 349 PHE A CA 1
ATOM 2598 C C . PHE A 1 349 ? -6.211 -9.529 17.612 1.00 48.00 349 PHE A C 1
ATOM 2600 O O . PHE A 1 349 ? -6.948 -10.465 17.315 1.00 48.00 349 PHE A O 1
ATOM 2607 N N . VAL A 1 350 ? -5.523 -8.860 16.682 1.00 55.38 350 VAL A N 1
ATOM 2608 C CA . VAL A 1 350 ? -5.579 -9.111 15.245 1.00 55.38 350 VAL A CA 1
ATOM 2609 C C . VAL A 1 350 ? -4.551 -10.181 14.885 1.00 55.38 350 VAL A C 1
ATOM 2611 O O . VAL A 1 350 ? -3.371 -10.051 15.193 1.00 55.38 350 VAL A O 1
ATOM 2614 N N . LYS A 1 351 ? -4.998 -11.242 14.205 1.00 58.78 351 LYS A N 1
ATOM 2615 C CA . LYS A 1 351 ? -4.168 -12.401 13.829 1.00 58.78 351 LYS A CA 1
ATOM 2616 C C . LYS A 1 351 ? -3.018 -12.058 12.864 1.00 58.78 351 LYS A C 1
ATOM 2618 O O . LYS A 1 351 ? -2.049 -12.807 12.786 1.00 58.78 351 LYS A O 1
ATOM 2623 N N . ARG A 1 352 ? -3.140 -10.958 12.114 1.00 70.94 352 ARG A N 1
ATOM 2624 C CA . ARG A 1 352 ? -2.181 -10.493 11.103 1.00 70.94 352 ARG A CA 1
ATOM 2625 C C . ARG A 1 352 ? -2.123 -8.967 11.124 1.00 70.94 352 ARG A C 1
ATOM 2627 O O . ARG A 1 352 ? -3.166 -8.325 11.040 1.00 70.94 352 ARG A O 1
ATOM 2634 N N . LEU A 1 353 ? -0.920 -8.411 11.240 1.00 80.19 353 LEU A N 1
ATOM 2635 C CA . LEU A 1 353 ? -0.671 -6.972 11.262 1.00 80.19 353 LEU A CA 1
ATOM 2636 C C . LEU A 1 353 ? 0.464 -6.650 10.275 1.00 80.19 353 LEU A C 1
ATOM 2638 O O . LEU A 1 353 ? 1.592 -7.080 10.517 1.00 80.19 353 LEU A O 1
ATOM 2642 N N . PRO A 1 354 ? 0.177 -5.958 9.159 1.00 84.44 354 PRO A N 1
ATOM 2643 C CA . PRO A 1 354 ? 1.199 -5.445 8.249 1.00 84.44 354 PRO A CA 1
ATOM 2644 C C . PRO A 1 354 ? 2.175 -4.498 8.955 1.00 84.44 354 PRO A C 1
ATOM 2646 O O . PRO A 1 354 ? 1.753 -3.590 9.673 1.00 84.44 354 PRO A O 1
ATOM 2649 N N . GLU A 1 355 ? 3.474 -4.679 8.721 1.00 85.81 355 GLU A N 1
ATOM 2650 C CA . GLU A 1 355 ? 4.540 -3.858 9.309 1.00 85.81 355 GLU A CA 1
ATOM 2651 C C . GLU A 1 355 ? 5.448 -3.256 8.230 1.00 85.81 355 GLU A C 1
ATOM 2653 O O . GLU A 1 355 ? 5.300 -3.510 7.032 1.00 85.81 355 GLU A O 1
ATOM 2658 N N . GLN A 1 356 ? 6.413 -2.437 8.651 1.00 86.81 356 GLN A N 1
ATOM 2659 C CA . GLN A 1 356 ? 7.435 -1.949 7.737 1.00 86.81 356 GLN A CA 1
ATOM 2660 C C . GLN A 1 356 ? 8.214 -3.121 7.136 1.00 86.81 356 GLN A C 1
ATOM 2662 O O . GLN A 1 356 ? 8.596 -4.051 7.842 1.00 86.81 356 GLN A O 1
ATOM 2667 N N . GLU A 1 357 ? 8.505 -3.033 5.842 1.00 82.25 357 GLU A N 1
ATOM 2668 C CA . GLU A 1 357 ? 9.423 -3.968 5.203 1.00 82.25 357 GLU A CA 1
ATOM 2669 C C . GLU A 1 357 ? 10.828 -3.886 5.843 1.00 82.25 357 GLU A C 1
ATOM 2671 O O . GLU A 1 357 ? 11.289 -2.780 6.163 1.00 82.25 357 GLU A O 1
ATOM 2676 N N . PRO A 1 358 ? 11.536 -5.017 6.023 1.00 81.69 358 PRO A N 1
ATOM 2677 C CA . PRO A 1 358 ? 11.166 -6.369 5.598 1.00 81.69 358 PRO A CA 1
ATOM 2678 C C . PRO A 1 358 ? 10.115 -7.002 6.522 1.00 81.69 358 PRO A C 1
ATOM 2680 O O . PRO A 1 358 ? 10.381 -7.223 7.707 1.00 81.69 358 PRO A O 1
ATOM 2683 N N . TRP A 1 359 ? 8.951 -7.360 5.976 1.00 80.00 359 TRP A N 1
ATOM 2684 C CA . TRP A 1 359 ? 7.881 -7.995 6.738 1.00 80.00 359 TRP A CA 1
ATOM 2685 C C . TRP A 1 359 ? 7.817 -9.496 6.456 1.00 80.00 359 TRP A C 1
ATOM 2687 O O . TRP A 1 359 ? 7.617 -9.942 5.331 1.00 80.00 359 TRP A O 1
ATOM 2697 N N . LYS A 1 360 ? 7.955 -10.315 7.503 1.00 76.75 360 LYS A N 1
ATOM 2698 C CA . LYS A 1 360 ? 7.948 -11.786 7.377 1.00 76.75 360 LYS A CA 1
ATOM 2699 C C . LYS A 1 360 ? 6.554 -12.381 7.180 1.00 76.75 360 LYS A C 1
ATOM 2701 O O . LYS A 1 360 ? 6.436 -13.584 6.991 1.00 76.75 360 LYS A O 1
ATOM 2706 N N . GLY A 1 361 ? 5.507 -11.564 7.285 1.00 75.12 361 GLY A N 1
ATOM 2707 C CA . GLY A 1 361 ? 4.130 -12.026 7.169 1.00 75.12 361 GLY A CA 1
ATOM 2708 C C . GLY A 1 361 ? 3.700 -12.343 5.740 1.00 75.12 361 GLY A C 1
ATOM 2709 O O . GLY A 1 361 ? 2.655 -12.960 5.579 1.00 75.12 361 GLY A O 1
ATOM 2710 N N . HIS A 1 362 ? 4.442 -11.945 4.702 1.00 77.50 362 HIS A N 1
ATOM 2711 C CA . HIS A 1 362 ? 4.035 -12.173 3.309 1.00 77.50 362 HIS A CA 1
ATOM 2712 C C . HIS A 1 362 ? 3.729 -13.645 3.023 1.00 77.50 362 HIS A C 1
ATOM 2714 O O . HIS A 1 362 ? 4.564 -14.510 3.257 1.00 77.50 362 HIS A O 1
ATOM 2720 N N . ILE A 1 363 ? 2.538 -13.910 2.487 1.00 71.44 363 ILE A N 1
ATOM 2721 C CA . ILE A 1 363 ? 2.057 -15.273 2.211 1.00 71.44 363 ILE A CA 1
ATOM 2722 C C . ILE A 1 363 ? 2.732 -15.837 0.952 1.00 71.44 363 ILE A C 1
ATOM 2724 O O . ILE A 1 363 ? 2.997 -17.031 0.872 1.00 71.44 363 ILE A O 1
ATOM 2728 N N . ASP A 1 364 ? 3.111 -14.960 0.015 1.00 65.62 364 ASP A N 1
ATOM 2729 C CA . ASP A 1 364 ? 3.792 -15.338 -1.236 1.00 65.62 364 ASP A CA 1
ATOM 2730 C C . ASP A 1 364 ? 5.277 -15.694 -1.023 1.00 65.62 364 ASP A C 1
ATOM 2732 O O . ASP A 1 364 ? 5.959 -16.132 -1.947 1.00 65.62 364 ASP A O 1
ATOM 2736 N N . LEU A 1 365 ? 5.809 -15.486 0.188 1.00 57.16 365 LEU A N 1
ATOM 2737 C CA . LEU A 1 365 ? 7.100 -16.040 0.576 1.00 57.16 365 LEU A CA 1
ATOM 2738 C C . LEU A 1 365 ? 6.837 -17.457 1.091 1.00 57.16 365 LEU A C 1
ATOM 2740 O O . LEU A 1 365 ? 6.483 -17.637 2.253 1.00 57.16 365 LEU A O 1
ATOM 2744 N N . GLY A 1 366 ? 6.999 -18.468 0.231 1.00 47.66 366 GLY A N 1
ATOM 2745 C CA . GLY A 1 366 ? 7.032 -19.860 0.689 1.00 47.66 366 GLY A CA 1
ATOM 2746 C C . GLY A 1 366 ? 8.036 -20.024 1.840 1.00 47.66 366 GLY A C 1
ATOM 2747 O O . GLY A 1 366 ? 8.966 -19.227 1.969 1.00 47.66 366 GLY A O 1
ATOM 2748 N N . GLU A 1 367 ? 7.879 -21.059 2.669 1.00 39.09 367 GLU A N 1
ATOM 2749 C CA . GLU A 1 367 ? 8.757 -21.348 3.825 1.00 39.09 367 GLU A CA 1
ATOM 2750 C C . GLU A 1 367 ? 10.266 -21.367 3.461 1.00 39.09 367 GLU A C 1
ATOM 2752 O O . GLU A 1 367 ? 11.125 -21.171 4.318 1.00 39.09 367 GLU A O 1
ATOM 2757 N N . GLU A 1 368 ? 10.585 -21.509 2.171 1.00 38.41 368 GLU A N 1
ATOM 2758 C CA . GLU A 1 368 ? 11.930 -21.515 1.590 1.00 38.41 368 GLU A CA 1
ATOM 2759 C C . GLU A 1 368 ? 12.426 -20.148 1.061 1.00 38.41 368 GLU A C 1
ATOM 2761 O O . GLU A 1 368 ? 13.617 -19.974 0.826 1.00 38.41 368 GLU A O 1
ATOM 2766 N N . ALA A 1 369 ? 11.584 -19.120 0.912 1.00 41.22 369 ALA A N 1
ATOM 2767 C CA . ALA A 1 369 ? 11.971 -17.875 0.229 1.00 41.22 369 ALA A CA 1
ATOM 2768 C C . ALA A 1 369 ? 12.949 -16.975 1.021 1.00 41.22 369 ALA A C 1
ATOM 2770 O O . ALA A 1 369 ? 13.503 -16.026 0.463 1.00 41.22 369 ALA A O 1
ATOM 2771 N N . MET A 1 370 ? 13.201 -17.271 2.304 1.00 38.62 370 MET A N 1
ATOM 2772 C CA . MET A 1 370 ? 14.245 -16.610 3.105 1.00 38.62 370 MET A CA 1
ATOM 2773 C C . MET A 1 370 ? 15.554 -17.406 3.217 1.00 38.62 370 MET A C 1
ATOM 2775 O O . MET A 1 370 ? 16.526 -16.874 3.756 1.00 38.62 370 MET A O 1
ATOM 2779 N N . VAL A 1 371 ? 15.613 -18.637 2.696 1.00 36.59 371 VAL A N 1
ATOM 2780 C CA . VAL A 1 371 ? 16.834 -19.453 2.646 1.00 36.59 371 VAL A CA 1
ATOM 2781 C C . VAL A 1 371 ? 16.811 -20.316 1.384 1.00 36.59 371 VAL A C 1
ATOM 2783 O O . VAL A 1 371 ? 16.397 -21.467 1.420 1.00 36.59 371 VAL A O 1
ATOM 2786 N N . ILE A 1 372 ? 17.323 -19.788 0.272 1.00 34.03 372 ILE A N 1
ATOM 2787 C CA . ILE A 1 372 ? 17.895 -20.640 -0.779 1.00 34.03 372 ILE A CA 1
ATOM 2788 C C . ILE A 1 372 ? 19.301 -20.126 -1.070 1.00 34.03 372 ILE A C 1
ATOM 2790 O O . ILE A 1 372 ? 19.570 -19.407 -2.034 1.00 34.03 372 ILE A O 1
ATOM 2794 N N . ASP A 1 373 ? 20.211 -20.510 -0.181 1.00 35.72 373 ASP A N 1
ATOM 2795 C CA . ASP A 1 373 ? 21.618 -20.676 -0.516 1.00 35.72 373 ASP A CA 1
ATOM 2796 C C . ASP A 1 373 ? 21.717 -21.950 -1.373 1.00 35.72 373 ASP A C 1
ATOM 2798 O O . ASP A 1 373 ? 21.876 -23.058 -0.868 1.00 35.72 373 ASP A O 1
ATOM 2802 N N . GLY A 1 374 ? 21.413 -21.834 -2.668 1.00 32.72 374 GLY A N 1
ATOM 2803 C CA . GLY A 1 374 ? 21.182 -23.032 -3.477 1.00 32.72 374 GLY A CA 1
ATOM 2804 C C . GLY A 1 374 ? 20.701 -22.779 -4.895 1.00 32.72 374 GLY A C 1
ATOM 2805 O O . GLY A 1 374 ? 19.670 -23.293 -5.298 1.00 32.72 374 GLY A O 1
ATOM 2806 N N . TYR A 1 375 ? 21.466 -22.010 -5.665 1.00 27.30 375 TYR A N 1
ATOM 2807 C CA . TYR A 1 375 ? 21.491 -22.167 -7.122 1.00 27.30 375 TYR A CA 1
ATOM 2808 C C . TYR A 1 375 ? 22.953 -22.339 -7.526 1.00 27.30 375 TYR A C 1
ATOM 2810 O O . TYR A 1 375 ? 23.705 -21.353 -7.528 1.00 27.30 375 TYR A O 1
ATOM 2818 N N . SER A 1 376 ? 23.320 -23.606 -7.744 1.00 30.52 376 SER A N 1
ATOM 2819 C CA . SER A 1 376 ? 24.525 -24.073 -8.439 1.00 30.52 376 SER A CA 1
ATOM 2820 C C . SER A 1 376 ? 24.472 -23.714 -9.913 1.00 30.52 376 SER A C 1
ATOM 2822 O O . SER A 1 376 ? 23.388 -23.951 -10.497 1.00 30.52 376 SER A O 1
#

InterPro domains:
  IPR018769 Type VI secretion system spike protein VgrG2, domain of unknown function DUF2345 [PF10106] (232-320)

Secondary structure (DSSP, 8-state):
-PPPPEEE--TTEEEE-GGGTT-------TT--SGGGS-EEEE--PPPPPTT-EEEEEEGGG-TTSEEEEEEEPPTT--TTTBT--EES-BTT---STTTTS-----S----S---EEBPPPPPPPTT-S-TT-----S---BPBPTHHHHHHHHT-SS-TTTT----BTTTSSS--EEEEE-TT--EEEEE--TTS-EEEEE-TTS-EEEEE-STT-EEEEE-TTSSEEEEEETTS-EEEEESS------SS------SS------SS------SSS------SSS------SS------SSS------SS-----SS---SS-SS-SS--------------------S----SSSPTT-TTS-TTTT------

Sequence (376 aa):
QEWATVQYASPFAGAISQDEAEGKSVMFDSSAGDYNSVFTSYGMWFPQVKINNKVIVFFAENDFEKGYYFANCLPDYQNHTLPGLASSKKKTGGSGGLSALISAGPTAGGGGEDGNVVGAERGIVMPGEVPPGVEGDTAGAERVPHPLTNALKAQGLDKDHIRGHSSSSARRDLTSKCFGILTPGQHQFVMDDDADQPLIRLRTSNGSQILINDAGDGFIYFITKNGKSWLNMHGDGTIDVYSAKDISFTAENNINFFAQKEININANQNLGIVSTTGNVQIETKQKDVMLLAQESMKIASGTKTIELQCPANIVLAGAKVDLMPAAPPGGKIEPLEPTNLPGDQGSAFVKRLPEQEPWKGHIDLGEEAMVIDGYS

Solvent-accessible surface area (backbone atoms only — not comparable to full-atom values): 25138 Å² total; per-residue (Å²): 134,90,83,73,68,63,44,84,45,53,95,54,44,52,68,48,63,86,39,86,82,74,74,62,94,78,75,80,67,93,75,67,82,49,82,91,72,57,76,48,74,51,72,53,82,79,81,78,83,62,89,96,65,49,64,52,71,49,54,51,93,85,33,71,79,48,24,33,32,70,49,74,54,74,61,87,88,57,53,52,39,36,27,35,43,21,47,38,85,53,63,67,80,78,64,88,51,90,70,71,84,77,69,91,71,97,77,85,81,83,82,75,80,92,60,64,33,31,34,39,70,68,81,80,77,59,97,84,72,71,63,93,85,67,75,79,65,77,85,73,68,67,24,56,72,29,74,38,41,58,21,26,49,57,22,36,23,45,75,34,66,79,84,45,43,32,74,38,17,52,64,72,41,99,65,58,53,42,48,61,46,55,46,98,78,47,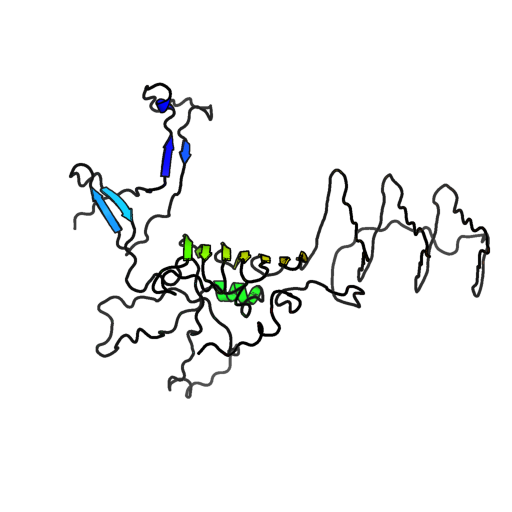34,27,35,31,39,27,67,41,88,84,58,24,33,40,39,42,32,45,42,56,45,28,32,42,38,40,37,65,37,87,70,24,36,42,40,38,38,42,41,59,27,51,33,40,40,39,40,43,48,90,70,52,74,47,67,34,51,81,72,81,85,86,87,86,62,98,78,76,85,88,87,88,64,97,82,70,85,90,87,87,61,92,75,78,83,86,84,86,56,94,86,66,79,86,85,86,87,62,96,86,61,81,87,84,86,86,61,96,85,73,84,88,87,86,55,96,87,66,75,82,85,87,88,66,97,71,82,88,85,87,84,68,100,71,86,83,77,85,57,98,61,76,90,68,78,84,87,74,82,90,74,93,81,86,89,85,84,85,88,75,84,75,93,58,96,75,78,67,59,64,48,65,53,87,79,53,78,88,51,53,96,51,63,88,62,72,94,75,82,132

Radius of gyration: 32.79 Å; Cα contacts (8 Å, |Δi|>4): 460; chains: 1; bounding box: 87×58×99 Å

Foldseek 3Di:
DDDFDAEEDEPWKDKDDVCVVPPDDDDDPVPCPDPVHDIDMDTDDADDDDPPWDWDWDAPPPDSNHIYTHDTDDDPQFFFPPFPQAWDQAAPPPPPPPPPPPDDDDDDDDDDDDFIARFHTDDDPPVPPDPPPPPPPVPDDHGYGQLLCVLCVLQQCRLPCQQRGDRQGCPSDPHHQKDWHQGPQGFIWIAGPPQQWGKTWGAGSLGFIWIWTPHDLTKTKGADSRLQWIWIQTSVRDIATHHVFDDDDDDPDDDDDDDPPDDFDDDPDDDDDDDPPDDDDDDDDPDDDDDDDPPDDDDDDDPDDDDDDDPDDDDDDDPDDDDPDPDPPDDDDDDDDDDDDDDDDDDDPDPDHDDGPVDPPDPVCDPCSNDDPDDD

Nearest PDB structures (foldseek):
  1wth-assembly1_A  TM=4.407E-01  e=3.677E-03  Tequatrovirus T4
  2z6b-assembly1_A  TM=4.384E-01  e=5.783E-03  Tequatrovirus T4
  1k28-assembly1_A  TM=4.413E-01  e=1.793E-02  Tequatrovirus T4

Organism: NCBI:txid408172